Protein 7ES0 (pdb70)

Organism: Oryza sativa subsp. japonica (NCBI:txid39947)

Structure (mmCIF, N/CA/C/O backbone):
data_7ES0
#
_entry.id   7ES0
#
_cell.length_a   57.561
_cell.length_b   83.082
_cell.length_c   87.946
_cell.angle_alpha   90.000
_cell.angle_beta   90.000
_cell.angle_gamma   90.000
#
_symmetry.space_group_name_H-M   'P 21 21 21'
#
loop_
_entity.id
_entity.type
_entity.pdbx_description
1 polymer Glycosyltransferase
2 non-polymer 'Rebaudioside A2'
3 non-polymer "URIDINE-5'-DIPHOSPHATE"
4 non-polymer '3[N-MORPHOLINO]PROPANE SULFONIC ACID'
5 non-polymer GLYCEROL
6 non-polymer 1,2-ETHANEDIOL
7 water water
#
loop_
_atom_site.group_PDB
_atom_site.id
_atom_site.type_symbol
_atom_site.label_atom_id
_atom_site.label_alt_id
_atom_site.label_comp_id
_atom_site.label_asym_id
_atom_site.label_entity_id
_atom_site.label_seq_id
_atom_site.pdbx_PDB_ins_code
_atom_site.Cartn_x
_atom_site.Cartn_y
_atom_site.Cartn_z
_atom_site.occupancy
_atom_site.B_iso_or_equiv
_atom_site.auth_seq_id
_atom_site.auth_comp_id
_atom_site.auth_asym_id
_atom_site.auth_atom_id
_atom_site.pdbx_PDB_model_num
ATOM 1 N N . MET A 1 15 ? 1.190 -32.783 33.891 1.000 18.391 15 MET A N 1
ATOM 2 C CA . MET A 1 15 ? 0.025 -32.040 34.448 1.000 18.588 15 MET A CA 1
ATOM 3 C C . MET A 1 15 ? -1.220 -32.366 33.618 1.000 17.216 15 MET A C 1
ATOM 4 O O . MET A 1 15 ? -1.075 -32.674 32.419 1.000 16.871 15 MET A O 1
ATOM 9 N N . HIS A 1 16 ? -2.390 -32.290 34.247 1.000 15.816 16 HIS A N 1
ATOM 10 C CA . HIS A 1 16 ? -3.713 -32.263 33.580 1.000 15.266 16 HIS A CA 1
ATOM 11 C C . HIS A 1 16 ? -4.168 -30.806 33.492 1.000 14.635 16 HIS A C 1
ATOM 12 O O . HIS A 1 16 ? -4.471 -30.200 34.547 1.000 14.279 16 HIS A O 1
ATOM 19 N N . VAL A 1 17 ? -4.211 -30.270 32.274 1.000 13.469 17 VAL A N 1
ATOM 20 C CA . VAL A 1 17 ? -4.665 -28.874 32.014 1.000 13.902 17 VAL A CA 1
ATOM 21 C C . VAL A 1 17 ? -6.055 -28.919 31.384 1.000 13.175 17 VAL A C 1
ATOM 22 O O . VAL A 1 17 ? -6.222 -29.589 30.364 1.000 13.569 17 VAL A O 1
ATOM 26 N N . VAL A 1 18 ? -7.004 -28.214 31.991 1.000 12.772 18 VAL A N 1
ATOM 27 C CA . VAL A 1 18 ? -8.372 -28.005 31.443 1.000 12.810 18 VAL A CA 1
ATOM 28 C C . VAL A 1 18 ? -8.365 -26.654 30.729 1.000 12.572 18 VAL A C 1
ATOM 29 O O . VAL A 1 18 ? -8.054 -25.648 31.372 1.000 12.947 18 VAL A O 1
ATOM 33 N N A ILE A 1 19 ? -8.686 -26.638 29.436 0.400 12.151 19 ILE A N 1
ATOM 34 N N B ILE A 1 19 ? -8.682 -26.651 29.434 0.600 12.144 19 ILE A N 1
ATOM 35 C CA A ILE A 1 19 ? -8.695 -25.391 28.619 0.400 11.977 19 ILE A CA 1
ATOM 36 C CA B ILE A 1 19 ? -8.715 -25.425 28.587 0.600 12.044 19 ILE A CA 1
ATOM 37 C C A ILE A 1 19 ? -10.123 -25.122 28.136 0.400 11.956 19 ILE A C 1
ATOM 38 C C B ILE A 1 19 ? -10.167 -25.146 28.192 0.600 12.013 19 ILE A C 1
ATOM 39 O O A ILE A 1 19 ? -10.739 -26.035 27.550 0.400 11.813 19 ILE A O 1
ATOM 40 O O B ILE A 1 19 ? -10.856 -26.076 27.727 0.600 11.782 19 ILE A O 1
ATOM 49 N N . CYS A 1 20 ? -10.613 -23.903 28.383 1.000 11.700 20 CYS A N 1
ATOM 50 C CA . CYS A 1 20 ? -12.007 -23.465 28.125 1.000 12.361 20 CYS A CA 1
ATOM 51 C C . CYS A 1 20 ? -11.983 -22.284 27.165 1.000 11.627 20 CYS A C 1
ATOM 52 O O . CYS A 1 20 ? -11.997 -21.139 27.599 1.000 11.899 20 CYS A O 1
ATOM 55 N N . PRO A 1 21 ? -11.944 -22.525 25.840 1.000 11.447 21 PRO A N 1
ATOM 56 C CA . PRO A 1 21 ? -11.944 -21.436 24.870 1.000 11.535 21 PRO A CA 1
ATOM 57 C C . PRO A 1 21 ? -13.283 -20.699 24.803 1.000 11.159 21 PRO A C 1
ATOM 58 O O . PRO A 1 21 ? -14.338 -21.316 24.944 1.000 11.043 21 PRO A O 1
ATOM 62 N N . TRP A 1 22 ? -13.226 -19.408 24.493 1.000 10.680 22 TRP A N 1
ATOM 63 C CA . TRP A 1 22 ? -14.432 -18.641 24.118 1.000 10.201 22 TRP A CA 1
ATOM 64 C C . TRP A 1 22 ? -15.028 -19.283 22.856 1.000 10.096 22 TRP A C 1
ATOM 65 O O . TRP A 1 22 ? -14.262 -19.886 22.074 1.000 10.091 22 TRP A O 1
ATOM 76 N N . LEU A 1 23 ? -16.346 -19.187 22.678 1.000 9.821 23 LEU A N 1
ATOM 77 C CA . LEU A 1 23 ? -17.096 -19.869 21.595 1.000 10.052 23 LEU A CA 1
ATOM 78 C C . LEU A 1 23 ? -16.959 -19.048 20.310 1.000 9.805 23 LEU A C 1
ATOM 79 O O . LEU A 1 23 ? -17.917 -18.404 19.869 1.000 9.542 23 LEU A O 1
ATOM 84 N N . ALA A 1 24 ? -15.760 -19.084 19.747 1.000 9.565 24 ALA A N 1
ATOM 85 C CA . ALA A 1 24 ? -15.333 -18.216 18.636 1.000 9.593 24 ALA A CA 1
ATOM 86 C C . ALA A 1 24 ? -14.103 -18.863 18.005 1.000 9.470 24 ALA A C 1
ATOM 87 O O . ALA A 1 24 ? -13.191 -19.274 18.763 1.000 9.153 24 ALA A O 1
ATOM 89 N N . PHE A 1 25 ? -14.047 -18.954 16.677 1.000 10.054 25 PHE A N 1
ATOM 90 C CA . PHE A 1 25 ? -12.970 -19.720 16.005 1.000 10.224 25 PHE A CA 1
ATOM 91 C C . PHE A 1 25 ? -11.602 -19.059 16.182 1.000 9.853 25 PHE A C 1
ATOM 92 O O . PHE A 1 25 ? -10.605 -19.814 16.182 1.000 9.882 25 PHE A O 1
ATOM 100 N N . GLY A 1 26 ? -11.537 -17.737 16.387 1.000 9.598 26 GLY A N 1
ATOM 101 C CA . GLY A 1 26 ? -10.280 -17.037 16.721 1.000 9.798 26 GLY A CA 1
ATOM 102 C C . GLY A 1 26 ? -9.755 -17.415 18.102 1.000 9.927 26 GLY A C 1
ATOM 103 O O . GLY A 1 26 ? -8.612 -17.073 18.439 1.000 11.120 26 GLY A O 1
ATOM 104 N N . HIS A 1 27 ? -10.565 -18.106 18.891 1.000 9.629 27 HIS A N 1
ATOM 105 C CA . HIS A 1 27 ? -10.203 -18.589 20.246 1.000 9.973 27 HIS A CA 1
ATOM 106 C C . HIS A 1 27 ? -10.062 -20.113 20.211 1.000 10.235 27 HIS A C 1
ATOM 107 O O . HIS A 1 27 ? -9.060 -20.624 20.727 1.000 10.290 27 HIS A O 1
ATOM 114 N N . LEU A 1 28 ? -11.024 -20.800 19.597 1.000 11.104 28 LEU A N 1
ATOM 115 C CA . LEU A 1 28 ? -11.011 -22.275 19.515 1.000 10.854 28 LEU A CA 1
ATOM 116 C C . LEU A 1 28 ? -9.733 -22.742 18.812 1.000 10.819 28 LEU A C 1
ATOM 117 O O . LEU A 1 28 ? -9.115 -23.693 19.302 1.000 10.277 28 LEU A O 1
ATOM 122 N N . LEU A 1 29 ? -9.341 -22.115 17.701 1.000 10.163 29 LEU A N 1
ATOM 123 C CA . LEU A 1 29 ? -8.197 -22.637 16.904 1.000 10.601 29 LEU A CA 1
ATOM 124 C C . LEU A 1 29 ? -6.889 -22.526 17.690 1.000 10.721 29 LEU A C 1
ATOM 125 O O . LEU A 1 29 ? -6.206 -23.540 17.844 1.000 10.570 29 LEU A O 1
ATOM 130 N N . PRO A 1 30 ? -6.464 -21.355 18.221 1.000 10.906 30 PRO A N 1
ATOM 131 C CA . PRO A 1 30 ? -5.209 -21.326 18.969 1.000 11.189 30 PRO A CA 1
ATOM 132 C C . PRO A 1 30 ? -5.289 -22.179 20.243 1.000 10.930 30 PRO A C 1
ATOM 133 O O . PRO A 1 30 ? -4.283 -22.716 20.646 1.000 12.071 30 PRO A O 1
ATOM 137 N N . CYS A 1 31 ? -6.468 -22.325 20.846 1.000 11.531 31 CYS A N 1
ATOM 138 C CA . CYS A 1 31 ? -6.618 -23.187 22.047 1.000 11.647 31 CYS A CA 1
ATOM 139 C C . CYS A 1 31 ? -6.367 -24.646 21.660 1.000 11.642 31 CYS A C 1
ATOM 140 O O . CYS A 1 31 ? -5.759 -25.378 22.464 1.000 11.222 31 CYS A O 1
ATOM 143 N N . LEU A 1 32 ? -6.822 -25.070 20.485 1.000 11.695 32 LEU A N 1
ATOM 144 C CA . LEU A 1 32 ? -6.566 -26.457 20.022 1.000 12.430 32 LEU A CA 1
ATOM 145 C C . LEU A 1 32 ? -5.067 -26.617 19.771 1.000 12.397 32 LEU A C 1
ATOM 146 O O . LEU A 1 32 ? -4.520 -27.695 20.110 1.000 12.441 32 LEU A O 1
ATOM 151 N N . ASP A 1 33 ? -4.409 -25.615 19.190 1.000 12.133 33 ASP A N 1
ATOM 152 C CA . ASP A 1 33 ? -2.945 -25.689 18.970 1.000 14.046 33 ASP A CA 1
ATOM 153 C C . ASP A 1 33 ? -2.253 -25.760 20.334 1.000 12.617 33 ASP A C 1
ATOM 154 O O . ASP A 1 33 ? -1.356 -26.601 20.505 1.000 12.537 33 ASP A O 1
ATOM 159 N N . LEU A 1 34 ? -2.660 -24.929 21.289 1.000 11.926 34 LEU A N 1
ATOM 160 C CA . LEU A 1 34 ? -2.007 -24.933 22.620 1.000 11.989 34 LEU A CA 1
ATOM 161 C C . LEU A 1 34 ? -2.219 -26.305 23.268 1.000 11.719 34 LEU A C 1
ATOM 162 O O . LEU A 1 34 ? -1.278 -26.832 23.867 1.000 11.861 34 LEU A O 1
ATOM 167 N N . ALA A 1 35 ? -3.417 -26.873 23.164 1.000 11.705 35 ALA A N 1
ATOM 168 C CA . ALA A 1 35 ? -3.714 -28.206 23.735 1.000 12.406 35 ALA A CA 1
ATOM 169 C C . ALA A 1 35 ? -2.708 -29.226 23.185 1.000 12.873 35 ALA A C 1
ATOM 170 O O . ALA A 1 35 ? -2.215 -30.069 23.959 1.000 13.031 35 ALA A O 1
ATOM 172 N N . GLN A 1 36 ? -2.440 -29.180 21.881 1.000 13.159 36 GLN A N 1
ATOM 173 C CA . GLN A 1 36 ? -1.532 -30.167 21.238 1.000 13.325 36 GLN A CA 1
ATOM 174 C C . GLN A 1 36 ? -0.081 -29.870 21.601 1.000 14.333 36 GLN A C 1
ATOM 175 O O . GLN A 1 36 ? 0.683 -30.834 21.763 1.000 14.489 36 GLN A O 1
ATOM 181 N N . ARG A 1 37 ? 0.301 -28.609 21.750 1.000 14.073 37 ARG A N 1
ATOM 182 C CA . ARG A 1 37 ? 1.664 -28.272 22.232 1.000 15.852 37 ARG A CA 1
ATOM 183 C C . ARG A 1 37 ? 1.846 -28.828 23.649 1.000 15.575 37 ARG A C 1
ATOM 184 O O . ARG A 1 37 ? 2.905 -29.426 23.915 1.000 14.660 37 ARG A O 1
ATOM 192 N N . LEU A 1 38 ? 0.842 -28.710 24.512 1.000 14.155 38 LEU A N 1
ATOM 193 C CA . LEU A 1 38 ? 0.932 -29.255 25.895 1.000 14.644 38 LEU A CA 1
ATOM 194 C C . LEU A 1 38 ? 1.003 -30.785 25.840 1.000 14.994 38 LEU A C 1
ATOM 195 O O . LEU A 1 38 ? 1.905 -31.353 26.502 1.000 14.203 38 LEU A O 1
ATOM 200 N N . ALA A 1 39 ? 0.131 -31.438 25.067 1.000 14.137 39 ALA A N 1
ATOM 201 C CA . ALA A 1 39 ? 0.088 -32.916 24.988 1.000 14.669 39 ALA A CA 1
ATOM 202 C C . ALA A 1 39 ? 1.414 -33.437 24.413 1.000 14.735 39 ALA A C 1
ATOM 203 O O . ALA A 1 39 ? 1.870 -34.510 24.849 1.000 15.669 39 ALA A O 1
ATOM 205 N N . SER A 1 40 ? 2.037 -32.686 23.506 1.000 15.633 40 SER A N 1
ATOM 206 C CA . SER A 1 40 ? 3.334 -33.036 22.871 1.000 17.149 40 SER A CA 1
ATOM 207 C C . SER A 1 40 ? 4.443 -33.094 23.926 1.000 18.240 40 SER A C 1
ATOM 208 O O . SER A 1 40 ? 5.399 -33.861 23.722 1.000 19.083 40 SER A O 1
ATOM 211 N N . ARG A 1 41 ? 4.321 -32.332 25.014 1.000 17.805 41 ARG A N 1
ATOM 212 C CA . ARG A 1 41 ? 5.329 -32.274 26.107 1.000 20.066 41 ARG A CA 1
ATOM 213 C C . ARG A 1 41 ? 4.891 -33.186 27.262 1.000 19.584 41 ARG A C 1
ATOM 214 O O . ARG A 1 41 ? 5.478 -33.085 28.357 1.000 22.100 41 ARG A O 1
ATOM 222 N N . GLY A 1 42 ? 3.901 -34.051 27.025 1.000 19.192 42 GLY A N 1
ATOM 223 C CA . GLY A 1 42 ? 3.522 -35.142 27.939 1.000 21.145 42 GLY A CA 1
ATOM 224 C C . GLY A 1 42 ? 2.468 -34.729 28.946 1.000 21.586 42 GLY A C 1
ATOM 225 O O . GLY A 1 42 ? 2.249 -35.469 29.912 1.000 24.541 42 GLY A O 1
ATOM 226 N N . HIS A 1 43 ? 1.812 -33.591 28.749 1.000 18.234 43 HIS A N 1
ATOM 227 C CA . HIS A 1 43 ? 0.675 -33.180 29.601 1.000 19.024 43 HIS A CA 1
ATOM 228 C C . HIS A 1 43 ? -0.606 -33.781 29.022 1.000 19.442 43 HIS A C 1
ATOM 229 O O . HIS A 1 43 ? -0.627 -34.156 27.817 1.000 23.486 43 HIS A O 1
ATOM 236 N N A ARG A 1 44 ? -1.605 -33.956 29.886 0.560 19.226 44 ARG A N 1
ATOM 237 N N B ARG A 1 44 ? -1.614 -33.945 29.872 0.440 18.877 44 ARG A N 1
ATOM 238 C CA A ARG A 1 44 ? -2.990 -34.359 29.539 0.560 20.328 44 ARG A CA 1
ATOM 239 C CA B ARG A 1 44 ? -2.981 -34.367 29.486 0.440 19.377 44 ARG A CA 1
ATOM 240 C C A ARG A 1 44 ? -3.807 -33.073 29.417 0.560 17.736 44 ARG A C 1
ATOM 241 C C B ARG A 1 44 ? -3.836 -33.103 29.434 0.440 17.399 44 ARG A C 1
ATOM 242 O O A ARG A 1 44 ? -3.633 -32.202 30.279 0.560 16.716 44 ARG A O 1
ATOM 243 O O B ARG A 1 44 ? -3.705 -32.276 30.348 0.440 16.570 44 ARG A O 1
ATOM 258 N N . VAL A 1 45 ? -4.648 -32.952 28.390 1.000 15.914 45 VAL A N 1
ATOM 259 C CA . VAL A 1 45 ? -5.511 -31.757 28.205 1.000 15.270 45 VAL A CA 1
ATOM 260 C C . VAL A 1 45 ? -6.962 -32.217 28.100 1.000 14.319 45 VAL A C 1
ATOM 261 O O . VAL A 1 45 ? -7.233 -33.194 27.380 1.000 15.646 45 VAL A O 1
ATOM 265 N N . SER A 1 46 ? -7.838 -31.546 28.843 1.000 14.096 46 SER A N 1
ATOM 266 C CA . SER A 1 46 ? -9.305 -31.555 28.643 1.000 13.805 46 SER A CA 1
ATOM 267 C C . SER A 1 46 ? -9.678 -30.257 27.930 1.000 13.439 46 SER A C 1
ATOM 268 O O . SER A 1 46 ? -9.513 -29.179 28.527 1.000 13.245 46 SER A O 1
ATOM 271 N N . PHE A 1 47 ? -10.127 -30.372 26.688 1.000 12.666 47 PHE A N 1
ATOM 272 C CA . PHE A 1 47 ? -10.601 -29.246 25.850 1.000 12.016 47 PHE A CA 1
ATOM 273 C C . PHE A 1 47 ? -12.116 -29.183 26.018 1.000 11.805 47 PHE A C 1
ATOM 274 O O . PHE A 1 47 ? -12.829 -30.068 25.506 1.000 12.083 47 PHE A O 1
ATOM 282 N N . VAL A 1 48 ? -12.578 -28.190 26.766 1.000 12.077 48 VAL A N 1
ATOM 283 C CA . VAL A 1 48 ? -14.003 -28.049 27.164 1.000 12.282 48 VAL A CA 1
ATOM 284 C C . VAL A 1 48 ? -14.673 -27.044 26.235 1.000 12.194 48 VAL A C 1
ATOM 285 O O . VAL A 1 48 ? -14.258 -25.876 26.195 1.000 11.826 48 VAL A O 1
ATOM 289 N N . SER A 1 49 ? -15.678 -27.494 25.500 1.000 11.899 49 SER A N 1
ATOM 290 C CA . SER A 1 49 ? -16.487 -26.597 24.647 1.000 11.958 49 SER A CA 1
ATOM 291 C C . SER A 1 49 ? -17.818 -27.261 24.331 1.000 13.592 49 SER A C 1
ATOM 292 O O . SER A 1 49 ? -18.204 -28.216 25.045 1.000 14.261 49 SER A O 1
ATOM 295 N N . THR A 1 50 ? -18.514 -26.713 23.344 1.000 12.709 50 THR A N 1
ATOM 296 C CA . THR A 1 50 ? -19.872 -27.131 22.945 1.000 13.025 50 THR A CA 1
ATOM 297 C C . THR A 1 50 ? -19.738 -28.059 21.743 1.000 13.217 50 THR A C 1
ATOM 298 O O . THR A 1 50 ? -18.755 -28.002 21.003 1.000 12.452 50 THR A O 1
ATOM 302 N N . PRO A 1 51 ? -20.690 -28.999 21.547 1.000 13.945 51 PRO A N 1
ATOM 303 C CA . PRO A 1 51 ? -20.477 -30.106 20.613 1.000 14.169 51 PRO A CA 1
ATOM 304 C C . PRO A 1 51 ? -20.310 -29.715 19.136 1.000 13.428 51 PRO A C 1
ATOM 305 O O . PRO A 1 51 ? -19.442 -30.279 18.474 1.000 13.910 51 PRO A O 1
ATOM 309 N N . ARG A 1 52 ? -21.110 -28.779 18.621 1.000 13.217 52 ARG A N 1
ATOM 310 C CA . ARG A 1 52 ? -20.986 -28.402 17.190 1.000 13.415 52 ARG A CA 1
ATOM 311 C C . ARG A 1 52 ? -19.642 -27.697 16.988 1.000 12.829 52 ARG A C 1
ATOM 312 O O . ARG A 1 52 ? -18.986 -27.978 15.998 1.000 13.293 52 ARG A O 1
ATOM 320 N N . ASN A 1 53 ? -19.226 -26.849 17.921 1.000 12.765 53 ASN A N 1
ATOM 321 C CA . ASN A 1 53 ? -17.899 -26.184 17.840 1.000 12.541 53 ASN A CA 1
ATOM 322 C C . ASN A 1 53 ? -16.806 -27.250 17.789 1.000 12.627 53 ASN A C 1
ATOM 323 O O . ASN A 1 53 ? 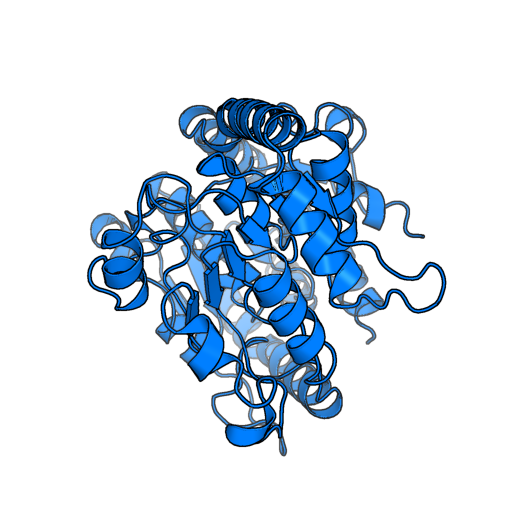-15.930 -27.174 16.922 1.000 12.665 53 ASN A O 1
ATOM 328 N N . ILE A 1 54 ? -16.861 -28.244 18.671 1.000 13.033 54 ILE A N 1
ATOM 329 C CA . ILE A 1 54 ? -15.823 -29.309 18.695 1.000 13.246 54 ILE A CA 1
ATOM 330 C C . ILE A 1 54 ? -15.847 -30.059 17.356 1.000 13.235 54 ILE A C 1
ATOM 331 O O . ILE A 1 54 ? -14.764 -30.358 16.826 1.000 14.819 54 ILE A O 1
ATOM 336 N N . SER A 1 55 ? -17.034 -30.333 16.809 1.000 13.683 55 SER A N 1
ATOM 337 C CA . SER A 1 55 ? -17.181 -31.134 15.564 1.000 13.914 55 SER A CA 1
ATOM 338 C C . SER A 1 55 ? -16.543 -30.399 14.377 1.000 13.981 55 SER A C 1
ATOM 339 O O . SER A 1 55 ? -16.202 -31.062 13.373 1.000 14.483 55 SER A O 1
ATOM 342 N N . ARG A 1 56 ? -16.410 -29.074 14.466 1.000 13.489 56 ARG A N 1
ATOM 343 C CA . ARG A 1 56 ? -15.894 -28.220 13.363 1.000 14.075 56 ARG A CA 1
ATOM 344 C C . ARG A 1 56 ? -14.383 -28.005 13.475 1.000 14.527 56 ARG A C 1
ATOM 345 O O . ARG A 1 56 ? -13.816 -27.314 12.595 1.000 16.091 56 ARG A O 1
ATOM 353 N N . LEU A 1 57 ? -13.732 -28.559 14.498 1.000 14.050 57 LEU A N 1
ATOM 354 C CA . LEU A 1 57 ? -12.274 -28.354 14.695 1.000 15.761 57 LEU A CA 1
ATOM 355 C C . LEU A 1 57 ? -11.466 -29.284 13.799 1.000 16.056 57 LEU A C 1
ATOM 356 O O . LEU A 1 57 ? -11.909 -30.398 13.503 1.000 15.942 57 LEU A O 1
ATOM 361 N N . PRO A 1 58 ? -10.246 -28.855 13.389 1.000 16.369 58 PRO A N 1
ATOM 362 C CA . PRO A 1 58 ? -9.296 -29.739 12.717 1.000 17.792 58 PRO A CA 1
ATOM 363 C C . PRO A 1 58 ? -9.013 -30.929 13.622 1.000 18.276 58 PRO A C 1
ATOM 364 O O . PRO A 1 58 ? -9.052 -30.822 14.847 1.000 17.153 58 PRO A O 1
ATOM 368 N N . PRO A 1 59 ? -8.716 -32.115 13.052 1.000 18.850 59 PRO A N 1
ATOM 369 C CA . PRO A 1 59 ? -8.439 -33.286 13.870 1.000 18.933 59 PRO A CA 1
ATOM 370 C C . PRO A 1 59 ? -7.119 -33.121 14.634 1.000 16.658 59 PRO A C 1
ATOM 371 O O . PRO A 1 59 ? -6.173 -32.570 14.089 1.000 18.063 59 PRO A O 1
ATOM 375 N N A VAL A 1 60 ? -7.075 -33.579 15.887 0.370 16.954 60 VAL A N 1
ATOM 376 N N B VAL A 1 60 ? -7.097 -33.613 15.867 0.630 16.913 60 VAL A N 1
ATOM 377 C CA A VAL A 1 60 ? -5.802 -33.684 16.661 0.370 16.408 60 VAL A CA 1
ATOM 378 C CA B VAL A 1 60 ? -5.868 -33.784 16.696 0.630 16.140 60 VAL A CA 1
ATOM 379 C C A VAL A 1 60 ? -4.947 -34.759 15.988 0.370 15.668 60 VAL A C 1
ATOM 380 C C B VAL A 1 60 ? -4.950 -34.790 15.984 0.630 15.392 60 VAL A C 1
ATOM 381 O O A VAL A 1 60 ? -5.524 -35.707 15.414 0.370 15.705 60 VAL A O 1
ATOM 382 O O B VAL A 1 60 ? -5.491 -35.732 15.360 0.630 15.381 60 VAL A O 1
ATOM 389 N N . ARG A 1 61 ? -3.625 -34.592 16.048 1.000 14.618 61 ARG A N 1
ATOM 390 C CA . ARG A 1 61 ? -2.641 -35.577 15.524 1.000 15.675 61 ARG A CA 1
ATOM 391 C C . ARG A 1 61 ? -2.994 -36.933 16.124 1.000 14.621 61 ARG A C 1
ATOM 392 O O . ARG A 1 61 ? -3.163 -37.044 17.336 1.000 14.324 61 ARG A O 1
ATOM 400 N N . PRO A 1 62 ? -3.127 -38.005 15.314 1.000 13.885 62 PRO A N 1
ATOM 401 C CA . PRO A 1 62 ? -3.366 -39.341 15.859 1.000 13.844 62 PRO A CA 1
ATOM 402 C C . PRO A 1 62 ? -2.437 -39.712 17.029 1.000 12.931 62 PRO A C 1
ATOM 403 O O . PRO A 1 62 ? -2.899 -40.334 17.960 1.000 12.950 62 PRO A O 1
ATOM 407 N N . ALA A 1 63 ? -1.166 -39.310 16.979 1.000 12.722 63 ALA A N 1
ATOM 408 C CA . ALA A 1 63 ? -0.172 -39.662 18.020 1.000 13.123 63 ALA A CA 1
ATOM 409 C C . ALA A 1 63 ? -0.535 -38.992 19.350 1.000 12.822 63 ALA A C 1
ATOM 410 O O . ALA A 1 63 ? 0.024 -39.390 20.365 1.000 14.248 63 ALA A O 1
ATOM 412 N N . LEU A 1 64 ? -1.394 -37.966 19.343 1.000 12.489 64 LEU A N 1
ATOM 413 C CA . LEU A 1 64 ? -1.830 -37.273 20.583 1.000 12.788 64 LEU A CA 1
ATOM 414 C C . LEU A 1 64 ? -3.264 -37.649 20.979 1.000 13.637 64 LEU A C 1
ATOM 415 O O . LEU A 1 64 ? -3.748 -37.093 21.978 1.000 13.971 64 LEU A O 1
ATOM 420 N N . ALA A 1 65 ? -3.929 -38.549 20.254 1.000 14.880 65 ALA A N 1
ATOM 421 C CA . ALA A 1 65 ? -5.391 -38.775 20.379 1.000 16.389 65 ALA A CA 1
ATOM 422 C C . ALA A 1 65 ? -5.808 -39.030 21.831 1.000 16.333 65 ALA A C 1
ATOM 423 O O . ALA A 1 65 ? -6.760 -38.402 22.307 1.000 15.827 65 ALA A O 1
ATOM 425 N N . PRO A 1 66 ? -5.141 -39.921 22.608 1.000 16.383 66 PRO A N 1
ATOM 426 C CA . PRO A 1 66 ? -5.554 -40.172 23.990 1.000 17.491 66 PRO A CA 1
ATOM 427 C C . PRO A 1 66 ? -5.229 -39.058 24.993 1.000 17.058 66 PRO A C 1
ATOM 428 O O . PRO A 1 66 ? -5.699 -39.156 26.112 1.000 19.057 66 PRO A O 1
ATOM 432 N N . LEU A 1 67 ? -4.418 -38.071 24.596 1.000 15.515 67 LEU A N 1
ATOM 433 C CA . LEU A 1 67 ? -3.857 -37.038 25.504 1.000 16.006 67 LEU A CA 1
ATOM 434 C C . LEU A 1 67 ? -4.661 -35.738 25.416 1.000 15.811 67 LEU A C 1
ATOM 435 O O . LEU A 1 67 ? -4.408 -34.850 26.245 1.000 17.384 67 LEU A O 1
ATOM 440 N N . VAL A 1 68 ? -5.537 -35.603 24.422 1.000 14.542 68 VAL A N 1
ATOM 441 C CA . VAL A 1 68 ? -6.439 -34.424 24.304 1.000 15.093 68 VAL A CA 1
ATOM 442 C C . VAL A 1 68 ? -7.871 -34.944 24.344 1.000 15.998 68 VAL A C 1
ATOM 443 O O . VAL A 1 68 ? -8.307 -35.546 23.348 1.000 18.362 68 VAL A O 1
ATOM 447 N N . ALA A 1 69 ? -8.533 -34.786 25.487 1.000 15.961 69 ALA A N 1
ATOM 448 C CA . ALA A 1 69 ? -9.912 -35.260 25.729 1.000 16.821 69 ALA A CA 1
ATOM 449 C C . ALA A 1 69 ? -10.855 -34.104 25.427 1.000 17.340 69 ALA A C 1
ATOM 450 O O . ALA A 1 69 ? -10.715 -33.063 26.077 1.000 16.918 69 ALA A O 1
ATOM 452 N N . PHE A 1 70 ? -11.748 -34.274 24.460 1.000 16.605 70 PHE A N 1
ATOM 453 C CA . PHE A 1 70 ? -12.829 -33.299 24.196 1.000 16.522 70 PHE A CA 1
ATOM 454 C C . PHE A 1 70 ? -13.938 -33.544 25.208 1.000 16.672 70 PHE A C 1
ATOM 455 O O . PHE A 1 70 ? -14.391 -34.689 25.379 1.000 19.267 70 PHE A O 1
ATOM 463 N N . VAL A 1 71 ? -14.315 -32.480 25.900 1.000 15.589 71 VAL A N 1
ATOM 464 C CA . VAL A 1 71 ? -15.427 -32.471 26.887 1.000 15.813 71 VAL A CA 1
ATOM 465 C C . VAL A 1 71 ? -16.507 -31.570 26.300 1.000 15.842 71 VAL A C 1
ATOM 466 O O . VAL A 1 71 ? -16.305 -30.350 26.263 1.000 14.709 71 VAL A O 1
ATOM 470 N N . ALA A 1 72 ? -17.577 -32.179 25.786 1.000 16.031 72 ALA A N 1
ATOM 471 C CA . ALA A 1 72 ? -18.678 -31.480 25.095 1.000 17.027 72 ALA A CA 1
ATOM 472 C C . ALA A 1 72 ? -19.771 -31.185 26.121 1.000 18.357 72 ALA A C 1
ATOM 473 O O . ALA A 1 72 ? -20.392 -32.144 26.642 1.000 18.848 72 ALA A O 1
ATOM 475 N N . LEU A 1 73 ? -19.954 -29.914 26.458 1.000 17.033 73 LEU A N 1
ATOM 476 C CA . LEU A 1 73 ? -21.080 -29.441 27.298 1.000 17.873 73 LEU A CA 1
ATOM 477 C C . LEU A 1 73 ? -22.112 -28.853 26.349 1.000 19.050 73 LEU A C 1
ATOM 478 O O . LEU A 1 73 ? -21.817 -27.890 25.652 1.000 18.978 73 LEU A O 1
ATOM 483 N N . PRO A 1 74 ? -23.324 -29.427 26.233 1.000 20.074 74 PRO A N 1
ATOM 484 C CA . PRO A 1 74 ? -24.337 -28.847 25.355 1.000 19.487 74 PRO A CA 1
ATOM 485 C C . PRO A 1 74 ? -24.753 -27.451 25.841 1.000 18.152 74 PRO A C 1
ATOM 486 O O . PRO A 1 74 ? -24.941 -27.260 27.030 1.000 18.673 74 PRO A O 1
ATOM 490 N N . LEU A 1 75 ? -24.862 -26.492 24.921 1.000 19.166 75 LEU A N 1
ATOM 491 C CA . LEU A 1 75 ? -25.462 -25.167 25.210 1.000 20.105 75 LEU A CA 1
ATOM 492 C C . LEU A 1 75 ? -26.898 -25.397 25.644 1.000 21.226 75 LEU A C 1
ATOM 493 O O . LEU A 1 75 ? -27.627 -26.115 24.963 1.000 20.719 75 LEU A O 1
ATOM 498 N N . PRO A 1 76 ? -27.345 -24.780 26.756 1.000 22.328 76 PRO A N 1
ATOM 499 C CA . PRO A 1 76 ? -28.756 -24.804 27.129 1.000 23.965 76 PRO A CA 1
ATOM 500 C C . PRO A 1 76 ? -29.594 -24.177 26.010 1.000 23.423 76 PRO A C 1
ATOM 501 O O . PRO A 1 76 ? -29.092 -23.301 25.316 1.000 22.075 76 PRO A O 1
ATOM 505 N N . ARG A 1 77 ? -30.839 -24.629 25.873 1.000 24.156 77 ARG A N 1
ATOM 506 C CA . ARG A 1 77 ? -31.789 -24.074 24.881 1.000 25.622 77 ARG A CA 1
ATOM 507 C C . ARG A 1 77 ? -32.303 -22.736 25.418 1.000 24.017 77 ARG A C 1
ATOM 508 O O . ARG A 1 77 ? -32.600 -22.637 26.621 1.000 24.804 77 ARG A O 1
ATOM 516 N N . VAL A 1 78 ? -32.307 -21.724 24.558 1.000 22.258 78 VAL A N 1
ATOM 517 C CA . VAL A 1 78 ? -32.807 -20.353 24.850 1.000 21.886 78 VAL A CA 1
ATOM 518 C C . VAL A 1 78 ? -33.750 -19.987 23.706 1.000 23.147 78 VAL A C 1
ATOM 519 O O . VAL A 1 78 ? -33.303 -20.026 22.543 1.000 21.689 78 VAL A O 1
ATOM 523 N N . GLU A 1 79 ? -35.016 -19.678 24.006 1.000 24.464 79 GLU A N 1
ATOM 524 C CA . GLU A 1 79 ? -36.013 -19.339 22.957 1.000 26.307 79 GLU A CA 1
ATOM 525 C C . GLU A 1 79 ? -35.466 -18.170 22.124 1.000 24.447 79 GLU A C 1
ATOM 526 O O . GLU A 1 79 ? -35.056 -17.150 22.726 1.000 23.008 79 GLU A O 1
ATOM 532 N N . GLY A 1 80 ? -35.427 -18.335 20.797 1.000 23.667 80 GLY A N 1
ATOM 533 C CA . GLY A 1 80 ? -34.927 -17.326 19.842 1.000 22.312 80 GLY A CA 1
ATOM 534 C C . GLY A 1 80 ? -33.471 -17.546 19.452 1.000 20.572 80 GLY A C 1
ATOM 535 O O . GLY A 1 80 ? -32.992 -16.856 18.532 1.000 21.483 80 GLY A O 1
ATOM 536 N N . LEU A 1 81 ? -32.759 -18.432 20.147 1.000 19.290 81 LEU A N 1
ATOM 537 C CA . LEU A 1 81 ? -31.371 -18.815 19.784 1.000 17.554 81 LEU A CA 1
ATOM 538 C C . LEU A 1 81 ? -31.438 -20.149 19.051 1.000 16.474 81 LEU A C 1
ATOM 539 O O . LEU A 1 81 ? -31.809 -21.154 19.643 1.000 17.473 81 LEU A O 1
ATOM 544 N N . PRO A 1 82 ? -31.107 -20.206 17.744 1.000 15.922 82 PRO A N 1
ATOM 545 C CA . PRO A 1 82 ? -31.177 -21.469 17.012 1.000 16.128 82 PRO A CA 1
ATOM 546 C C . PRO A 1 82 ? -30.341 -22.586 17.646 1.000 17.557 82 PRO A C 1
ATOM 547 O O . PRO A 1 82 ? -29.234 -22.339 18.098 1.000 15.012 82 PRO A O 1
ATOM 551 N N . ASP A 1 83 ? -30.906 -23.793 17.680 1.000 18.244 83 ASP A N 1
ATOM 552 C CA . ASP A 1 83 ? -30.140 -25.031 17.942 1.000 20.605 83 ASP A CA 1
ATOM 553 C C . ASP A 1 83 ? -28.991 -25.052 16.936 1.000 19.362 83 ASP A C 1
ATOM 554 O O . ASP A 1 83 ? -29.263 -24.864 15.725 1.000 20.270 83 ASP A O 1
ATOM 559 N N . GLY A 1 84 ? -27.757 -25.200 17.420 1.000 17.951 84 GLY A N 1
ATOM 560 C CA . GLY A 1 84 ? -26.568 -25.226 16.549 1.000 16.386 84 GLY A CA 1
ATOM 561 C C . GLY A 1 84 ? -25.869 -23.877 16.445 1.000 15.013 84 GLY A C 1
ATOM 562 O O . GLY A 1 84 ? -24.734 -23.859 15.961 1.000 15.446 84 GLY A O 1
ATOM 563 N N . ALA A 1 85 ? -26.497 -22.775 16.863 1.000 14.218 85 ALA A N 1
ATOM 564 C CA . ALA A 1 85 ? -25.860 -21.436 16.815 1.000 14.668 85 ALA A CA 1
ATOM 565 C C . ALA A 1 85 ? -24.956 -21.290 18.044 1.000 13.481 85 ALA A C 1
ATOM 566 O O . ALA A 1 85 ? -25.357 -20.654 19.034 1.000 13.696 85 ALA A O 1
ATOM 568 N N . GLU A 1 86 ? -23.776 -21.908 17.992 1.000 12.295 86 GLU A N 1
ATOM 569 C CA . GLU A 1 86 ? -22.923 -22.114 19.190 1.000 12.186 86 GLU A CA 1
ATOM 570 C C . GLU A 1 86 ? -21.778 -21.104 19.258 1.000 11.382 86 GLU A C 1
ATOM 571 O O . GLU A 1 86 ? -21.216 -20.970 20.343 1.000 11.427 86 GLU A O 1
ATOM 577 N N . SER A 1 87 ? -21.398 -20.474 18.147 1.000 11.132 87 SER A N 1
ATOM 578 C CA . SER A 1 87 ? -20.164 -19.648 18.075 1.000 10.820 87 SER A CA 1
ATOM 579 C C . SER A 1 87 ? -20.488 -18.264 17.521 1.000 10.157 87 SER A C 1
ATOM 580 O O . SER A 1 87 ? -21.578 -18.051 16.944 1.000 9.661 87 SER A O 1
ATOM 583 N N . THR A 1 88 ? -19.525 -17.357 17.639 1.000 10.063 88 THR A N 1
ATOM 584 C CA . THR A 1 88 ? -19.626 -16.007 17.050 1.000 10.348 88 THR A CA 1
ATOM 585 C C . THR A 1 88 ? -19.627 -16.076 15.516 1.000 10.125 88 THR A C 1
ATOM 586 O O . THR A 1 88 ? -19.928 -15.058 14.902 1.000 11.117 88 THR A O 1
ATOM 590 N N . ASN A 1 89 ? -19.303 -17.228 14.920 1.000 10.242 89 ASN A N 1
ATOM 591 C CA . ASN A 1 89 ? -19.386 -17.441 13.454 1.000 11.189 89 ASN A CA 1
ATOM 592 C C . ASN A 1 89 ? -20.836 -17.756 13.040 1.000 11.633 89 ASN A C 1
ATOM 593 O O . ASN A 1 89 ? -21.151 -17.634 11.835 1.000 12.711 89 ASN A O 1
ATOM 598 N N . ASP A 1 90 ? -21.681 -18.131 14.006 1.000 11.440 90 ASP A N 1
ATOM 599 C CA . ASP A 1 90 ? -23.086 -18.566 13.801 1.000 11.671 90 ASP A CA 1
ATOM 600 C C . ASP A 1 90 ? -24.080 -17.508 14.284 1.000 12.066 90 ASP A C 1
ATOM 601 O O . ASP A 1 90 ? -25.211 -17.479 13.757 1.000 14.035 90 ASP A O 1
ATOM 606 N N . VAL A 1 91 ? -23.691 -16.745 15.306 1.000 12.139 91 VAL A N 1
ATOM 607 C CA . VAL A 1 91 ? -24.521 -15.701 15.962 1.000 12.833 91 VAL A CA 1
ATOM 608 C C . VAL A 1 91 ? -23.942 -14.379 15.498 1.000 13.563 91 VAL A C 1
ATOM 609 O O . VAL A 1 91 ? -22.839 -14.029 15.920 1.000 14.684 91 VAL A O 1
ATOM 613 N N . PRO A 1 92 ? -24.606 -13.670 14.559 1.000 13.771 92 PRO A N 1
ATOM 614 C CA . PRO A 1 92 ? -23.997 -12.491 13.945 1.000 14.214 92 PRO A CA 1
ATOM 615 C C . PRO A 1 92 ? -24.039 -11.252 14.845 1.000 14.419 92 PRO A C 1
ATOM 616 O O . PRO A 1 92 ? -25.033 -11.005 15.498 1.000 14.042 92 PRO A O 1
ATOM 620 N N . HIS A 1 93 ? -22.959 -10.471 14.836 1.000 13.416 93 HIS A N 1
ATOM 621 C CA . HIS A 1 93 ? -22.860 -9.199 15.595 1.000 13.249 93 HIS A CA 1
ATOM 622 C C . HIS A 1 93 ? -23.916 -8.199 15.112 1.000 13.595 93 HIS A C 1
ATOM 623 O O . HIS A 1 93 ? -24.307 -7.346 15.914 1.000 14.811 93 HIS A O 1
ATOM 630 N N . ASP A 1 94 ? -24.388 -8.317 13.872 1.000 14.012 94 ASP A N 1
ATOM 631 C CA . ASP A 1 94 ? -25.423 -7.399 13.327 1.000 14.390 94 ASP A CA 1
ATOM 632 C C . ASP A 1 94 ? -26.824 -7.795 13.835 1.000 15.279 94 ASP A C 1
ATOM 633 O O . ASP A 1 94 ? -27.795 -7.135 13.427 1.000 16.660 94 ASP A O 1
ATOM 638 N N . ARG A 1 95 ? -26.940 -8.809 14.698 1.000 16.501 95 ARG A N 1
ATOM 639 C CA . ARG A 1 95 ? -28.194 -9.154 15.430 1.000 16.822 95 ARG A CA 1
ATOM 640 C C . ARG A 1 95 ? -27.894 -9.157 16.925 1.000 16.538 95 ARG A C 1
ATOM 641 O O . ARG A 1 95 ? -27.720 -10.214 17.533 1.000 16.183 95 ARG A O 1
ATOM 649 N N . PRO A 1 96 ? -27.760 -7.963 17.553 1.000 17.265 96 PRO A N 1
ATOM 650 C CA . PRO A 1 96 ? -27.368 -7.863 18.958 1.000 17.319 96 PRO A CA 1
ATOM 651 C C . PRO A 1 96 ? -28.304 -8.605 19.924 1.000 16.861 96 PRO A C 1
ATOM 652 O O . PRO A 1 96 ? -27.832 -9.058 20.947 1.000 16.312 96 PRO A O 1
ATOM 656 N N . ASP A 1 97 ? -29.591 -8.723 19.597 1.000 17.428 97 ASP A N 1
ATOM 657 C CA . ASP A 1 97 ? -30.545 -9.508 20.424 1.000 17.938 97 ASP A CA 1
ATOM 658 C C . ASP A 1 97 ? -30.067 -10.962 20.468 1.000 17.214 97 ASP A C 1
ATOM 659 O O . ASP A 1 97 ? -30.139 -11.571 21.549 1.000 16.420 97 ASP A O 1
ATOM 664 N N . MET A 1 98 ? -29.614 -11.513 19.340 1.000 15.750 98 MET A N 1
ATOM 665 C CA . MET A 1 98 ? -29.156 -12.926 19.322 1.000 15.787 98 MET A CA 1
ATOM 666 C C . MET A 1 98 ? -27.818 -13.051 20.061 1.000 14.701 98 MET A C 1
ATOM 667 O O . MET A 1 98 ? -27.623 -14.047 20.762 1.000 14.695 98 MET A O 1
ATOM 672 N N . VAL A 1 99 ? -26.919 -12.081 19.907 1.000 14.016 99 VAL A N 1
ATOM 673 C CA . VAL A 1 99 ? -25.657 -12.032 20.699 1.000 13.967 99 VAL A CA 1
ATOM 674 C C . VAL A 1 99 ? -26.001 -12.188 22.189 1.000 14.054 99 VAL A C 1
ATOM 675 O O . VAL A 1 99 ? -25.295 -12.936 22.892 1.000 13.765 99 VAL A O 1
ATOM 679 N N . GLU A 1 100 ? -27.041 -11.505 22.662 1.000 14.521 100 GLU A N 1
ATOM 680 C CA . GLU A 1 100 ? -27.432 -11.518 24.097 1.000 15.942 100 GLU A CA 1
ATOM 681 C C . GLU A 1 100 ? -27.947 -12.915 24.466 1.000 15.387 100 GLU A C 1
ATOM 682 O O . GLU A 1 100 ? -27.553 -13.420 25.529 1.000 15.697 100 GLU A O 1
ATOM 688 N N . LEU A 1 101 ? -28.764 -13.536 23.609 1.000 15.385 101 LEU A N 1
ATOM 689 C CA . LEU A 1 101 ? -29.309 -14.893 23.878 1.000 15.777 101 LEU A CA 1
ATOM 690 C C . LEU A 1 101 ? -28.148 -15.888 23.973 1.000 15.133 101 LEU A C 1
ATOM 691 O O . LEU A 1 101 ? -28.171 -16.748 24.872 1.000 15.604 101 LEU A O 1
ATOM 696 N N . HIS A 1 102 ? -27.166 -15.767 23.083 1.000 14.301 102 HIS A N 1
ATOM 697 C CA . HIS A 1 102 ? -25.977 -16.655 23.059 1.000 14.456 102 HIS A CA 1
ATOM 698 C C . HIS A 1 102 ? -25.169 -16.468 24.351 1.000 15.033 102 HIS A C 1
ATOM 699 O O . HIS A 1 102 ? -24.710 -17.469 24.927 1.000 14.148 102 HIS A O 1
ATOM 706 N N . ARG A 1 103 ? -25.024 -15.229 24.813 1.000 16.151 103 ARG A N 1
ATOM 707 C CA . ARG A 1 103 ? -24.345 -14.921 26.099 1.000 18.013 103 ARG A CA 1
ATOM 708 C C . ARG A 1 103 ? -25.071 -15.666 27.228 1.000 17.652 103 ARG A C 1
ATOM 709 O O . ARG A 1 103 ? -24.398 -16.282 28.086 1.000 17.194 103 ARG A O 1
ATOM 717 N N . ARG A 1 104 ? -26.403 -15.618 27.234 1.000 17.586 104 ARG A N 1
ATOM 718 C CA . ARG A 1 104 ? -27.232 -16.263 28.287 1.000 18.348 104 ARG A CA 1
ATOM 719 C C . ARG A 1 104 ? -27.013 -17.778 28.241 1.000 16.760 104 ARG A C 1
ATOM 720 O O . ARG A 1 104 ? -26.846 -18.382 29.317 1.000 17.649 104 ARG A O 1
ATOM 728 N N . ALA A 1 105 ? -26.989 -18.363 27.045 1.000 15.014 105 ALA A N 1
ATOM 729 C CA . ALA A 1 105 ? -26.756 -19.812 26.842 1.000 14.861 105 ALA A CA 1
ATOM 730 C C . ALA A 1 105 ? -25.356 -20.169 27.348 1.000 14.441 105 ALA A C 1
ATOM 731 O O . ALA A 1 105 ? -25.199 -21.151 28.084 1.000 14.760 105 ALA A O 1
ATOM 733 N N . PHE A 1 106 ? -24.355 -19.378 26.972 1.000 14.085 106 PHE A N 1
ATOM 734 C CA . PHE A 1 106 ? -22.942 -19.593 27.371 1.000 13.590 106 PHE A CA 1
ATOM 735 C C . PHE A 1 106 ? -22.832 -19.637 28.902 1.000 14.406 106 PHE A C 1
ATOM 736 O O . PHE A 1 106 ? -22.196 -20.545 29.462 1.000 14.489 106 PHE A O 1
ATOM 744 N N . ASP A 1 107 ? -23.430 -18.663 29.581 1.000 14.986 107 ASP A N 1
ATOM 745 C CA . ASP A 1 107 ? -23.331 -18.567 31.058 1.000 15.643 107 ASP A CA 1
ATOM 746 C C . ASP A 1 107 ? -24.054 -19.763 31.693 1.000 15.944 107 ASP A C 1
ATOM 747 O O . ASP A 1 107 ? -23.719 -20.109 32.843 1.000 16.340 107 ASP A O 1
ATOM 752 N N . GLY A 1 108 ? -25.001 -20.378 30.978 1.000 15.937 108 GLY A N 1
ATOM 753 C CA . GLY A 1 108 ? -25.717 -21.579 31.451 1.000 16.122 108 GLY A CA 1
ATOM 754 C C . GLY A 1 108 ? -24.823 -22.811 31.499 1.000 16.661 108 GLY A C 1
ATOM 755 O O . GLY A 1 108 ? -25.261 -23.839 32.042 1.000 17.187 108 GLY A O 1
ATOM 756 N N . LEU A 1 109 ? -23.607 -22.744 30.953 1.000 14.821 109 LEU A N 1
ATOM 757 C CA . LEU A 1 109 ? -22.621 -23.856 31.025 1.000 15.614 109 LEU A CA 1
ATOM 758 C C . LEU A 1 109 ? -22.032 -23.992 32.439 1.000 15.677 109 LEU A C 1
ATOM 759 O O . LEU A 1 109 ? -21.323 -24.992 32.676 1.000 16.116 109 LEU A O 1
ATOM 764 N N . ALA A 1 110 ? -22.278 -23.038 33.340 1.000 17.018 110 ALA A N 1
ATOM 765 C CA . ALA A 1 110 ? -21.585 -22.920 34.649 1.000 17.164 110 ALA A CA 1
ATOM 766 C C . ALA A 1 110 ? -21.720 -24.221 35.453 1.000 18.237 110 ALA A C 1
ATOM 767 O O . ALA A 1 110 ? -20.684 -24.773 35.859 1.000 18.921 110 ALA A O 1
ATOM 769 N N . ALA A 1 111 ? -22.945 -24.704 35.675 1.000 19.779 111 ALA A N 1
ATOM 770 C CA . ALA A 1 111 ? -23.194 -25.865 36.565 1.000 19.982 111 ALA A CA 1
ATOM 771 C C . ALA A 1 111 ? -22.581 -27.128 35.953 1.000 18.936 111 ALA A C 1
ATOM 772 O O . ALA A 1 111 ? -21.838 -27.837 36.629 1.000 19.736 111 ALA A O 1
ATOM 774 N N . PRO A 1 112 ? -22.843 -27.463 34.669 1.000 19.139 112 PRO A N 1
ATOM 775 C CA . PRO A 1 112 ? -22.213 -28.626 34.043 1.000 19.494 112 PRO A CA 1
ATOM 776 C C . PRO A 1 112 ? -20.679 -28.576 34.087 1.000 18.219 112 PRO A C 1
ATOM 777 O O . PRO A 1 112 ? -20.050 -29.605 34.301 1.000 18.822 112 PRO A O 1
ATOM 781 N N . PHE A 1 113 ? -20.090 -27.395 33.892 1.000 16.769 113 PHE A N 1
ATOM 782 C CA . PHE A 1 113 ? -18.619 -27.237 33.955 1.000 16.397 113 PHE A CA 1
ATOM 783 C C . PHE A 1 113 ? -18.118 -27.526 35.377 1.000 16.262 113 PHE A C 1
ATOM 784 O O . PHE A 1 113 ? -17.126 -28.267 35.523 1.000 16.850 113 PHE A O 1
ATOM 792 N N . SER A 1 114 ? -18.738 -26.938 36.399 1.000 17.517 114 SER A N 1
ATOM 793 C CA . SER A 1 114 ? -18.319 -27.142 37.812 1.000 19.773 114 SER A CA 1
ATOM 794 C C . SER A 1 114 ? -18.413 -28.635 38.160 1.000 20.773 114 SER A C 1
ATOM 795 O O . SER A 1 114 ? -17.471 -29.150 38.791 1.000 20.757 114 SER A O 1
ATOM 798 N N . GLU A 1 115 ? -19.479 -29.311 37.719 1.000 21.741 115 GLU A N 1
ATOM 799 C CA . GLU A 1 115 ? -19.681 -30.769 37.936 1.000 23.383 115 GLU A CA 1
ATOM 800 C C . GLU A 1 115 ? -18.504 -31.531 37.314 1.000 21.740 115 GLU A C 1
ATOM 801 O O . GLU A 1 115 ? -17.899 -32.369 38.006 1.000 22.279 115 GLU A O 1
ATOM 807 N N . PHE A 1 116 ? -18.174 -31.226 36.059 1.000 19.344 116 PHE A N 1
ATOM 808 C CA . PHE A 1 116 ? -17.030 -31.832 35.338 1.000 18.478 116 PHE A CA 1
ATOM 809 C C . PHE A 1 116 ? -15.736 -31.620 36.134 1.000 18.205 116 PHE A C 1
ATOM 810 O O . PHE A 1 116 ? -14.978 -32.592 36.324 1.000 19.013 116 PHE A O 1
ATOM 818 N N . LEU A 1 117 ? -15.454 -30.380 36.544 1.000 18.883 117 LEU A N 1
ATOM 819 C CA . LEU A 1 117 ? -14.142 -30.001 37.126 1.000 19.417 117 LEU A CA 1
ATOM 820 C C . LEU A 1 117 ? -13.928 -30.748 38.447 1.000 20.336 117 LEU A C 1
ATOM 821 O O . LEU A 1 117 ? -12.786 -31.160 38.697 1.000 19.702 117 LEU A O 1
ATOM 826 N N . GLY A 1 118 ? -14.993 -30.952 39.226 1.000 21.434 118 GLY A N 1
ATOM 827 C CA . GLY A 1 118 ? -14.933 -31.606 40.550 1.000 22.207 118 GLY A CA 1
ATOM 828 C C . GLY A 1 118 ? -14.184 -32.928 40.515 1.000 22.999 118 GLY A C 1
ATOM 829 O O . GLY A 1 118 ? -13.425 -33.196 41.464 1.000 23.305 118 GLY A O 1
ATOM 830 N N . THR A 1 119 ? -14.369 -33.729 39.462 1.000 22.594 119 THR A N 1
ATOM 831 C CA . THR A 1 119 ? -13.819 -35.107 39.356 1.000 22.860 119 THR A CA 1
ATOM 832 C C . THR A 1 119 ? -12.721 -35.192 38.287 1.000 22.085 119 THR A C 1
ATOM 833 O O . THR A 1 119 ? -12.287 -36.321 37.982 1.000 22.645 119 THR A O 1
ATOM 837 N N . ALA A 1 120 ? -12.255 -34.054 37.758 1.000 20.712 120 ALA A N 1
ATOM 838 C CA . ALA A 1 120 ? -11.325 -33.997 36.608 1.000 20.642 120 ALA A CA 1
ATOM 839 C C . ALA A 1 120 ? -9.868 -34.220 37.036 1.000 19.373 120 ALA A C 1
ATOM 840 O O . ALA A 1 120 ? -9.048 -34.463 36.142 1.000 20.337 120 ALA A O 1
ATOM 842 N N . CYS A 1 121 ? -9.531 -34.110 38.327 1.000 21.335 121 CYS A N 1
ATOM 843 C CA . CYS A 1 121 ? -8.118 -34.191 38.797 1.000 21.591 121 CYS A CA 1
ATOM 844 C C . CYS A 1 121 ? -7.275 -33.182 38.006 1.000 19.443 121 CYS A C 1
ATOM 845 O O . CYS A 1 121 ? -6.239 -33.577 37.440 1.000 19.658 121 CYS A O 1
ATOM 848 N N . ALA A 1 122 ? -7.735 -31.935 37.911 1.000 18.249 122 ALA A N 1
ATOM 849 C CA . ALA A 1 122 ? -7.073 -30.880 37.113 1.000 16.952 122 ALA A CA 1
ATOM 850 C C . ALA A 1 122 ? -5.962 -30.235 37.940 1.000 15.709 122 ALA A C 1
ATOM 851 O O . ALA A 1 122 ? -6.177 -29.988 39.130 1.000 16.988 122 ALA A O 1
ATOM 853 N N . ASP A 1 123 ? -4.823 -29.958 37.309 1.000 16.359 123 ASP A N 1
ATOM 854 C CA . ASP A 1 123 ? -3.703 -29.184 37.905 1.000 16.636 123 ASP A CA 1
ATOM 855 C C . ASP A 1 123 ? -3.904 -27.693 37.625 1.000 15.821 123 ASP A C 1
ATOM 856 O O . ASP A 1 123 ? -3.537 -26.872 38.485 1.000 16.122 123 ASP A O 1
ATOM 861 N N . TRP A 1 124 ? -4.450 -27.360 36.452 1.000 15.257 124 TRP A N 1
ATOM 862 C CA . TRP A 1 124 ? -4.706 -25.965 36.013 1.000 14.983 124 TRP A CA 1
ATOM 863 C C . TRP A 1 124 ? -6.012 -25.916 35.235 1.000 14.522 124 TRP A C 1
ATOM 864 O O . TRP A 1 124 ? -6.292 -26.862 34.483 1.000 13.698 124 TRP A O 1
ATOM 875 N N . VAL A 1 125 ? -6.749 -24.816 35.377 1.000 14.143 125 VAL A N 1
ATOM 876 C CA . VAL A 1 125 ? -7.807 -24.417 34.412 1.000 14.740 125 VAL A CA 1
ATOM 877 C C . VAL A 1 125 ? -7.286 -23.194 33.668 1.000 14.721 125 VAL A C 1
ATOM 878 O O . VAL A 1 125 ? -6.822 -22.262 34.324 1.000 15.555 125 VAL A O 1
ATOM 882 N N . ILE A 1 126 ? -7.351 -23.223 32.348 1.000 13.364 126 ILE A N 1
ATOM 883 C CA . ILE A 1 126 ? -7.004 -22.059 31.496 1.000 13.428 126 ILE A CA 1
ATOM 884 C C . ILE A 1 126 ? -8.317 -21.608 30.859 1.000 12.611 126 ILE A C 1
ATOM 885 O O . ILE A 1 126 ? -8.880 -22.376 30.083 1.000 12.702 126 ILE A O 1
ATOM 890 N N . VAL A 1 127 ? -8.812 -20.436 31.249 1.000 12.821 127 VAL A N 1
ATOM 891 C CA . VAL A 1 127 ? -10.170 -19.958 30.870 1.000 12.465 127 VAL A CA 1
ATOM 892 C C . VAL A 1 127 ? -10.012 -18.758 29.946 1.000 11.995 127 VAL A C 1
ATOM 893 O O . VAL A 1 127 ? -8.986 -18.067 30.018 1.000 12.569 127 VAL A O 1
ATOM 897 N N . ASP A 1 128 ? -11.026 -18.511 29.128 1.000 11.710 128 ASP A N 1
ATOM 898 C CA . ASP A 1 128 ? -10.991 -17.378 28.176 1.000 11.598 128 ASP A CA 1
ATOM 899 C C . ASP A 1 128 ? -11.644 -16.135 28.795 1.000 11.339 128 ASP A C 1
ATOM 900 O O . ASP A 1 128 ? -12.096 -16.161 29.960 1.000 11.245 128 ASP A O 1
ATOM 905 N N . VAL A 1 129 ? -11.658 -15.064 28.009 1.000 11.299 129 VAL A N 1
ATOM 906 C CA . VAL A 1 129 ? -11.879 -13.659 28.470 1.000 11.392 129 VAL A CA 1
ATOM 907 C C . VAL A 1 129 ? -13.231 -13.459 29.172 1.000 11.996 129 VAL A C 1
ATOM 908 O O . VAL A 1 129 ? -13.308 -12.515 29.974 1.000 12.738 129 VAL A O 1
ATOM 912 N N . PHE A 1 130 ? -14.274 -14.253 28.897 1.000 11.814 130 PHE A N 1
ATOM 913 C CA . PHE A 1 130 ? -15.611 -14.039 29.515 1.000 11.922 130 PHE A CA 1
ATOM 914 C C . PHE A 1 130 ? -16.015 -15.203 30.428 1.000 11.696 130 PHE A C 1
ATOM 915 O O . PHE A 1 130 ? -17.163 -15.213 30.898 1.000 12.290 130 PHE A O 1
ATOM 923 N N . HIS A 1 131 ? -15.093 -16.122 30.727 1.000 11.729 131 HIS A N 1
ATOM 924 C CA . HIS A 1 131 ? -15.366 -17.365 31.497 1.000 11.939 131 HIS A CA 1
ATOM 925 C C . HIS A 1 131 ? -15.389 -17.075 32.999 1.000 12.733 131 HIS A C 1
ATOM 926 O O . HIS A 1 131 ? -14.695 -17.772 33.763 1.000 12.884 131 HIS A O 1
ATOM 933 N N . HIS A 1 132 ? -16.201 -16.122 33.447 1.000 13.450 132 HIS A N 1
ATOM 934 C CA . HIS A 1 132 ? -16.214 -15.722 34.876 1.000 13.903 132 HIS A CA 1
ATOM 935 C C . HIS A 1 132 ? -16.646 -16.924 35.725 1.000 13.955 132 HIS A C 1
ATOM 936 O O . HIS A 1 132 ? -16.072 -17.110 36.808 1.000 14.482 132 HIS A O 1
ATOM 943 N N . TRP A 1 133 ? -17.585 -17.726 35.222 1.000 14.253 133 TRP A N 1
ATOM 944 C CA . TRP A 1 133 ? -18.112 -18.918 35.936 1.000 14.302 133 TRP A CA 1
ATOM 945 C C . TRP A 1 133 ? -17.055 -20.025 36.013 1.000 14.954 133 TRP A C 1
ATOM 946 O O . TRP A 1 133 ? -16.996 -20.695 37.064 1.000 16.131 133 TRP A O 1
ATOM 957 N N . ALA A 1 134 ? -16.267 -20.247 34.960 1.000 14.251 134 ALA A N 1
ATOM 958 C CA . ALA A 1 134 ? -15.207 -21.283 34.964 1.000 13.966 134 ALA A CA 1
ATOM 959 C C . ALA A 1 134 ? -14.129 -20.895 35.986 1.000 14.503 134 ALA A C 1
ATOM 960 O O . ALA A 1 134 ? -13.637 -21.784 36.705 1.000 14.933 134 ALA A O 1
ATOM 962 N N . ALA A 1 135 ? -13.799 -19.606 36.094 1.000 13.893 135 ALA A N 1
ATOM 963 C CA . ALA A 1 135 ? -12.862 -19.092 37.118 1.000 14.543 135 ALA A CA 1
ATOM 964 C C . ALA A 1 135 ? -13.447 -19.335 38.519 1.000 15.167 135 ALA A C 1
ATOM 965 O O . ALA A 1 135 ? -12.680 -19.719 39.426 1.000 15.920 135 ALA A O 1
ATOM 967 N N . ALA A 1 136 ? -14.757 -19.133 38.694 1.000 15.929 136 ALA A N 1
ATOM 968 C CA . ALA A 1 136 ? -15.455 -19.379 39.977 1.000 16.553 136 ALA A CA 1
ATOM 969 C C . ALA A 1 136 ? -15.368 -20.872 40.320 1.000 17.650 136 ALA A C 1
ATOM 970 O O . ALA A 1 136 ? -15.076 -21.193 41.497 1.000 17.458 136 ALA A O 1
ATOM 972 N N . ALA A 1 137 ? -15.569 -21.757 39.338 1.000 17.426 137 ALA A N 1
ATOM 973 C CA . ALA A 1 137 ? -15.468 -23.222 39.533 1.000 17.634 137 ALA A CA 1
ATOM 974 C C . ALA A 1 137 ? -14.038 -23.593 39.946 1.000 18.286 137 ALA A C 1
ATOM 975 O O . ALA A 1 137 ? -13.880 -24.471 40.819 1.000 17.510 137 ALA A O 1
ATOM 977 N N . ALA A 1 138 ? -13.025 -22.980 39.335 1.000 17.789 138 ALA A N 1
ATOM 978 C CA . ALA A 1 138 ? -11.606 -23.247 39.658 1.000 18.255 138 ALA A CA 1
ATOM 979 C C . ALA A 1 138 ? -11.367 -22.921 41.136 1.000 20.022 138 ALA A C 1
ATOM 980 O O . ALA A 1 138 ? -10.744 -23.748 41.830 1.000 20.371 138 ALA A O 1
ATOM 982 N N . LEU A 1 139 ? -11.888 -21.788 41.611 1.000 20.187 139 LEU A N 1
ATOM 983 C CA . LEU A 1 139 ? -11.742 -21.362 43.033 1.000 22.414 139 LEU A CA 1
ATOM 984 C C . LEU A 1 139 ? -12.449 -22.380 43.940 1.000 22.330 139 LEU A C 1
ATOM 985 O O . LEU A 1 139 ? -11.819 -22.839 44.911 1.000 24.330 139 LEU A O 1
ATOM 990 N N . GLU A 1 140 ? -13.691 -22.743 43.608 1.000 23.647 140 GLU A N 1
ATOM 991 C CA . GLU A 1 140 ? -14.525 -23.729 44.350 1.000 24.923 140 GLU A CA 1
ATOM 992 C C . GLU A 1 140 ? -13.764 -25.049 44.542 1.000 24.108 140 GLU A C 1
ATOM 993 O O . GLU A 1 140 ? -13.813 -25.588 45.662 1.000 25.033 140 GLU A O 1
ATOM 999 N N . HIS A 1 141 ? -13.106 -25.552 43.495 1.000 21.965 141 HIS A N 1
ATOM 1000 C CA . HIS A 1 141 ? -12.434 -26.879 43.455 1.000 21.899 141 HIS A CA 1
ATOM 1001 C C . HIS A 1 141 ? -10.932 -26.756 43.754 1.000 21.915 141 HIS A C 1
ATOM 1002 O O . HIS A 1 141 ? -10.223 -27.783 43.622 1.000 20.785 141 HIS A O 1
ATOM 1009 N N . LYS A 1 142 ? -10.466 -25.560 44.128 1.000 23.234 142 LYS A N 1
ATOM 1010 C CA . LYS A 1 142 ? -9.060 -25.271 44.534 1.000 23.876 142 LYS A CA 1
ATOM 1011 C C . LYS A 1 142 ? -8.099 -25.673 43.408 1.000 21.556 142 LYS A C 1
ATOM 1012 O O . LYS A 1 142 ? -7.043 -26.288 43.682 1.000 22.042 142 LYS A O 1
ATOM 1018 N N . VAL A 1 143 ? -8.435 -25.306 42.172 1.000 19.691 143 VAL A N 1
ATOM 1019 C CA . VAL A 1 143 ? -7.551 -25.490 40.989 1.000 19.268 143 VAL A CA 1
ATOM 1020 C C . VAL A 1 143 ? -7.094 -24.106 40.549 1.000 18.959 143 VAL A C 1
ATOM 1021 O O . VAL A 1 143 ? -7.934 -23.241 40.308 1.000 18.006 143 VAL A O 1
ATOM 1025 N N . PRO A 1 144 ? -5.772 -23.845 40.430 1.000 18.532 144 PRO A N 1
ATOM 1026 C CA . PRO A 1 144 ? -5.302 -22.556 39.935 1.000 18.247 144 PRO A CA 1
ATOM 1027 C C . PRO A 1 144 ? -5.859 -22.299 38.530 1.000 16.918 144 PRO A C 1
ATOM 1028 O O . PRO A 1 144 ? -6.029 -23.229 37.747 1.000 15.097 144 PRO A O 1
ATOM 1032 N N . CYS A 1 145 ? -6.133 -21.025 38.269 1.000 16.614 145 CYS A N 1
ATOM 1033 C CA . CYS A 1 145 ? -6.861 -20.543 37.083 1.000 15.672 145 CYS A CA 1
ATOM 1034 C C . CYS A 1 145 ? -6.022 -19.480 36.373 1.000 15.124 145 CYS A C 1
ATOM 1035 O O . CYS A 1 145 ? -5.647 -18.489 37.021 1.000 17.196 145 CYS A O 1
ATOM 1038 N N . ALA A 1 146 ? -5.717 -19.714 35.100 1.000 14.387 146 ALA A N 1
ATOM 1039 C CA . ALA A 1 146 ? -5.0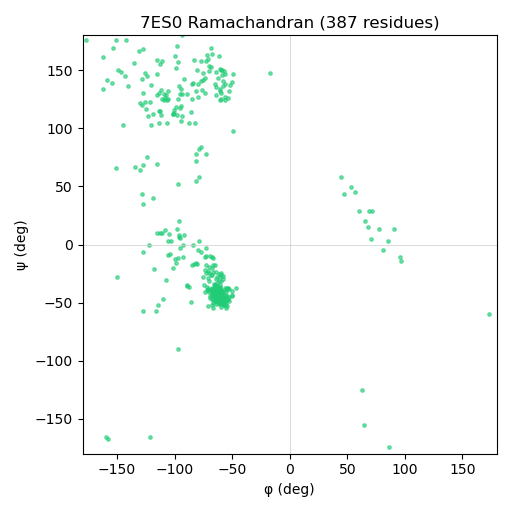37 -18.753 34.204 1.000 14.058 146 ALA A CA 1
ATOM 1040 C C . ALA A 1 146 ? -6.083 -18.209 33.232 1.000 14.260 146 ALA A C 1
ATOM 1041 O O . ALA A 1 146 ? -6.816 -19.022 32.649 1.000 14.745 146 ALA A O 1
ATOM 1043 N N . MET A 1 147 ? -6.139 -16.893 33.051 1.000 13.768 147 MET A N 1
ATOM 1044 C CA . MET A 1 147 ? -7.034 -16.276 32.048 1.000 14.070 147 MET A CA 1
ATOM 1045 C C . MET A 1 147 ? -6.225 -16.014 30.782 1.000 13.725 147 MET A C 1
ATOM 1046 O O . MET A 1 147 ? -5.170 -15.355 30.855 1.000 13.363 147 MET A O 1
ATOM 1051 N N . MET A 1 148 ? -6.711 -16.537 29.661 1.000 13.347 148 MET A N 1
ATOM 1052 C CA . MET A 1 148 ? -6.147 -16.260 28.327 1.000 13.757 148 MET A CA 1
ATOM 1053 C C . MET A 1 148 ? -6.524 -14.846 27.904 1.000 14.114 148 MET A C 1
ATOM 1054 O O . MET A 1 148 ? -7.705 -14.471 27.978 1.000 14.775 148 MET A O 1
ATOM 1059 N N . LEU A 1 149 ? -5.520 -14.102 27.470 1.000 13.904 149 LEU A N 1
ATOM 1060 C CA . LEU A 1 149 ? -5.689 -12.838 26.737 1.000 14.433 149 LEU A CA 1
ATOM 1061 C C . LEU A 1 149 ? -4.705 -12.924 25.575 1.000 12.690 149 LEU A C 1
ATOM 1062 O O . LEU A 1 149 ? -3.683 -12.222 25.603 1.000 11.649 149 LEU A O 1
ATOM 1067 N N . LEU A 1 150 ? -4.972 -13.855 24.653 1.000 12.217 150 LEU A N 1
ATOM 1068 C CA . LEU A 1 150 ? -3.972 -14.328 23.658 1.000 12.610 150 LEU A CA 1
ATOM 1069 C C . LEU A 1 150 ? -3.868 -13.309 22.531 1.000 12.171 150 LEU A C 1
ATOM 1070 O O . LEU A 1 150 ? -4.068 -13.667 21.359 1.000 12.627 150 LEU A O 1
ATOM 1075 N N . GLY A 1 151 ? -3.532 -12.083 22.902 1.000 11.376 151 GLY A N 1
ATOM 1076 C CA . GLY A 1 151 ? -3.264 -11.000 21.956 1.000 11.375 151 GLY A CA 1
ATOM 1077 C C . GLY A 1 151 ? -1.867 -10.456 22.145 1.000 11.245 151 GLY A C 1
ATOM 1078 O O . GLY A 1 151 ? -1.016 -11.113 22.797 1.000 11.753 151 GLY A O 1
ATOM 1079 N N . SER A 1 152 ? -1.624 -9.302 21.550 1.000 10.903 152 SER A N 1
ATOM 1080 C CA . SER A 1 152 ? -0.314 -8.621 21.565 1.000 11.136 152 SER A CA 1
ATOM 1081 C C . SER A 1 152 ? -0.059 -8.031 22.947 1.000 11.045 152 SER A C 1
ATOM 1082 O O . SER A 1 152 ? -1.030 -7.766 23.696 1.000 11.844 152 SER A O 1
ATOM 1085 N N . ALA A 1 153 ? 1.208 -7.789 23.260 1.000 11.572 153 ALA A N 1
ATOM 1086 C CA . ALA A 1 153 ? 1.605 -7.010 24.448 1.000 11.258 153 ALA A CA 1
ATOM 1087 C C . ALA A 1 153 ? 0.993 -5.606 24.347 1.000 11.251 153 ALA A C 1
ATOM 1088 O O . ALA A 1 153 ? 0.488 -5.121 25.371 1.000 12.083 153 ALA A O 1
ATOM 1090 N N . HIS A 1 154 ? 0.991 -5.002 23.157 1.000 11.397 154 HIS A N 1
ATOM 1091 C CA . HIS A 1 154 ? 0.424 -3.641 22.931 1.000 11.408 154 HIS A CA 1
ATOM 1092 C C . HIS A 1 154 ? -1.053 -3.643 23.344 1.000 12.126 154 HIS A C 1
ATOM 1093 O O . HIS A 1 154 ? -1.494 -2.674 23.982 1.000 11.559 154 HIS A O 1
ATOM 1100 N N . MET A 1 155 ? -1.803 -4.691 22.999 1.000 12.366 155 MET A N 1
ATOM 1101 C CA . MET A 1 155 ? -3.240 -4.794 23.382 1.000 13.352 155 MET A CA 1
ATOM 1102 C C . MET A 1 155 ? -3.371 -4.924 24.907 1.000 12.788 155 MET A C 1
ATOM 1103 O O . MET A 1 155 ? -4.244 -4.257 25.488 1.000 13.613 155 MET A O 1
ATOM 1108 N N . ILE A 1 156 ? -2.545 -5.746 25.557 1.000 12.366 156 ILE A N 1
ATOM 1109 C CA . ILE A 1 156 ? -2.607 -5.893 27.038 1.000 12.971 156 ILE A CA 1
ATOM 1110 C C . ILE A 1 156 ? -2.302 -4.536 27.699 1.000 12.369 156 ILE A C 1
ATOM 1111 O O . ILE A 1 156 ? -3.029 -4.147 28.647 1.000 13.138 156 ILE A O 1
ATOM 1116 N N . ALA A 1 157 ? -1.327 -3.787 27.182 1.000 12.248 157 ALA A N 1
ATOM 1117 C CA . ALA A 1 157 ? -1.012 -2.423 27.662 1.000 12.551 157 ALA A CA 1
ATOM 1118 C C . ALA A 1 157 ? -2.252 -1.529 27.497 1.000 12.892 157 ALA A C 1
ATOM 1119 O O . ALA A 1 157 ? -2.527 -0.703 28.379 1.000 13.344 157 ALA A O 1
ATOM 1121 N N . SER A 1 158 ? -2.998 -1.686 26.408 1.000 13.607 158 SER A N 1
ATOM 1122 C CA . SER A 1 158 ? -4.224 -0.880 26.140 1.000 14.370 158 SER A CA 1
ATOM 1123 C C . SER A 1 158 ? -5.290 -1.188 27.196 1.000 14.854 158 SER A C 1
ATOM 1124 O O . SER A 1 158 ? -5.943 -0.252 27.693 1.000 14.897 158 SER A O 1
ATOM 1127 N N . ILE A 1 159 ? -5.468 -2.455 27.553 1.000 15.567 159 ILE A N 1
ATOM 1128 C CA . ILE A 1 159 ? -6.498 -2.848 28.558 1.000 16.866 159 ILE A CA 1
ATOM 1129 C C . ILE A 1 159 ? -6.132 -2.239 29.920 1.000 16.389 159 ILE A C 1
ATOM 1130 O O . ILE A 1 159 ? -7.059 -1.800 30.639 1.000 15.218 159 ILE A O 1
ATOM 1135 N N . ALA A 1 160 ? -4.837 -2.139 30.233 1.000 16.020 160 ALA A N 1
ATOM 1136 C CA . ALA A 1 160 ? -4.320 -1.546 31.487 1.000 16.418 160 ALA A CA 1
ATOM 1137 C C . ALA A 1 160 ? -4.466 -0.018 31.476 1.000 17.125 160 ALA A C 1
ATOM 1138 O O . ALA A 1 160 ? -4.364 0.596 32.555 1.000 18.820 160 ALA A O 1
ATOM 1140 N N . ASP A 1 161 ? -4.672 0.593 30.311 1.000 15.295 161 ASP A N 1
ATOM 1141 C CA . ASP A 1 161 ? -4.713 2.072 30.172 1.000 15.531 161 ASP A CA 1
ATOM 1142 C C . ASP A 1 161 ? -5.632 2.429 29.006 1.000 15.441 161 ASP A C 1
ATOM 1143 O O . ASP A 1 161 ? -5.161 2.952 27.985 1.000 14.928 161 ASP A O 1
ATOM 1148 N N . ARG A 1 162 ? -6.912 2.131 29.163 1.000 15.688 162 ARG A N 1
ATOM 1149 C CA . ARG A 1 162 ? -7.903 2.158 28.069 1.000 17.789 162 ARG A CA 1
ATOM 1150 C C . ARG A 1 162 ? -8.236 3.610 27.701 1.000 18.064 162 ARG A C 1
ATOM 1151 O O . ARG A 1 162 ? -8.269 4.453 28.601 1.000 16.367 162 ARG A O 1
ATOM 1159 N N . ARG A 1 163 ? -8.454 3.894 26.416 1.000 20.046 163 ARG A N 1
ATOM 1160 C CA . ARG A 1 163 ? -8.891 5.238 25.947 1.000 22.611 163 ARG A CA 1
ATOM 1161 C C . ARG A 1 163 ? -10.135 5.099 25.055 1.000 25.376 163 ARG A C 1
ATOM 1162 O O . ARG A 1 163 ? -10.415 3.958 24.646 1.000 30.649 163 ARG A O 1
ATOM 1170 N N . MET A 1 202 ? -24.564 -8.702 32.936 1.000 34.645 202 MET A N 1
ATOM 1171 C CA . MET A 1 202 ? -23.312 -7.901 33.010 1.000 31.670 202 MET A CA 1
ATOM 1172 C C . MET A 1 202 ? -22.908 -7.441 31.606 1.000 28.420 202 MET A C 1
ATOM 1173 O O . MET A 1 202 ? -23.124 -8.201 30.636 1.000 27.067 202 MET A O 1
ATOM 1178 N N . SER A 1 203 ? -22.298 -6.258 31.520 1.000 26.436 203 SER A N 1
ATOM 1179 C CA . SER A 1 203 ? -21.675 -5.714 30.287 1.000 23.967 203 SER A CA 1
ATOM 1180 C C . SER A 1 203 ? -20.452 -6.562 29.918 1.000 22.238 203 SER A C 1
ATOM 1181 O O . SER A 1 203 ? -19.950 -7.309 30.776 1.000 21.803 203 SER A O 1
ATOM 1184 N N . LEU A 1 204 ? -19.983 -6.429 28.683 1.000 21.680 204 LEU A N 1
ATOM 1185 C CA . LEU A 1 204 ? -18.740 -7.072 28.184 1.000 21.505 204 LEU A CA 1
ATOM 1186 C C . LEU A 1 204 ? -17.564 -6.700 29.103 1.000 18.431 204 LEU A C 1
ATOM 1187 O O . LEU A 1 204 ? -16.798 -7.602 29.518 1.000 17.673 204 LEU A O 1
ATOM 1192 N N . ALA A 1 205 ? -17.417 -5.413 29.432 1.000 17.639 205 ALA A N 1
ATOM 1193 C CA . ALA A 1 205 ? -16.329 -4.922 30.304 1.000 17.568 205 ALA A CA 1
ATOM 1194 C C . ALA A 1 205 ? -16.430 -5.602 31.675 1.000 16.938 205 ALA A C 1
ATOM 1195 O O . ALA A 1 205 ? -15.384 -5.937 32.246 1.000 17.018 205 ALA A O 1
ATOM 1197 N N . GLU A 1 206 ? -17.647 -5.797 32.184 1.000 17.627 206 GLU A N 1
ATOM 1198 C CA . GLU A 1 206 ? -17.872 -6.381 33.533 1.000 18.823 206 GLU A CA 1
ATOM 1199 C C . GLU A 1 206 ? -17.580 -7.886 33.498 1.000 18.226 206 GLU A C 1
ATOM 1200 O O . GLU A 1 206 ? -16.943 -8.387 34.437 1.000 18.677 206 GLU A O 1
ATOM 1206 N N . ARG A 1 207 ? -17.983 -8.585 32.436 1.000 17.679 207 ARG A N 1
ATOM 1207 C CA . ARG A 1 207 ? -17.726 -10.044 32.291 1.000 16.874 207 ARG A CA 1
ATOM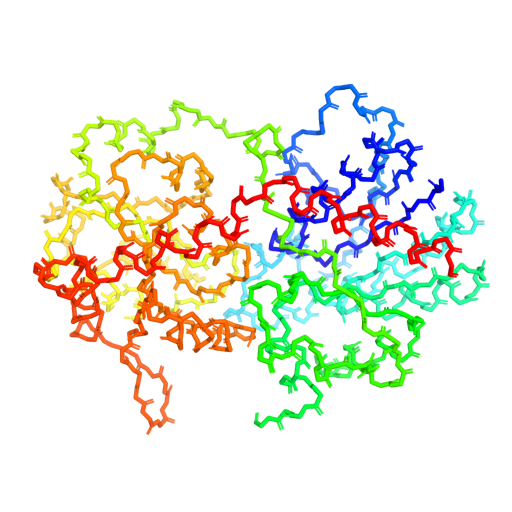 1208 C C . ARG A 1 207 ? -16.214 -10.288 32.283 1.000 15.111 207 ARG A C 1
ATOM 1209 O O . ARG A 1 207 ? -15.733 -11.212 32.975 1.000 14.075 207 ARG A O 1
ATOM 1217 N N . PHE A 1 208 ? -15.485 -9.478 31.518 1.000 13.933 208 PHE A N 1
ATOM 1218 C CA . PHE A 1 208 ? -14.012 -9.555 31.402 1.000 14.133 208 PHE A CA 1
ATOM 1219 C C . PHE A 1 208 ? -13.380 -9.247 32.766 1.000 13.785 208 PHE A C 1
ATOM 1220 O O . PHE A 1 208 ? -12.529 -10.006 33.251 1.000 13.482 208 PHE A O 1
ATOM 1228 N N . SER A 1 209 ? -13.777 -8.129 33.372 1.000 14.188 209 SER A N 1
ATOM 1229 C CA . SER A 1 209 ? -13.219 -7.675 34.672 1.000 15.071 209 SER A CA 1
ATOM 1230 C C . SER A 1 209 ? -13.406 -8.766 35.738 1.000 14.385 209 SER A C 1
ATOM 1231 O O . SER A 1 209 ? -12.450 -9.034 36.500 1.000 14.742 209 SER A O 1
ATOM 1234 N N . LEU A 1 210 ? -14.579 -9.399 35.788 1.000 13.674 210 LEU A N 1
ATOM 1235 C CA . LEU A 1 210 ? -14.869 -10.435 36.813 1.000 13.878 210 LEU A CA 1
ATOM 1236 C C . LEU A 1 210 ? -13.989 -11.671 36.566 1.000 13.668 210 LEU A C 1
ATOM 1237 O O . LEU A 1 210 ? -13.449 -12.235 37.550 1.000 13.544 210 LEU A O 1
ATOM 1242 N N . THR A 1 211 ? -13.841 -12.104 35.311 1.000 13.649 211 THR A N 1
ATOM 1243 C CA . THR A 1 211 ? -12.985 -13.265 34.963 1.000 13.315 211 THR A CA 1
ATOM 1244 C C . THR A 1 211 ? -11.555 -12.975 35.423 1.000 13.264 211 THR A C 1
ATOM 1245 O O . THR A 1 211 ? -10.946 -13.836 36.092 1.000 13.771 211 THR A O 1
ATOM 1249 N N . LEU A 1 212 ? -11.043 -11.794 35.086 1.000 14.052 212 LEU A N 1
ATOM 1250 C CA . LEU A 1 212 ? -9.670 -11.375 35.456 1.000 15.515 212 LEU A CA 1
ATOM 1251 C C . LEU A 1 212 ? -9.503 -11.420 36.985 1.000 15.468 212 LEU A C 1
ATOM 1252 O O . LEU A 1 212 ? -8.483 -11.964 37.465 1.000 16.150 212 LEU A O 1
ATOM 1257 N N . SER A 1 213 ? -10.477 -10.897 37.730 1.000 15.846 213 SER A N 1
ATOM 1258 C CA . SER A 1 213 ? -10.411 -10.791 39.215 1.000 16.961 213 SER A CA 1
ATOM 1259 C C . SER A 1 213 ? -10.248 -12.174 39.854 1.000 16.229 213 SER A C 1
ATOM 1260 O O . SER A 1 213 ? -9.627 -12.261 40.921 1.000 16.699 213 SER A O 1
ATOM 1263 N N . ARG A 1 214 ? -10.796 -13.217 39.230 1.000 15.421 214 ARG A N 1
ATOM 1264 C CA . ARG A 1 214 ? -10.838 -14.588 39.804 1.000 16.129 214 ARG A CA 1
ATOM 1265 C C . ARG A 1 214 ? -9.672 -15.443 39.304 1.000 17.561 214 ARG A C 1
ATOM 1266 O O . ARG A 1 214 ? -9.573 -16.603 39.736 1.000 20.784 214 ARG A O 1
ATOM 1274 N N . SER A 1 215 ? -8.833 -14.913 38.421 1.000 16.266 215 SER A N 1
ATOM 1275 C CA . SER A 1 215 ? -7.690 -15.647 37.828 1.000 16.578 215 SER A CA 1
ATOM 1276 C C . SER A 1 215 ? -6.417 -15.313 38.603 1.000 16.807 215 SER A C 1
ATOM 1277 O O . SER A 1 215 ? -6.371 -14.247 39.227 1.000 18.365 215 SER A O 1
ATOM 1280 N N 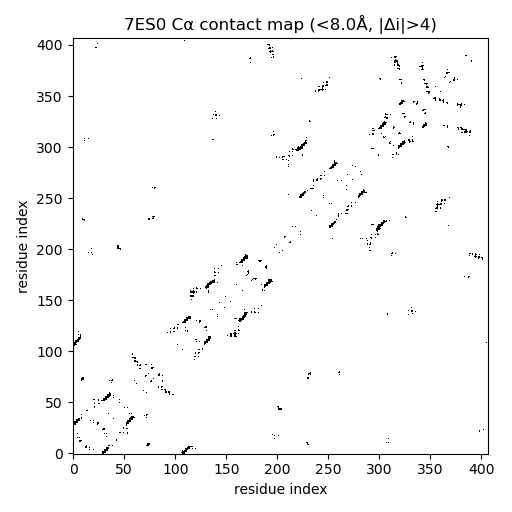. SER A 1 216 ? -5.407 -16.175 38.544 1.000 17.273 216 SER A N 1
ATOM 1281 C CA . SER A 1 216 ? -4.124 -15.933 39.248 1.000 19.429 216 SER A CA 1
ATOM 1282 C C . SER A 1 216 ? -3.029 -15.524 38.262 1.000 18.731 216 SER A C 1
ATOM 1283 O O . SER A 1 216 ? -1.975 -15.085 38.716 1.000 19.589 216 SER A O 1
ATOM 1286 N N . LEU A 1 217 ? -3.288 -15.622 36.960 1.000 16.250 217 LEU A N 1
ATOM 1287 C CA . LEU A 1 217 ? -2.262 -15.451 35.905 1.000 16.940 217 LEU A CA 1
ATOM 1288 C C . LEU A 1 217 ? -2.983 -15.009 34.635 1.000 14.828 217 LEU A C 1
ATOM 1289 O O . LEU A 1 217 ? -4.091 -15.528 34.393 1.000 14.831 217 LEU A O 1
ATOM 1294 N N . VAL A 1 218 ? -2.397 -14.066 33.902 1.000 13.946 218 VAL A N 1
ATOM 1295 C CA . VAL A 1 218 ? -2.902 -13.595 32.584 1.000 14.094 218 VAL A CA 1
ATOM 1296 C C . VAL A 1 218 ? -1.885 -14.011 31.521 1.000 13.764 218 VAL A C 1
ATOM 1297 O O . VAL A 1 218 ? -0.691 -13.759 31.713 1.000 13.9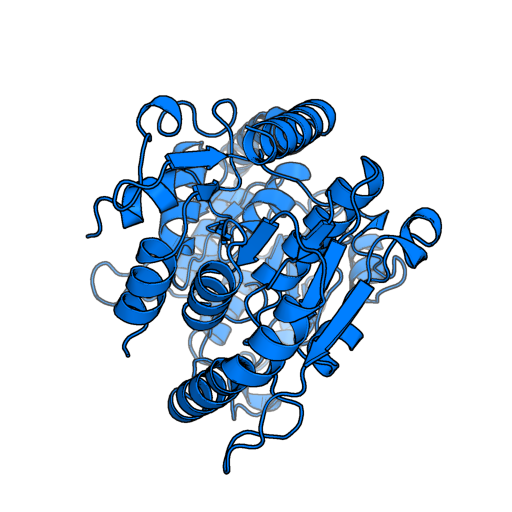28 218 VAL A O 1
ATOM 1301 N N . VAL A 1 219 ? -2.354 -14.644 30.446 1.000 13.028 219 VAL A N 1
ATOM 1302 C CA . VAL A 1 219 ? -1.484 -15.303 29.428 1.000 13.984 219 VAL A CA 1
ATOM 1303 C C . VAL A 1 219 ? -1.610 -14.536 28.105 1.000 12.590 219 VAL A C 1
ATOM 1304 O O . VAL A 1 219 ? -2.708 -14.563 27.521 1.000 13.623 219 VAL A O 1
ATOM 1308 N N . GLY A 1 220 ? -0.527 -13.904 27.643 1.000 11.877 220 GLY A N 1
ATOM 1309 C CA . GLY A 1 220 ? -0.482 -13.193 26.349 1.000 11.224 220 GLY A CA 1
ATOM 1310 C C . GLY A 1 220 ? 0.178 -14.025 25.256 1.000 10.893 220 GLY A C 1
ATOM 1311 O O . GLY A 1 220 ? 0.902 -14.984 25.573 1.000 10.882 220 GLY A O 1
ATOM 1312 N N . ARG A 1 221 ? -0.036 -13.663 23.992 1.000 10.185 221 ARG A N 1
ATOM 1313 C CA . ARG A 1 221 ? 0.519 -14.379 22.821 1.000 10.019 221 ARG A CA 1
ATOM 1314 C C . ARG A 1 221 ? 1.483 -13.445 22.096 1.000 10.337 221 ARG A C 1
ATOM 1315 O O . ARG A 1 221 ? 1.184 -12.973 20.993 1.000 10.079 221 ARG A O 1
ATOM 1323 N N . SER A 1 222 ? 2.614 -13.171 22.727 1.000 10.757 222 SER A N 1
ATOM 1324 C CA . SER A 1 222 ? 3.692 -12.385 22.099 1.000 11.345 222 SER A CA 1
ATOM 1325 C C . SER A 1 222 ? 5.005 -12.707 22.797 1.000 11.883 222 SER A C 1
ATOM 1326 O O . SER A 1 222 ? 5.072 -13.701 23.562 1.000 11.874 222 SER A O 1
ATOM 1329 N N . CYS A 1 223 ? 6.024 -11.907 22.527 1.000 12.412 223 CYS A N 1
ATOM 1330 C CA . CYS A 1 223 ? 7.349 -12.101 23.140 1.000 13.293 223 CYS A CA 1
ATOM 1331 C C . CYS A 1 223 ? 8.146 -10.819 22.985 1.000 13.345 223 CYS A C 1
ATOM 1332 O O . CYS A 1 223 ? 7.770 -9.973 22.147 1.000 12.817 223 CYS A O 1
ATOM 1335 N N . VAL A 1 224 ? 9.189 -10.688 23.792 1.000 13.494 224 VAL A N 1
ATOM 1336 C CA . VAL A 1 224 ? 10.044 -9.475 23.794 1.000 14.530 224 VAL A CA 1
ATOM 1337 C C . VAL A 1 224 ? 10.696 -9.310 22.415 1.000 14.901 224 VAL A C 1
ATOM 1338 O O . VAL A 1 224 ? 10.919 -8.163 22.022 1.000 15.711 224 VAL A O 1
ATOM 1342 N N . GLU A 1 225 ? 10.992 -10.389 21.682 1.000 15.071 225 GLU A N 1
ATOM 1343 C CA . GLU A 1 225 ? 11.645 -10.263 20.350 1.000 16.019 225 GLU A CA 1
ATOM 1344 C C . GLU A 1 225 ? 10.726 -9.507 19.389 1.000 15.627 225 GLU A C 1
ATOM 1345 O O . GLU A 1 225 ? 11.242 -8.725 18.568 1.000 17.921 225 GLU A O 1
ATOM 1351 N N . PHE A 1 226 ? 9.409 -9.704 19.496 1.000 14.373 226 PHE A N 1
ATOM 1352 C CA . PHE A 1 226 ? 8.417 -9.089 18.579 1.000 14.232 226 PHE A CA 1
ATOM 1353 C C . PHE A 1 226 ? 7.993 -7.709 19.083 1.000 13.515 226 PHE A C 1
ATOM 1354 O O . PHE A 1 226 ? 7.762 -6.827 18.237 1.000 14.570 226 PHE A O 1
ATOM 1362 N N . GLU A 1 227 ? 7.875 -7.536 20.402 1.000 12.854 227 GLU A N 1
ATOM 1363 C CA . GLU A 1 227 ? 7.410 -6.266 21.020 1.000 12.975 227 GLU A CA 1
ATOM 1364 C C . GLU A 1 227 ? 8.383 -5.838 22.112 1.000 13.254 227 GLU A C 1
ATOM 1365 O O . GLU A 1 227 ? 8.029 -5.747 23.282 1.000 13.314 227 GLU A O 1
ATOM 1371 N N . PRO A 1 228 ? 9.646 -5.526 21.749 1.000 14.427 228 PRO A N 1
ATOM 1372 C CA . PRO A 1 228 ? 10.643 -5.104 22.734 1.000 15.127 228 PRO A CA 1
ATOM 1373 C C . PRO A 1 228 ? 10.275 -3.795 23.453 1.000 14.394 228 PRO A C 1
ATOM 1374 O O . PRO A 1 228 ? 10.726 -3.559 24.566 1.000 14.874 228 PRO A O 1
ATOM 1378 N N A GLU A 1 229 ? 9.454 -2.985 22.784 0.540 14.408 229 GLU A N 1
ATOM 1379 N N B GLU A 1 229 ? 9.469 -2.934 22.818 0.460 14.211 229 GLU A N 1
ATOM 1380 C CA A GLU A 1 229 ? 8.969 -1.664 23.254 0.540 14.842 229 GLU A CA 1
ATOM 1381 C CA B GLU A 1 229 ? 9.058 -1.636 23.420 0.460 14.431 229 GLU A CA 1
ATOM 1382 C C A GLU A 1 229 ? 7.957 -1.823 24.400 0.540 14.560 229 GLU A C 1
ATOM 1383 C C B GLU A 1 229 ? 8.015 -1.857 24.521 0.460 14.240 229 GLU A C 1
ATOM 1384 O O A GLU A 1 229 ? 7.806 -0.867 25.173 0.540 15.464 229 GLU A O 1
ATOM 1385 O O B GLU A 1 229 ? 7.899 -0.974 25.385 0.460 15.011 229 GLU A O 1
ATOM 1396 N N . THR A 1 230 ? 7.262 -2.961 24.491 1.000 13.274 230 THR A N 1
ATOM 1397 C CA . THR A 1 230 ? 6.106 -3.131 25.410 1.000 13.153 230 THR A CA 1
ATOM 1398 C C . THR A 1 230 ? 6.337 -4.220 26.455 1.000 12.909 230 THR A C 1
ATOM 1399 O O . THR A 1 230 ? 6.024 -3.969 27.626 1.000 13.127 230 THR A O 1
ATOM 1403 N N . VAL A 1 231 ? 6.806 -5.400 26.062 1.000 12.927 231 VAL A N 1
ATOM 1404 C CA . VAL A 1 231 ? 6.845 -6.562 26.994 1.000 13.100 231 VAL A CA 1
ATOM 1405 C C . VAL A 1 231 ? 7.604 -6.195 28.273 1.000 14.037 231 VAL A C 1
ATOM 1406 O O . VAL A 1 231 ? 7.128 -6.504 29.364 1.000 14.223 231 VAL A O 1
ATOM 1410 N N . PRO A 1 232 ? 8.773 -5.515 28.234 1.000 15.383 232 PRO A N 1
ATOM 1411 C CA . PRO A 1 232 ? 9.489 -5.202 29.476 1.000 16.426 232 PRO A CA 1
ATOM 1412 C C . PRO A 1 232 ? 8.746 -4.244 30.420 1.000 16.794 232 PRO A C 1
ATOM 1413 O O . PRO A 1 232 ? 9.094 -4.184 31.597 1.000 18.594 232 PRO A O 1
ATOM 1417 N N . LEU A 1 233 ? 7.743 -3.526 29.907 1.000 16.358 233 LEU A N 1
ATOM 1418 C CA . LEU A 1 233 ? 6.966 -2.521 30.681 1.000 16.633 233 LEU A CA 1
ATOM 1419 C C . LEU A 1 233 ? 5.825 -3.192 31.448 1.000 17.105 233 LEU A C 1
ATOM 1420 O O . LEU A 1 233 ? 5.259 -2.548 32.345 1.000 19.207 233 LEU A O 1
ATOM 1425 N N . LEU A 1 234 ? 5.438 -4.410 31.080 1.000 17.271 234 LEU A N 1
ATOM 1426 C CA . LEU A 1 234 ? 4.229 -5.053 31.657 1.000 18.006 234 LEU A CA 1
ATOM 1427 C C . LEU A 1 234 ? 4.652 -5.967 32.806 1.000 19.661 234 LEU A C 1
ATOM 1428 O O . LEU A 1 234 ? 5.630 -6.716 32.644 1.000 23.434 234 LEU A O 1
ATOM 1433 N N . SER A 1 235 ? 3.922 -5.919 33.917 1.000 18.949 235 SER A N 1
ATOM 1434 C CA . SER A 1 235 ? 4.153 -6.802 35.086 1.000 20.607 235 SER A CA 1
ATOM 1435 C C . SER A 1 235 ? 2.832 -7.473 35.449 1.000 19.559 235 SER A C 1
ATOM 1436 O O . SER A 1 235 ? 2.778 -8.710 35.440 1.000 19.301 235 SER A O 1
ATOM 1439 N N . THR A 1 236 ? 1.801 -6.675 35.728 1.000 20.398 236 THR A N 1
ATOM 1440 C CA . THR A 1 236 ? 0.501 -7.191 36.225 1.000 20.502 236 THR A CA 1
ATOM 1441 C C . THR A 1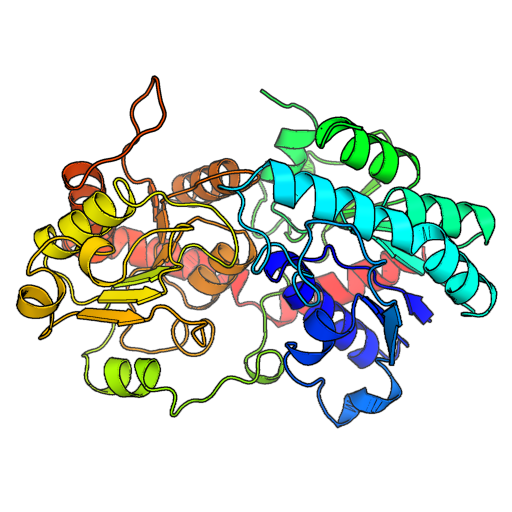 236 ? -0.665 -6.533 35.494 1.000 20.366 236 THR A C 1
ATOM 1442 O O . THR A 1 236 ? -0.510 -5.434 34.938 1.000 22.373 236 THR A O 1
ATOM 1446 N N . LEU A 1 237 ? -1.794 -7.228 35.493 1.000 18.954 237 LEU A N 1
ATOM 1447 C CA . LEU A 1 237 ? -3.105 -6.716 35.049 1.000 18.041 237 LEU A CA 1
ATOM 1448 C C . LEU A 1 237 ? -4.082 -7.020 36.181 1.000 18.881 237 LEU A C 1
ATOM 1449 O O . LEU A 1 237 ? -4.167 -8.194 36.573 1.000 17.046 237 LEU A O 1
ATOM 1454 N N . ARG A 1 238 ? -4.713 -5.993 36.751 1.000 19.462 238 ARG A N 1
ATOM 1455 C CA . ARG A 1 238 ? -5.517 -6.121 37.998 1.000 18.408 238 ARG A CA 1
ATOM 1456 C C . ARG A 1 238 ? -4.723 -6.912 39.050 1.000 17.904 238 ARG A C 1
ATOM 1457 O O . ARG A 1 238 ? -5.308 -7.799 39.712 1.000 17.062 238 ARG A O 1
ATOM 1465 N N . GLY A 1 239 ? -3.430 -6.607 39.196 1.000 18.497 239 GLY A N 1
ATOM 1466 C CA . GLY A 1 239 ? -2.539 -7.202 40.203 1.000 20.174 239 GLY A CA 1
ATOM 1467 C C . GLY A 1 239 ? -2.206 -8.662 39.935 1.000 19.110 239 GLY A C 1
ATOM 1468 O O . GLY A 1 239 ? -1.519 -9.246 40.772 1.000 20.989 239 GLY A O 1
ATOM 1469 N N . LYS A 1 240 ? -2.640 -9.228 38.803 1.000 18.404 240 LYS A N 1
ATOM 1470 C CA . LYS A 1 240 ? -2.327 -10.627 38.409 1.000 17.554 240 LYS A CA 1
ATOM 1471 C C . LYS A 1 240 ? -1.102 -10.615 37.500 1.000 16.086 240 LYS A C 1
ATOM 1472 O O . LYS A 1 240 ? -1.042 -9.814 36.569 1.000 15.873 240 LYS A O 1
ATOM 1478 N N . PRO A 1 241 ? -0.102 -11.502 37.712 1.000 15.483 241 PRO A N 1
ATOM 1479 C CA . PRO A 1 241 ? 1.065 -11.548 36.836 1.000 14.864 241 PRO A CA 1
ATOM 1480 C C . PRO A 1 241 ? 0.670 -11.814 35.374 1.000 14.147 241 PRO A C 1
ATOM 1481 O O . PRO A 1 241 ? -0.178 -12.650 35.123 1.000 13.440 241 PRO A O 1
ATOM 1485 N N . ILE A 1 242 ? 1.285 -11.075 34.456 1.000 13.708 242 ILE A N 1
ATOM 1486 C CA . ILE A 1 242 ? 1.187 -11.294 32.989 1.000 14.796 242 ILE A CA 1
ATOM 1487 C C . ILE A 1 242 ? 2.361 -12.180 32.574 1.000 15.264 242 ILE A C 1
ATOM 1488 O O . ILE A 1 242 ? 3.502 -11.852 32.917 1.000 15.705 242 ILE A O 1
ATOM 1493 N N . THR A 1 243 ? 2.085 -13.256 31.848 1.000 15.049 243 THR A N 1
ATOM 1494 C CA . THR A 1 243 ? 3.128 -14.095 31.217 1.000 15.747 243 THR A CA 1
ATOM 1495 C C . THR A 1 243 ? 2.831 -14.164 29.721 1.000 15.018 243 THR A C 1
ATOM 1496 O O . THR A 1 243 ? 1.644 -14.156 29.342 1.000 18.128 243 THR A O 1
ATOM 1500 N N . PHE A 1 244 ? 3.872 -14.208 28.900 1.000 14.767 244 PHE A N 1
ATOM 1501 C CA . PHE A 1 244 ? 3.752 -14.335 27.431 1.000 13.696 244 PHE A CA 1
ATOM 1502 C C . PHE A 1 244 ? 4.210 -15.736 27.032 1.000 14.646 244 PHE A C 1
ATOM 1503 O O . PHE A 1 244 ? 5.335 -16.122 27.404 1.000 16.579 244 PHE A O 1
ATOM 1511 N N . LEU A 1 245 ? 3.373 -16.473 26.306 1.000 13.232 245 LEU A N 1
ATOM 1512 C CA . LEU A 1 245 ? 3.729 -17.851 25.863 1.000 12.908 245 LEU A CA 1
ATOM 1513 C C . LEU A 1 245 ? 4.296 -17.836 24.436 1.000 12.714 245 LEU A C 1
ATOM 1514 O O . LEU A 1 245 ? 4.364 -18.914 23.832 1.000 12.762 245 LEU A O 1
ATOM 1519 N N . GLY A 1 246 ? 4.782 -16.684 23.954 1.000 12.105 246 GLY A N 1
ATOM 1520 C CA . GLY A 1 246 ? 5.356 -16.552 22.602 1.000 11.952 246 GLY A CA 1
ATOM 1521 C C . GLY A 1 246 ? 4.276 -16.268 21.581 1.000 11.748 246 GLY A C 1
ATOM 1522 O O . GLY A 1 246 ? 3.113 -16.088 21.975 1.000 11.846 246 GLY A O 1
ATOM 1523 N N . LEU A 1 247 ? 4.625 -16.241 20.301 1.000 11.674 247 LEU A N 1
ATOM 1524 C CA . LEU A 1 247 ? 3.633 -15.956 19.233 1.000 11.406 247 LEU A CA 1
ATOM 1525 C C . LEU A 1 247 ? 2.867 -17.221 18.848 1.000 11.834 247 LEU A C 1
ATOM 1526 O O . LEU A 1 247 ? 1.829 -17.083 18.196 1.000 11.673 247 LEU A O 1
ATOM 1531 N N . MET A 1 248 ? 3.360 -18.410 19.205 1.000 12.251 248 MET A N 1
ATOM 1532 C CA . MET A 1 248 ? 2.657 -19.696 18.955 1.000 13.087 248 MET A CA 1
ATOM 1533 C C . MET A 1 248 ? 2.092 -19.712 17.533 1.000 13.414 248 MET A C 1
ATOM 1534 O O . MET A 1 248 ? 0.885 -19.881 17.315 1.000 13.052 248 MET A O 1
ATOM 1539 N N . PRO A 1 249 ? 2.956 -19.548 16.507 1.000 13.782 249 PRO A N 1
ATOM 1540 C CA . PRO A 1 249 ? 2.503 -19.585 15.124 1.000 14.250 249 PRO A CA 1
ATOM 1541 C C . PRO A 1 249 ? 1.981 -20.982 14.823 1.000 14.399 249 PRO A C 1
ATOM 1542 O O . PRO A 1 249 ? 2.571 -21.973 15.257 1.000 14.986 249 PRO A O 1
ATOM 1546 N N . PRO A 1 250 ? 0.845 -21.095 14.109 1.000 13.745 250 PRO A N 1
ATOM 1547 C CA . PRO A 1 250 ? 0.244 -22.395 13.822 1.000 14.067 250 PRO A CA 1
ATOM 1548 C C . PRO A 1 250 ? 1.061 -23.269 12.863 1.000 15.422 250 PRO A C 1
ATOM 1549 O O . PRO A 1 250 ? 1.958 -22.791 12.209 1.000 16.247 250 PRO A O 1
ATOM 1553 N N . LEU A 1 251 ? 0.646 -24.528 12.774 1.000 17.944 251 LEU A N 1
ATOM 1554 C CA . LEU A 1 251 ? 1.279 -25.587 11.952 1.000 19.424 251 LEU A CA 1
ATOM 1555 C C . LEU A 1 251 ? 0.245 -26.103 10.954 1.000 18.466 251 LEU A C 1
ATOM 1556 O O . LEU A 1 251 ? -0.927 -26.310 11.359 1.000 18.973 251 LEU A O 1
ATOM 1561 N N . HIS A 1 252 ? 0.653 -26.321 9.703 1.000 18.186 252 HIS A N 1
ATOM 1562 C CA . HIS A 1 252 ? -0.213 -26.942 8.668 1.000 17.891 252 HIS A CA 1
ATOM 1563 C C . HIS A 1 252 ? -0.829 -28.230 9.225 1.000 18.793 252 HIS A C 1
ATOM 1564 O O . HIS A 1 252 ? -2.043 -28.439 9.018 1.000 18.574 252 HIS A O 1
ATOM 1571 N N . GLU A 1 253 ? -0.026 -29.063 9.901 1.000 19.484 253 GLU A N 1
ATOM 1572 C CA . GLU A 1 253 ? -0.462 -30.377 10.459 1.000 21.586 253 GLU A CA 1
ATOM 1573 C C . GLU A 1 253 ? -1.598 -30.175 11.472 1.000 20.989 253 GLU A C 1
ATOM 1574 O O . GLU A 1 253 ? -2.348 -31.137 11.707 1.000 21.767 253 GLU A O 1
ATOM 1580 N N . GLY A 1 254 ? -1.700 -28.993 12.090 1.000 19.880 254 GLY A N 1
ATOM 1581 C CA . GLY A 1 254 ? -2.688 -28.716 13.149 1.000 20.654 254 GLY A CA 1
ATOM 1582 C C . GLY A 1 254 ? -3.973 -28.127 12.603 1.000 21.729 254 GLY A C 1
ATOM 1583 O O . GLY A 1 254 ? -4.939 -27.984 13.375 1.000 24.660 254 GLY A O 1
ATOM 1584 N N . ARG A 1 255 ? -3.978 -27.743 11.331 1.000 21.291 255 ARG A N 1
ATOM 1585 C CA . ARG A 1 255 ? -5.066 -26.945 10.721 1.000 23.740 255 ARG A CA 1
ATOM 1586 C C . ARG A 1 255 ? -5.530 -27.669 9.460 1.000 27.993 255 ARG A C 1
ATOM 1587 O O . ARG A 1 255 ? -5.889 -26.979 8.489 1.000 28.935 255 ARG A O 1
ATOM 1595 N N . ARG A 1 256 ? -5.512 -29.006 9.494 1.000 28.624 256 ARG A N 1
ATOM 1596 C CA . ARG A 1 256 ? -5.489 -29.876 8.288 1.000 33.907 256 ARG A CA 1
ATOM 1597 C C . ARG A 1 256 ? -6.576 -29.427 7.310 1.000 37.179 256 ARG A C 1
ATOM 1598 O O . ARG A 1 256 ? -7.754 -29.800 7.489 1.000 39.721 256 ARG A O 1
ATOM 1606 N N . GLU A 1 257 ? -6.141 -28.633 6.328 1.000 40.983 257 GLU A N 1
ATOM 1607 C CA . GLU A 1 257 ? -6.939 -28.086 5.203 1.000 41.556 257 GLU A CA 1
ATOM 1608 C C . GLU A 1 257 ? -6.724 -28.957 3.960 1.000 47.140 257 GLU A C 1
ATOM 1609 O O . GLU A 1 257 ? -5.798 -29.798 3.978 1.000 48.785 257 GLU A O 1
ATOM 1615 N N . ASP A 1 258 ? -7.516 -28.715 2.910 1.000 51.468 258 ASP A N 1
ATOM 1616 C CA . ASP A 1 258 ? -7.459 -29.435 1.609 1.000 51.083 258 ASP A CA 1
ATOM 1617 C C . ASP A 1 258 ? -6.594 -28.626 0.632 1.000 51.838 258 ASP A C 1
ATOM 1618 O O . ASP A 1 258 ? -6.974 -27.476 0.310 1.000 52.901 258 ASP A O 1
ATOM 1623 N N . GLY A 1 259 ? -5.474 -29.209 0.184 1.000 51.929 259 GLY A N 1
ATOM 1624 C CA . GLY A 1 259 ? -4.591 -28.645 -0.858 1.000 52.299 259 GLY A CA 1
ATOM 1625 C C . GLY A 1 259 ? -5.217 -28.736 -2.242 1.000 51.992 259 GLY A C 1
ATOM 1626 O O . GLY A 1 259 ? -4.577 -28.264 -3.206 1.000 52.697 259 GLY A O 1
ATOM 1627 N N . GLU A 1 260 ? -6.409 -29.340 -2.340 1.000 47.975 260 GLU A N 1
ATOM 1628 C CA . GLU A 1 260 ? -7.242 -29.406 -3.572 1.000 45.280 260 GLU A CA 1
ATOM 1629 C C . GLU A 1 260 ? -8.526 -28.578 -3.397 1.000 37.083 260 GLU A C 1
ATOM 1630 O O . GLU A 1 260 ? -9.396 -28.667 -4.284 1.000 35.289 260 GLU A O 1
ATOM 1636 N N . ASP A 1 261 ? -8.638 -27.776 -2.331 1.000 28.658 261 ASP A N 1
ATOM 1637 C CA . ASP A 1 261 ? -9.709 -26.747 -2.203 1.000 23.399 261 ASP A CA 1
ATOM 1638 C C . ASP A 1 261 ? -9.726 -25.909 -3.482 1.000 21.210 261 ASP A C 1
ATOM 1639 O O . ASP A 1 261 ? -8.630 -25.604 -3.995 1.000 22.150 261 ASP A O 1
ATOM 1644 N N . ALA A 1 262 ? -10.919 -25.556 -3.974 1.000 20.023 262 ALA A N 1
ATOM 1645 C CA . ALA A 1 262 ? -11.112 -24.781 -5.220 1.000 19.741 262 ALA A CA 1
ATOM 1646 C C . ALA A 1 262 ? -10.293 -23.489 -5.169 1.000 18.441 262 ALA A C 1
ATOM 1647 O O . ALA A 1 262 ? -9.811 -23.073 -6.231 1.000 18.976 262 ALA A O 1
ATOM 1649 N N . THR A 1 263 ? -10.183 -22.843 -4.002 1.000 17.283 263 THR A N 1
ATOM 1650 C CA . THR A 1 263 ? -9.442 -21.559 -3.886 1.000 17.501 263 THR A CA 1
ATOM 1651 C C . THR A 1 263 ? -7.957 -21.820 -4.147 1.000 16.475 263 THR A C 1
ATOM 1652 O O . THR A 1 263 ? -7.312 -20.984 -4.801 1.000 15.338 263 THR A O 1
ATOM 1656 N N . VAL A 1 264 ? -7.428 -22.930 -3.634 1.000 16.762 264 VAL A N 1
ATOM 1657 C CA . VAL A 1 264 ? -5.984 -23.266 -3.786 1.000 17.395 264 VAL A CA 1
ATOM 1658 C C . VAL A 1 264 ? -5.717 -23.641 -5.253 1.000 16.121 264 VAL A C 1
ATOM 1659 O O . VAL A 1 264 ? -4.670 -23.225 -5.794 1.000 16.789 264 VAL A O 1
ATOM 1663 N N . ARG A 1 265 ? -6.634 -24.353 -5.909 1.000 17.043 265 ARG A N 1
ATOM 1664 C CA . ARG A 1 265 ? -6.465 -24.698 -7.349 1.000 18.075 265 ARG A CA 1
ATOM 1665 C C . ARG A 1 265 ? -6.508 -23.411 -8.180 1.000 16.663 265 ARG A C 1
ATOM 1666 O O . ARG A 1 265 ? -5.770 -23.322 -9.162 1.000 16.764 265 ARG A O 1
ATOM 1674 N N . TRP A 1 266 ? -7.299 -22.416 -7.778 1.000 15.210 266 TRP A N 1
ATOM 1675 C CA . TRP A 1 266 ? -7.306 -21.102 -8.473 1.000 14.367 266 TRP A CA 1
ATOM 1676 C C . TRP A 1 266 ? -5.962 -20.397 -8.263 1.000 13.728 266 TRP A C 1
ATOM 1677 O O . TRP A 1 266 ? -5.387 -19.909 -9.254 1.000 14.162 266 TRP A O 1
ATOM 1688 N N . LEU A 1 267 ? -5.464 -20.351 -7.025 1.000 13.111 267 LEU A N 1
ATOM 1689 C CA . LEU A 1 267 ? -4.145 -19.740 -6.706 1.000 13.667 267 LEU A CA 1
ATOM 1690 C C . LEU A 1 267 ? -3.051 -20.412 -7.548 1.000 14.082 267 LEU A C 1
ATOM 1691 O O . LEU A 1 267 ? -2.136 -19.707 -8.005 1.000 13.845 267 LEU A O 1
ATOM 1696 N N . ASP A 1 268 ? -3.152 -21.725 -7.765 1.000 14.891 268 ASP A N 1
ATOM 1697 C CA . ASP A 1 268 ? -2.156 -22.490 -8.559 1.000 15.409 268 ASP A CA 1
ATOM 1698 C C . ASP A 1 268 ? -2.041 -21.909 -9.973 1.000 15.557 268 ASP A C 1
ATOM 1699 O O . ASP A 1 268 ? -0.969 -22.073 -10.588 1.000 17.344 268 ASP A O 1
ATOM 1704 N N . ALA A 1 269 ? -3.096 -21.273 -10.487 1.000 15.275 269 ALA A N 1
ATOM 1705 C CA . ALA A 1 269 ? -3.146 -20.733 -11.864 1.000 15.323 269 ALA A CA 1
ATOM 1706 C C . ALA A 1 269 ? -2.698 -19.265 -11.917 1.000 15.779 269 ALA A C 1
ATOM 1707 O O . ALA A 1 269 ? -2.844 -18.661 -12.992 1.000 16.454 269 ALA A O 1
ATOM 1709 N N . GLN A 1 270 ? -2.180 -18.704 -10.817 1.000 14.703 270 GLN A N 1
ATOM 1710 C CA . GLN A 1 270 ? -1.729 -17.291 -10.755 1.000 14.823 270 GLN A CA 1
ATOM 1711 C C . GLN A 1 270 ? -0.221 -17.240 -10.522 1.000 14.718 270 GLN A C 1
ATOM 1712 O O . GLN A 1 270 ? 0.360 -18.106 -9.861 1.000 15.546 270 GLN A O 1
ATOM 1718 N N . PRO A 1 271 ? 0.467 -16.226 -11.084 1.000 14.994 271 PRO A N 1
ATOM 1719 C CA . PRO A 1 271 ? 1.911 -16.108 -10.910 1.000 15.826 271 PRO A CA 1
ATOM 1720 C C . PRO A 1 271 ? 2.276 -15.681 -9.483 1.000 16.472 271 PRO A C 1
ATOM 1721 O O . PRO A 1 271 ? 1.423 -15.197 -8.745 1.000 15.470 271 PRO A O 1
ATOM 1725 N N . ALA A 1 272 ? 3.543 -15.888 -9.126 1.000 16.266 272 ALA A N 1
ATOM 1726 C CA . ALA A 1 272 ? 4.100 -15.645 -7.778 1.000 16.358 272 ALA A CA 1
ATOM 1727 C C . ALA A 1 272 ? 3.775 -14.222 -7.328 1.000 15.907 272 ALA A C 1
ATOM 1728 O O . ALA A 1 272 ? 3.999 -13.273 -8.101 1.000 16.259 272 ALA A O 1
ATOM 1730 N N . LYS A 1 273 ? 3.273 -14.103 -6.101 1.000 16.869 273 LYS A N 1
ATOM 1731 C CA . LYS A 1 273 ? 3.110 -12.827 -5.358 1.000 17.113 273 LYS A CA 1
ATOM 1732 C C . LYS A 1 273 ? 2.178 -11.887 -6.127 1.000 16.156 273 LYS A C 1
ATOM 1733 O O . LYS A 1 273 ? 2.319 -10.678 -5.968 1.000 20.275 273 LYS A O 1
ATOM 1739 N N . SER A 1 274 ? 1.238 -12.419 -6.906 1.000 15.291 274 SER A N 1
ATOM 1740 C CA . SER A 1 274 ? 0.352 -11.605 -7.779 1.000 14.688 274 SER A CA 1
ATOM 1741 C C . SER A 1 274 ? -1.011 -11.377 -7.113 1.000 13.962 274 SER A C 1
ATOM 1742 O O . SER A 1 274 ? -1.743 -10.485 -7.582 1.000 13.990 274 SER A O 1
ATOM 1745 N N . VAL A 1 275 ? -1.359 -12.148 -6.081 1.000 12.568 275 VAL A N 1
ATOM 1746 C CA . VAL A 1 275 ? -2.748 -12.179 -5.539 1.000 12.970 275 VAL A CA 1
ATOM 1747 C C . VAL A 1 275 ? -2.806 -11.459 -4.188 1.000 12.058 275 VAL A C 1
ATOM 1748 O O . VAL A 1 275 ? -2.015 -11.786 -3.273 1.000 11.787 275 VAL A O 1
ATOM 1752 N N . VAL A 1 276 ? -3.745 -10.524 -4.053 1.000 12.123 276 VAL A N 1
ATOM 1753 C CA . VAL A 1 276 ? -4.125 -9.974 -2.727 1.000 11.547 276 VAL A CA 1
ATOM 1754 C C . VAL A 1 276 ? -5.181 -10.909 -2.141 1.000 11.063 276 VAL A C 1
ATOM 1755 O O . VAL A 1 276 ? -6.266 -11.049 -2.725 1.000 11.344 276 VAL A O 1
ATOM 1759 N N . TYR A 1 277 ? -4.834 -11.581 -1.055 1.000 10.376 277 TYR A N 1
ATOM 1760 C CA . TYR A 1 277 ? -5.805 -12.373 -0.267 1.000 10.015 277 TYR A CA 1
ATOM 1761 C C . TYR A 1 277 ? -6.546 -11.409 0.652 1.000 10.364 277 TYR A C 1
ATOM 1762 O O . TYR A 1 277 ? -5.891 -10.572 1.283 1.000 10.640 277 TYR A O 1
ATOM 1771 N N . VAL A 1 278 ? -7.872 -11.525 0.670 1.000 9.684 278 VAL A N 1
ATOM 1772 C CA . VAL A 1 278 ? -8.771 -10.652 1.473 1.000 9.590 278 VAL A CA 1
ATOM 1773 C C . VAL A 1 278 ? -9.572 -11.538 2.417 1.000 9.350 278 VAL A C 1
ATOM 1774 O O . VAL A 1 278 ? -10.311 -12.400 1.940 1.000 9.196 278 VAL A O 1
ATOM 1778 N N . ALA A 1 279 ? -9.485 -11.295 3.722 1.000 9.504 279 ALA A N 1
ATOM 1779 C CA . ALA A 1 279 ? -10.285 -12.056 4.708 1.000 9.526 279 ALA A CA 1
ATOM 1780 C C . ALA A 1 279 ? -10.382 -11.244 5.993 1.000 9.701 279 ALA A C 1
ATOM 1781 O O . ALA A 1 279 ? -9.387 -10.590 6.350 1.000 9.833 279 ALA A O 1
ATOM 1783 N N . LEU A 1 280 ? -11.549 -11.267 6.637 1.000 9.918 280 LEU A N 1
ATOM 1784 C CA . LEU A 1 280 ? -11.792 -10.487 7.871 1.000 9.988 280 LEU A CA 1
ATOM 1785 C C . LEU A 1 280 ? -12.111 -11.445 9.020 1.000 9.716 280 LEU A C 1
ATOM 1786 O O . LEU A 1 280 ? -12.985 -11.146 9.834 1.000 10.101 280 LEU A O 1
ATOM 1791 N N . GLY A 1 281 ? -11.408 -12.572 9.083 1.000 9.929 281 GLY A N 1
ATOM 1792 C CA . GLY A 1 281 ? -11.598 -13.535 10.174 1.000 10.061 281 GLY A CA 1
ATOM 1793 C C . GLY A 1 281 ? -12.983 -14.146 10.177 1.000 10.312 281 GLY A C 1
ATOM 1794 O O . GLY A 1 281 ? -13.628 -14.245 9.122 1.000 10.601 281 GLY A O 1
ATOM 1795 N N . SER A 1 282 ? -13.402 -14.592 11.356 1.000 9.951 282 SER A N 1
ATOM 1796 C CA . SER A 1 282 ? -14.527 -15.537 11.532 1.000 9.680 282 SER A CA 1
ATOM 1797 C C . SER A 1 282 ? -15.794 -14.840 12.029 1.000 10.206 282 SER A C 1
ATOM 1798 O O . SER A 1 282 ? -16.815 -15.522 12.082 1.000 10.592 282 SER A O 1
ATOM 1801 N N . GLU A 1 283 ? -15.770 -13.562 12.419 1.000 9.372 283 GLU A N 1
ATOM 1802 C CA . GLU A 1 283 ? -16.961 -13.018 13.129 1.000 9.942 283 GLU A CA 1
ATOM 1803 C C . GLU A 1 283 ? -17.214 -11.523 12.929 1.000 9.743 283 GLU A C 1
ATOM 1804 O O . GLU A 1 283 ? -18.373 -11.132 13.112 1.000 10.327 283 GLU A O 1
ATOM 1810 N N . VAL A 1 284 ? -16.226 -10.669 12.673 1.000 9.897 284 VAL A N 1
ATOM 1811 C CA . VAL A 1 284 ? -16.534 -9.209 12.661 1.000 10.270 284 VAL A CA 1
ATOM 1812 C C . VAL A 1 284 ? -17.618 -8.930 11.625 1.000 10.439 284 VAL A C 1
ATOM 1813 O O . VAL A 1 284 ? -17.642 -9.516 10.539 1.000 10.927 284 VAL A O 1
ATOM 1817 N N . PRO A 1 285 ? -18.567 -8.027 11.947 1.000 10.678 285 PRO A N 1
ATOM 1818 C CA . PRO A 1 285 ? -19.591 -7.642 10.989 1.000 11.348 285 PRO A CA 1
ATOM 1819 C C . PRO A 1 285 ? -19.011 -6.695 9.933 1.000 11.864 285 PRO A C 1
ATOM 1820 O O . PRO A 1 285 ? -18.126 -5.902 10.222 1.000 11.980 285 PRO A O 1
ATOM 1824 N N . LEU A 1 286 ? -19.540 -6.801 8.722 1.000 11.908 286 LEU A N 1
ATOM 1825 C CA . LEU A 1 286 ? -19.289 -5.810 7.652 1.000 11.921 286 LEU A CA 1
ATOM 1826 C C . LEU A 1 286 ? -20.581 -5.695 6.844 1.000 12.082 286 LEU A C 1
ATOM 1827 O O . LEU A 1 286 ? -20.916 -6.637 6.095 1.000 12.715 286 LEU A O 1
ATOM 1832 N N . GLY A 1 287 ? -21.333 -4.621 7.076 1.000 12.075 287 GLY A N 1
ATOM 1833 C CA . GLY A 1 287 ? -22.639 -4.422 6.437 1.000 12.212 287 GLY A CA 1
ATOM 1834 C C . GLY A 1 287 ? -22.513 -4.344 4.922 1.000 12.149 287 GLY A C 1
ATOM 1835 O O . GLY A 1 287 ? -21.396 -4.083 4.397 1.000 11.904 287 GLY A O 1
ATOM 1836 N N . VAL A 1 288 ? -23.626 -4.530 4.219 1.000 12.415 288 VAL A N 1
ATOM 1837 C CA . VAL A 1 288 ? -23.619 -4.674 2.737 1.000 12.545 288 VAL A CA 1
ATOM 1838 C C . VAL A 1 288 ? -23.013 -3.428 2.062 1.000 12.540 288 VAL A C 1
ATOM 1839 O O . VAL A 1 288 ? -22.306 -3.582 1.066 1.000 12.028 288 VAL A O 1
ATOM 1843 N N A GLU A 1 289 ? -23.265 -2.230 2.589 0.620 13.585 289 GLU A N 1
ATOM 1844 N N B GLU A 1 289 ? -23.277 -2.230 2.591 0.380 13.130 289 GLU A N 1
ATOM 1845 C CA A GLU A 1 289 ? -22.720 -0.974 2.002 0.620 14.535 289 GLU A CA 1
ATOM 1846 C CA B GLU A 1 289 ? -22.740 -0.962 2.024 0.380 13.682 289 GLU A CA 1
ATOM 1847 C C A GLU A 1 289 ? -21.188 -1.014 2.075 0.620 13.372 289 GLU A C 1
ATOM 1848 C C B GLU A 1 289 ? -21.205 -0.979 2.097 0.380 13.090 289 GLU A C 1
ATOM 1849 O O A GLU A 1 289 ? -20.526 -0.605 1.098 0.620 12.998 289 GLU A O 1
ATOM 1850 O O B GLU A 1 289 ? -20.559 -0.521 1.134 0.380 13.016 289 GLU A O 1
ATOM 1861 N N . LYS A 1 290 ? -20.643 -1.519 3.182 1.000 12.767 290 LYS A N 1
ATOM 1862 C CA . LYS A 1 290 ? -19.182 -1.610 3.400 1.000 12.754 290 LYS A CA 1
ATOM 1863 C C . LYS A 1 290 ? -18.613 -2.717 2.512 1.000 11.609 290 LYS A C 1
ATOM 1864 O O . LYS A 1 290 ? -17.521 -2.522 1.946 1.000 11.403 290 LYS A O 1
ATOM 1870 N N . VAL A 1 291 ? -19.326 -3.838 2.379 1.000 11.297 291 VAL A N 1
ATOM 1871 C CA . VAL A 1 291 ? -18.933 -4.919 1.428 1.000 11.382 291 VAL A CA 1
ATOM 1872 C C . VAL A 1 291 ? -18.756 -4.312 0.029 1.000 11.177 291 VAL A C 1
ATOM 1873 O O . VAL A 1 291 ? -17.751 -4.607 -0.641 1.000 11.269 291 VAL A O 1
ATOM 1877 N N . HIS A 1 292 ? -19.701 -3.483 -0.418 1.000 10.698 292 HIS A N 1
ATOM 1878 C CA . HIS A 1 292 ? -19.647 -2.887 -1.777 1.000 10.879 292 HIS A CA 1
ATOM 1879 C C . HIS A 1 292 ? -18.429 -1.964 -1.902 1.000 10.832 292 HIS A C 1
ATOM 1880 O O . HIS A 1 292 ? -17.783 -2.015 -2.948 1.000 10.667 292 HIS A O 1
ATOM 1887 N N . GLU A 1 293 ? -18.114 -1.154 -0.886 1.000 11.153 293 GLU A N 1
ATOM 1888 C CA . GLU A 1 293 ? -16.923 -0.268 -0.943 1.000 11.017 293 GLU A CA 1
ATOM 1889 C C . GLU A 1 293 ? -15.651 -1.118 -1.015 1.000 10.544 293 GLU A C 1
ATOM 1890 O O . GLU A 1 293 ? -14.746 -0.770 -1.788 1.000 11.242 293 GLU A O 1
ATOM 1896 N N . LEU A 1 294 ? -15.566 -2.183 -0.221 1.000 10.402 294 LEU A N 1
ATOM 1897 C CA . LEU A 1 294 ? -14.389 -3.086 -0.250 1.000 10.563 294 LEU A CA 1
ATOM 1898 C C . LEU A 1 294 ? -14.288 -3.718 -1.650 1.000 10.099 294 LEU A C 1
ATOM 1899 O O . LEU A 1 294 ? -13.178 -3.727 -2.242 1.000 10.998 294 LEU A O 1
ATOM 1904 N N . ALA A 1 295 ? -15.394 -4.223 -2.196 1.000 10.186 295 ALA A N 1
ATOM 1905 C CA . ALA A 1 295 ? -15.429 -4.833 -3.542 1.000 10.397 295 ALA A CA 1
ATOM 1906 C C . ALA A 1 295 ? -14.923 -3.829 -4.580 1.000 10.703 295 ALA A C 1
ATOM 1907 O O . ALA A 1 295 ? -14.017 -4.168 -5.356 1.000 11.159 295 ALA A O 1
ATOM 1909 N N . LEU A 1 296 ? -15.493 -2.629 -4.587 1.000 11.093 296 LEU A N 1
ATOM 1910 C CA . LEU A 1 296 ? -15.162 -1.653 -5.653 1.000 11.380 296 LEU A CA 1
ATOM 1911 C C . LEU A 1 296 ? -13.728 -1.152 -5.467 1.000 11.414 296 LEU A C 1
ATOM 1912 O O . LEU A 1 296 ? -13.081 -0.911 -6.487 1.000 11.494 296 LEU A O 1
ATOM 1917 N N . GLY A 1 297 ? -13.226 -1.067 -4.232 1.000 11.318 297 GLY A N 1
ATOM 1918 C CA . GLY A 1 297 ? -11.812 -0.714 -3.995 1.000 11.362 297 GLY A CA 1
ATOM 1919 C C . GLY A 1 297 ? -10.895 -1.785 -4.566 1.000 11.967 297 GLY A C 1
ATOM 1920 O O . GLY A 1 297 ? -9.923 -1.444 -5.252 1.000 12.120 297 GLY A O 1
ATOM 1921 N N . LEU A 1 298 ? -11.201 -3.068 -4.315 1.000 11.706 298 LEU A N 1
ATOM 1922 C CA . LEU A 1 298 ? -10.431 -4.191 -4.913 1.000 12.202 298 LEU A CA 1
ATOM 1923 C C . LEU A 1 298 ? -10.456 -4.092 -6.441 1.000 12.466 298 LEU A C 1
ATOM 1924 O O . LEU A 1 298 ? -9.403 -4.261 -7.070 1.000 13.031 298 LEU A O 1
ATOM 1929 N N . GLU A 1 299 ? -11.620 -3.826 -7.025 1.000 12.773 299 GLU A N 1
ATOM 1930 C CA . GLU A 1 299 ? -11.756 -3.754 -8.500 1.000 13.254 299 GLU A CA 1
ATOM 1931 C C . GLU A 1 299 ? -10.875 -2.619 -9.033 1.000 14.224 299 GLU A C 1
ATOM 1932 O O . GLU A 1 299 ? -10.098 -2.843 -9.971 1.000 14.687 299 GLU A O 1
ATOM 1938 N N . LEU A 1 300 ? -11.000 -1.433 -8.444 1.000 13.927 300 LEU A N 1
ATOM 1939 C CA . LEU A 1 300 ? -10.348 -0.199 -8.956 1.000 15.135 300 LEU A CA 1
ATOM 1940 C C . LEU A 1 300 ? -8.822 -0.304 -8.873 1.000 15.726 300 LEU A C 1
ATOM 1941 O O . LEU A 1 300 ? -8.147 0.234 -9.777 1.000 16.267 300 LEU A O 1
ATOM 1946 N N . ALA A 1 301 ? -8.273 -0.973 -7.853 1.000 14.045 301 ALA A N 1
ATOM 1947 C CA . ALA A 1 301 ? -6.805 -1.103 -7.674 1.000 14.848 301 ALA A CA 1
ATOM 1948 C C . ALA A 1 301 ? -6.226 -2.068 -8.718 1.000 14.655 301 ALA A C 1
ATOM 1949 O O . ALA A 1 301 ? -5.016 -1.986 -8.973 1.000 15.189 301 ALA A O 1
ATOM 1951 N N . GLY A 1 302 ? -7.043 -2.984 -9.253 1.000 14.302 302 GLY A N 1
ATOM 1952 C CA . GLY A 1 302 ? -6.735 -3.781 -10.456 1.000 14.482 302 GLY A CA 1
ATOM 1953 C C . GLY A 1 302 ? -5.936 -5.055 -10.205 1.000 14.368 302 GLY A C 1
ATOM 1954 O O . GLY A 1 302 ? -5.628 -5.740 -11.196 1.000 16.399 302 GLY A O 1
ATOM 1955 N N . THR A 1 303 ? -5.615 -5.402 -8.958 1.000 13.844 303 THR A N 1
ATOM 1956 C CA . THR A 1 303 ? -4.821 -6.620 -8.659 1.000 13.460 303 THR A CA 1
ATOM 1957 C C . THR A 1 303 ? -5.712 -7.856 -8.783 1.000 13.437 303 THR A C 1
ATOM 1958 O O . THR A 1 303 ? -6.929 -7.749 -8.645 1.000 12.850 303 THR A O 1
ATOM 1962 N N . ARG A 1 304 ? -5.108 -9.019 -9.000 1.000 13.131 304 ARG A N 1
ATOM 1963 C CA . ARG A 1 304 ? -5.793 -10.296 -8.708 1.000 12.946 304 ARG A CA 1
ATOM 1964 C C . ARG A 1 304 ? -6.163 -10.323 -7.222 1.000 12.072 304 ARG A C 1
ATOM 1965 O O . ARG A 1 304 ? -5.459 -9.716 -6.396 1.000 12.349 304 ARG A O 1
ATOM 1973 N N . PHE A 1 305 ? -7.242 -11.001 -6.881 1.000 11.302 305 PHE A N 1
ATOM 1974 C CA . PHE A 1 305 ? -7.652 -11.114 -5.465 1.000 11.544 305 PHE A CA 1
ATOM 1975 C C . PHE A 1 305 ? -8.357 -12.445 -5.236 1.000 11.229 305 PHE A C 1
ATOM 1976 O O . PHE A 1 305 ? -9.001 -13.004 -6.153 1.000 12.097 305 PHE A O 1
ATOM 1984 N N . LEU A 1 306 ? -8.216 -12.927 -4.012 1.000 11.026 306 LEU A N 1
ATOM 1985 C CA . LEU A 1 306 ? -9.003 -14.049 -3.460 1.000 11.028 306 LEU A CA 1
ATOM 1986 C C . LEU A 1 306 ? -9.634 -13.540 -2.172 1.000 10.915 306 LEU A C 1
ATOM 1987 O O . LEU A 1 306 ? -8.893 -13.173 -1.254 1.000 11.405 306 LEU A O 1
ATOM 1992 N N . TRP A 1 307 ? -10.958 -13.481 -2.144 1.000 10.754 307 TRP A N 1
ATOM 1993 C CA . TRP A 1 307 ? -11.707 -12.813 -1.052 1.000 10.098 307 TRP A CA 1
ATOM 1994 C C . TRP A 1 307 ? -12.611 -13.819 -0.342 1.000 10.577 307 TRP A C 1
ATOM 1995 O O . TRP A 1 307 ? -13.558 -14.317 -0.970 1.000 10.913 307 TRP A O 1
ATOM 2006 N N . ALA A 1 308 ? -12.292 -14.116 0.918 1.000 10.385 308 ALA A N 1
ATOM 2007 C CA . ALA A 1 308 ? -13.132 -14.912 1.836 1.000 10.789 308 ALA A CA 1
ATOM 2008 C C . ALA A 1 308 ? -14.090 -13.947 2.538 1.000 10.903 308 ALA A C 1
ATOM 2009 O O . ALA A 1 308 ? -13.650 -13.165 3.416 1.000 11.691 308 ALA A O 1
ATOM 2011 N N . LEU A 1 309 ? -15.350 -13.964 2.123 1.000 10.974 309 LEU A N 1
ATOM 2012 C CA . LEU A 1 309 ? -16.389 -12.987 2.537 1.000 10.818 309 LEU A CA 1
ATOM 2013 C C . LEU A 1 309 ? -17.483 -13.712 3.323 1.000 11.166 309 LEU A C 1
ATOM 2014 O O . LEU A 1 309 ? -18.004 -14.729 2.839 1.000 11.742 309 LEU A O 1
ATOM 2019 N N . ARG A 1 310 ? -17.825 -13.203 4.500 1.000 10.892 310 ARG A N 1
ATOM 2020 C CA . ARG A 1 310 ? -19.039 -13.629 5.241 1.000 11.382 310 ARG A CA 1
ATOM 2021 C C . ARG A 1 310 ? -20.195 -12.701 4.853 1.000 11.750 310 ARG A C 1
ATOM 2022 O O . ARG A 1 310 ? -19.985 -11.497 4.656 1.000 11.741 310 ARG A O 1
ATOM 2030 N N . LYS A 1 311 ? -21.389 -13.258 4.726 1.000 12.719 311 LYS A N 1
ATOM 2031 C CA . LYS A 1 311 ? -22.573 -12.469 4.307 1.000 13.772 311 LYS A CA 1
ATOM 2032 C C . LYS A 1 311 ? -23.102 -11.694 5.505 1.000 13.986 311 LYS A C 1
ATOM 2033 O O . LYS A 1 311 ? -23.216 -12.247 6.597 1.000 14.660 311 LYS A O 1
ATOM 2039 N N . PRO A 1 312 ? -23.489 -10.415 5.330 1.000 13.772 312 PRO A N 1
ATOM 2040 C CA . PRO A 1 312 ? -24.266 -9.713 6.344 1.000 13.999 312 PRO A CA 1
ATOM 2041 C C . PRO A 1 312 ? -25.621 -10.422 6.473 1.000 14.608 312 PRO A C 1
ATOM 2042 O O . PRO A 1 312 ? -26.094 -10.983 5.489 1.000 15.375 312 PRO A O 1
ATOM 2046 N N . THR A 1 313 ? -26.196 -10.416 7.672 1.000 15.601 313 THR A N 1
ATOM 2047 C CA . THR A 1 313 ? -27.495 -11.083 7.954 1.000 16.702 313 THR A CA 1
ATOM 2048 C C . THR A 1 313 ? -28.586 -10.450 7.079 1.000 17.418 313 THR A C 1
ATOM 2049 O O . THR A 1 313 ? -28.635 -9.214 6.993 1.000 17.878 313 THR A O 1
ATOM 2053 N N . GLY A 1 314 ? -29.413 -11.282 6.437 1.000 19.318 314 GLY A N 1
ATOM 2054 C CA . GLY A 1 314 ? -30.654 -10.852 5.765 1.000 19.963 314 GLY A CA 1
ATOM 2055 C C . GLY A 1 314 ? -30.400 -10.189 4.423 1.000 20.724 314 GLY A C 1
ATOM 2056 O O . GLY A 1 314 ? -31.338 -9.570 3.892 1.000 25.228 314 GLY A O 1
ATOM 2057 N N . VAL A 1 315 ? -29.184 -10.304 3.883 1.000 19.377 315 VAL A N 1
ATOM 2058 C CA . VAL A 1 315 ? -28.828 -9.705 2.565 1.000 19.349 315 VAL A CA 1
ATOM 2059 C C . VAL A 1 315 ? -29.013 -10.791 1.503 1.000 19.399 315 VAL A C 1
ATOM 2060 O O . VAL A 1 315 ? -28.480 -11.904 1.688 1.000 21.018 315 VAL A O 1
ATOM 2064 N N . SER A 1 316 ? -29.731 -10.466 0.433 1.000 18.982 316 SER A N 1
ATOM 2065 C CA . SER A 1 316 ? -29.989 -11.402 -0.690 1.000 19.843 316 SER A CA 1
ATOM 2066 C C . SER A 1 316 ? -28.675 -11.653 -1.438 1.000 20.187 316 SER A C 1
ATOM 2067 O O . SER A 1 316 ? -27.787 -10.774 -1.438 1.000 19.514 316 SER A O 1
ATOM 2070 N N . ASP A 1 317 ? -28.552 -12.814 -2.072 1.000 18.221 317 ASP A N 1
ATOM 2071 C CA . ASP A 1 317 ? -27.342 -13.171 -2.846 1.000 17.918 317 ASP A CA 1
ATOM 2072 C C . ASP A 1 317 ? -27.150 -12.151 -3.976 1.000 16.378 317 ASP A C 1
ATOM 2073 O O . ASP A 1 317 ? -26.000 -11.811 -4.262 1.000 16.342 317 ASP A O 1
ATOM 2078 N N . ALA A 1 318 ? -28.239 -11.671 -4.571 1.000 16.564 318 ALA A N 1
ATOM 2079 C CA . ALA A 1 318 ? -28.204 -10.729 -5.710 1.000 16.472 318 ALA A CA 1
ATOM 2080 C C . ALA A 1 318 ? -27.711 -9.364 -5.227 1.000 16.331 318 ALA A C 1
ATOM 2081 O O . ALA A 1 318 ? -27.199 -8.611 -6.065 1.000 18.378 318 ALA A O 1
ATOM 2083 N N . ASP A 1 319 ? -27.883 -9.060 -3.938 1.000 15.746 319 ASP A N 1
ATOM 2084 C CA . ASP A 1 319 ? -27.558 -7.724 -3.366 1.000 16.189 319 ASP A CA 1
ATOM 2085 C C . ASP A 1 319 ? -26.173 -7.718 -2.713 1.000 14.872 319 ASP A C 1
ATOM 2086 O O . ASP A 1 319 ? -25.698 -6.613 -2.410 1.000 13.955 319 ASP A O 1
ATOM 2091 N N . LEU A 1 320 ? -25.540 -8.877 -2.505 1.000 13.595 320 LEU A N 1
ATOM 2092 C CA . LEU A 1 320 ? -24.320 -8.982 -1.663 1.000 13.242 320 LEU A CA 1
ATOM 2093 C C . LEU A 1 320 ? -23.194 -8.130 -2.255 1.000 12.991 320 LEU A C 1
ATOM 2094 O O . LEU A 1 320 ? -22.518 -7.421 -1.488 1.000 12.811 320 LEU A O 1
ATOM 2099 N N . LEU A 1 321 ? -22.979 -8.228 -3.568 1.000 13.003 321 LEU A N 1
ATOM 2100 C CA . LEU A 1 321 ? -21.843 -7.565 -4.257 1.000 12.401 321 LEU A CA 1
ATOM 2101 C C . LEU A 1 321 ? -22.391 -6.524 -5.220 1.000 12.463 321 LEU A C 1
ATOM 2102 O O . LEU A 1 321 ? -23.561 -6.575 -5.612 1.000 13.309 321 LEU A O 1
ATOM 2107 N N . PRO A 1 322 ? -21.561 -5.536 -5.612 1.000 12.273 322 PRO A N 1
ATOM 2108 C CA . PRO A 1 322 ? -21.996 -4.521 -6.569 1.000 12.079 322 PRO A CA 1
ATOM 2109 C C . PRO A 1 322 ? -22.482 -5.174 -7.866 1.000 12.518 322 PRO A C 1
ATOM 2110 O O . PRO A 1 322 ? -21.963 -6.207 -8.270 1.000 12.747 322 PRO A O 1
ATOM 2114 N N . ALA A 1 323 ? -23.470 -4.566 -8.511 1.000 12.450 323 ALA A N 1
ATOM 2115 C CA . ALA A 1 323 ? -24.011 -5.085 -9.785 1.000 12.732 323 ALA A CA 1
ATOM 2116 C C . ALA A 1 323 ? -22.871 -5.226 -10.804 1.000 13.110 323 ALA A C 1
ATOM 2117 O O . ALA A 1 323 ? -22.148 -4.246 -11.062 1.000 13.882 323 ALA A O 1
ATOM 2119 N N . GLY A 1 324 ? -22.708 -6.429 -11.357 1.000 13.725 324 GLY A N 1
ATOM 2120 C CA . GLY A 1 324 ? -21.728 -6.712 -12.425 1.000 13.540 324 GLY A CA 1
ATOM 2121 C C . GLY A 1 324 ? -20.305 -6.926 -11.919 1.000 14.264 324 GLY A C 1
ATOM 2122 O O . GLY A 1 324 ? -19.443 -7.284 -12.735 1.000 14.208 324 GLY A O 1
ATOM 2123 N N . PHE A 1 325 ? -20.045 -6.757 -10.620 1.000 14.236 325 PHE A N 1
ATOM 2124 C CA . PHE A 1 325 ? -18.685 -6.881 -10.034 1.000 13.869 325 PHE A CA 1
ATOM 2125 C C . PHE A 1 325 ? -18.090 -8.265 -10.338 1.000 14.075 325 PHE A C 1
ATOM 2126 O O . PHE A 1 325 ? -16.945 -8.330 -10.822 1.000 14.569 325 PHE A O 1
ATOM 2134 N N . GLU A 1 326 ? -18.823 -9.338 -10.039 1.000 14.801 326 GLU A N 1
ATOM 2135 C CA . GLU A 1 326 ? -18.325 -10.727 -10.229 1.000 17.040 326 GLU A CA 1
ATOM 2136 C C . GLU A 1 326 ? -18.026 -10.958 -11.713 1.000 17.616 326 GLU A C 1
ATOM 2137 O O . GLU A 1 326 ? -16.955 -11.516 -12.020 1.000 17.404 326 GLU A O 1
ATOM 2143 N N . GLU A 1 327 ? -18.908 -10.504 -12.607 1.000 17.786 327 GLU A N 1
ATOM 2144 C CA . GLU A 1 327 ? -18.681 -10.661 -14.063 1.000 18.941 327 GLU A CA 1
ATOM 2145 C C . GLU A 1 327 ? -17.425 -9.879 -14.465 1.000 17.900 327 GLU A C 1
ATOM 2146 O O . GLU A 1 327 ? -16.569 -10.451 -15.168 1.000 17.851 327 GLU A O 1
ATOM 2152 N N . ARG A 1 328 ? -17.296 -8.622 -14.046 1.000 16.169 328 ARG A N 1
ATOM 2153 C CA . ARG A 1 328 ? -16.173 -7.760 -14.500 1.000 16.339 328 ARG A CA 1
ATOM 2154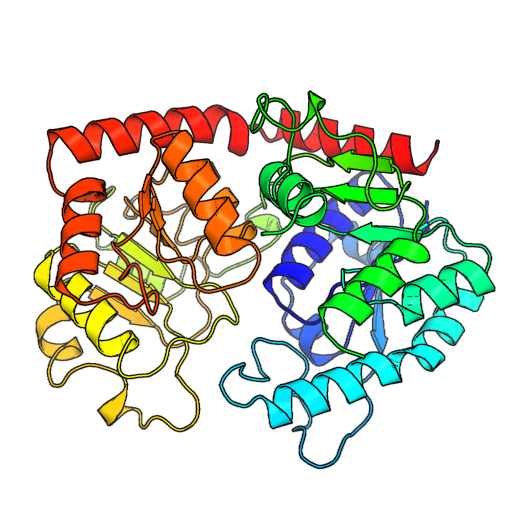 C C . ARG A 1 328 ? -14.834 -8.317 -14.008 1.000 16.471 328 ARG A C 1
ATOM 2155 O O . ARG A 1 328 ? -13.837 -8.122 -14.712 1.000 17.552 328 ARG A O 1
ATOM 2163 N N . THR A 1 329 ? -14.803 -8.916 -12.813 1.000 14.799 329 THR A N 1
ATOM 2164 C CA . THR A 1 329 ? -13.546 -9.325 -12.133 1.000 15.038 329 THR A CA 1
ATOM 2165 C C . THR A 1 329 ? -13.317 -10.833 -12.261 1.000 15.212 329 THR A C 1
ATOM 2166 O O . THR A 1 329 ? -12.302 -11.283 -11.740 1.000 15.732 329 THR A O 1
ATOM 2170 N N . ARG A 1 330 ? -14.174 -11.564 -12.977 1.000 16.072 330 ARG A N 1
ATOM 2171 C CA . ARG A 1 330 ? -14.111 -13.054 -13.060 1.000 18.671 330 ARG A CA 1
ATOM 2172 C C . ARG A 1 330 ? -12.702 -13.508 -13.464 1.000 18.134 330 ARG A C 1
ATOM 2173 O O . ARG A 1 330 ? -12.237 -14.546 -12.949 1.000 18.456 330 ARG A O 1
ATOM 2181 N N . GLY A 1 331 ? -12.054 -12.769 -14.363 1.000 18.196 331 GLY A N 1
ATOM 2182 C CA . GLY A 1 331 ? -10.736 -13.141 -14.913 1.000 19.523 331 GLY A CA 1
ATOM 2183 C C . GLY A 1 331 ? -9.605 -12.994 -13.904 1.000 20.955 331 GLY A C 1
ATOM 2184 O O . GLY A 1 331 ? -8.573 -13.671 -14.092 1.000 25.579 331 GLY A O 1
ATOM 2185 N N . ARG A 1 332 ? -9.759 -12.162 -12.867 1.000 17.342 332 ARG A N 1
ATOM 2186 C CA . ARG A 1 332 ? -8.629 -11.822 -11.958 1.000 17.134 332 ARG A CA 1
ATOM 2187 C C . ARG A 1 332 ? -8.980 -12.044 -10.482 1.000 15.615 332 ARG A C 1
ATOM 2188 O O . ARG A 1 332 ? -8.061 -11.941 -9.648 1.000 15.622 332 ARG A O 1
ATOM 2196 N N . GLY A 1 333 ? -10.221 -12.376 -10.149 1.000 14.284 333 GLY A N 1
ATOM 2197 C CA . GLY A 1 333 ? -10.620 -12.426 -8.733 1.000 14.328 333 GLY A CA 1
ATOM 2198 C C . GLY A 1 333 ? -11.649 -13.494 -8.460 1.000 14.089 333 GLY A C 1
ATOM 2199 O O . GLY A 1 333 ? -12.485 -13.775 -9.340 1.000 14.225 333 GLY A O 1
ATOM 2200 N N . VAL A 1 334 ? -11.600 -14.050 -7.251 1.000 13.424 334 VAL A N 1
ATOM 2201 C CA . VAL A 1 334 ? -12.561 -15.065 -6.748 1.000 13.982 334 VAL A CA 1
ATOM 2202 C C . VAL A 1 334 ? -13.100 -14.582 -5.408 1.000 13.100 334 VAL A C 1
ATOM 2203 O O . VAL A 1 334 ? -12.284 -14.196 -4.538 1.000 12.504 334 VAL A O 1
ATOM 2207 N N . VAL A 1 335 ? -14.419 -14.598 -5.260 1.000 12.861 335 VAL A N 1
ATOM 2208 C CA . VAL A 1 335 ? -15.089 -14.380 -3.952 1.000 12.831 335 VAL A CA 1
ATOM 2209 C C . VAL A 1 335 ? -15.628 -15.732 -3.493 1.000 13.315 335 VAL A C 1
ATOM 2210 O O . VAL A 1 335 ? -16.346 -16.378 -4.275 1.000 14.993 335 VAL A O 1
ATOM 2214 N N . ALA A 1 336 ? -15.240 -16.153 -2.296 1.000 12.942 336 ALA A N 1
ATOM 2215 C CA . ALA A 1 336 ? -15.710 -17.389 -1.637 1.000 13.524 336 ALA A CA 1
ATOM 2216 C C . ALA A 1 336 ? -16.521 -16.983 -0.412 1.000 14.277 336 ALA A C 1
ATOM 2217 O O . ALA A 1 336 ? -15.934 -16.381 0.499 1.000 12.816 336 ALA A O 1
ATOM 2219 N N . THR A 1 337 ? -17.821 -17.278 -0.406 1.000 14.020 337 THR A N 1
ATOM 2220 C CA . THR A 1 337 ? -18.729 -16.974 0.726 1.000 14.689 337 THR A CA 1
ATOM 2221 C C . THR A 1 337 ? -18.848 -18.229 1.574 1.000 15.570 337 THR A C 1
ATOM 2222 O O . THR A 1 337 ? -19.961 -18.696 1.809 1.000 18.784 337 THR A O 1
ATOM 2226 N N . ARG A 1 338 ? -17.702 -18.772 1.952 1.000 14.932 338 ARG A N 1
ATOM 2227 C CA . ARG A 1 338 ? -17.594 -19.981 2.788 1.000 14.960 338 ARG A CA 1
ATOM 2228 C C . ARG A 1 338 ? -16.266 -19.909 3.532 1.000 14.879 338 ARG A C 1
ATOM 2229 O O . ARG A 1 338 ? -15.432 -19.051 3.216 1.000 14.191 338 ARG A O 1
ATOM 2237 N N . TRP A 1 339 ? -16.091 -20.798 4.496 1.000 14.024 339 TRP A N 1
ATOM 2238 C CA . TRP A 1 339 ? -14.819 -20.953 5.230 1.000 13.683 339 TRP A CA 1
ATOM 2239 C C . TRP A 1 339 ? -13.738 -21.420 4.260 1.000 13.123 339 TRP A C 1
ATOM 2240 O O . TRP A 1 339 ? -13.969 -22.421 3.557 1.000 14.146 339 TRP A O 1
ATOM 2251 N N . VAL A 1 340 ? -12.598 -20.733 4.229 1.000 11.925 340 VAL A N 1
ATOM 2252 C CA . VAL A 1 340 ? -11.484 -21.081 3.305 1.000 11.738 340 VAL A CA 1
ATOM 2253 C C . VAL A 1 340 ? -10.318 -21.616 4.121 1.000 11.076 340 VAL A C 1
ATOM 2254 O O . VAL A 1 340 ? -10.198 -21.337 5.314 1.000 11.122 340 VAL A O 1
ATOM 2258 N N . PRO A 1 341 ? -9.425 -22.394 3.482 1.000 12.121 341 PRO A N 1
ATOM 2259 C CA . PRO A 1 341 ? -8.213 -22.883 4.139 1.000 11.798 341 PRO A CA 1
ATOM 2260 C C . PRO A 1 341 ? -7.146 -21.784 4.197 1.000 11.561 341 PRO A C 1
ATOM 2261 O O . PRO A 1 341 ? -6.234 -21.753 3.382 1.000 12.013 341 PRO A O 1
ATOM 2265 N N . GLN A 1 342 ? -7.266 -20.912 5.196 1.000 11.687 342 GLN A N 1
ATOM 2266 C CA . GLN A 1 342 ? -6.443 -19.683 5.276 1.000 11.573 342 GLN A CA 1
ATOM 2267 C C . GLN A 1 342 ? -4.946 -20.016 5.351 1.000 11.735 342 GLN A C 1
ATOM 2268 O O . GLN A 1 342 ? -4.158 -19.288 4.737 1.000 11.873 342 GLN A O 1
ATOM 2274 N N A MET A 1 343 ? -4.552 -21.062 6.081 0.500 12.340 343 MET A N 1
ATOM 2275 N N B MET A 1 343 ? -4.547 -21.060 6.080 0.500 14.065 343 MET A N 1
ATOM 2276 C CA A MET A 1 343 ? -3.118 -21.445 6.195 0.500 12.644 343 MET A CA 1
ATOM 2277 C CA B MET A 1 343 ? -3.109 -21.427 6.186 0.500 15.666 343 MET A CA 1
ATOM 2278 C C A MET A 1 343 ? -2.570 -21.854 4.820 0.500 13.179 343 MET A C 1
ATOM 2279 C C B MET A 1 343 ? -2.570 -21.845 4.811 0.500 14.852 343 MET A C 1
ATOM 2280 O O A MET A 1 343 ? -1.455 -21.406 4.465 0.500 13.138 343 MET A O 1
ATOM 2281 O O B MET A 1 343 ? -1.459 -21.395 4.447 0.500 14.472 343 MET A O 1
ATOM 2290 N N . SER A 1 344 ? -3.321 -22.658 4.063 1.000 13.670 344 SER A N 1
ATOM 2291 C CA . SER A 1 344 ? -2.903 -23.128 2.716 1.000 14.427 344 SER A CA 1
ATOM 2292 C C . SER A 1 344 ? -2.784 -21.921 1.784 1.000 13.608 344 SER A C 1
ATOM 2293 O O . SER A 1 344 ? -1.857 -21.859 0.962 1.000 14.775 344 SER A O 1
ATOM 2296 N N . ILE A 1 345 ? -3.709 -20.975 1.920 1.000 12.599 345 ILE A N 1
ATOM 2297 C CA . ILE A 1 345 ? -3.739 -19.744 1.089 1.000 12.243 345 ILE A CA 1
ATOM 2298 C C . ILE A 1 345 ? -2.524 -18.878 1.430 1.000 11.903 345 ILE A C 1
ATOM 2299 O O . ILE A 1 345 ? -1.819 -18.467 0.508 1.000 12.445 345 ILE A O 1
ATOM 2304 N N . LEU A 1 346 ? -2.288 -18.583 2.709 1.000 11.946 346 LEU A N 1
ATOM 2305 C CA . LEU A 1 346 ? -1.170 -17.671 3.078 1.000 11.700 346 LEU A CA 1
ATOM 2306 C C . LEU A 1 346 ? 0.186 -18.333 2.796 1.000 12.672 346 LEU A C 1
ATOM 2307 O O . LEU A 1 346 ? 1.160 -17.605 2.550 1.000 13.166 346 LEU A O 1
ATOM 2312 N N . ALA A 1 347 ? 0.255 -19.660 2.808 1.000 13.340 347 ALA A N 1
ATOM 2313 C CA . ALA A 1 347 ? 1.502 -20.398 2.507 1.000 13.735 347 ALA A CA 1
ATOM 2314 C C . ALA A 1 347 ? 1.731 -20.483 0.997 1.000 13.478 347 ALA A C 1
ATOM 2315 O O . ALA A 1 347 ? 2.805 -20.971 0.610 1.000 15.265 347 ALA A O 1
ATOM 2317 N N . HIS A 1 348 ? 0.795 -20.003 0.169 1.000 13.035 348 HIS A N 1
ATOM 2318 C CA . HIS A 1 348 ? 0.808 -20.222 -1.305 1.000 13.440 348 HIS A CA 1
ATOM 2319 C C . HIS A 1 348 ? 1.694 -19.165 -1.975 1.000 13.760 348 HIS A C 1
ATOM 2320 O O . HIS A 1 348 ? 1.597 -17.979 -1.619 1.000 14.704 348 HIS A O 1
ATOM 2327 N N . ALA A 1 349 ? 2.501 -19.573 -2.952 1.000 14.369 349 ALA A N 1
ATOM 2328 C CA . ALA A 1 349 ? 3.468 -18.704 -3.662 1.000 14.480 349 ALA A CA 1
ATOM 2329 C C . ALA A 1 349 ? 2.755 -17.546 -4.375 1.000 14.207 349 ALA A C 1
ATOM 2330 O O . ALA A 1 349 ? 3.404 -16.498 -4.570 1.000 16.408 349 ALA A O 1
ATOM 2332 N N . ALA A 1 350 ? 1.489 -17.720 -4.771 1.000 13.975 350 ALA A N 1
ATOM 2333 C CA . ALA A 1 350 ? 0.742 -16.727 -5.580 1.000 14.477 350 ALA A CA 1
ATOM 2334 C C . ALA A 1 350 ? 0.354 -15.523 -4.713 1.000 13.750 350 ALA A C 1
ATOM 2335 O O . ALA A 1 350 ? 0.089 -14.453 -5.270 1.000 13.900 350 ALA A O 1
ATOM 2337 N N . VAL A 1 351 ? 0.304 -15.674 -3.391 1.000 13.482 351 VAL A N 1
ATOM 2338 C CA . VAL A 1 351 ? -0.227 -14.585 -2.521 1.000 13.120 351 VAL A CA 1
ATOM 2339 C C . VAL A 1 351 ? 0.904 -13.594 -2.228 1.000 13.522 351 VAL A C 1
ATOM 2340 O O . VAL A 1 351 ? 1.967 -14.017 -1.766 1.000 14.025 351 VAL A O 1
ATOM 2344 N N . GLY A 1 352 ? 0.678 -12.319 -2.526 1.000 13.360 352 GLY A N 1
ATOM 2345 C CA . GLY A 1 352 ? 1.567 -11.225 -2.101 1.000 14.197 352 GLY A CA 1
ATOM 2346 C C . GLY A 1 352 ? 1.024 -10.574 -0.840 1.000 14.891 352 GLY A C 1
ATOM 2347 O O . GLY A 1 352 ? 1.332 -11.035 0.283 1.000 18.731 352 GLY A O 1
ATOM 2348 N N . ALA A 1 353 ? 0.194 -9.557 -0.990 1.000 16.105 353 ALA A N 1
ATOM 2349 C CA . ALA A 1 353 ? -0.313 -8.791 0.162 1.000 14.288 353 ALA A CA 1
ATOM 2350 C C . ALA A 1 353 ? -1.522 -9.512 0.771 1.000 13.038 353 ALA A C 1
ATOM 2351 O O . ALA A 1 353 ? -2.189 -10.316 0.090 1.000 13.009 353 ALA A O 1
ATOM 2353 N N . PHE A 1 354 ? -1.801 -9.204 2.034 1.000 11.452 354 PHE A N 1
ATOM 2354 C CA . PHE A 1 354 ? -2.956 -9.746 2.782 1.000 10.636 354 PHE A CA 1
ATOM 2355 C C . PHE A 1 354 ? -3.775 -8.558 3.267 1.000 9.885 354 PHE A C 1
ATOM 2356 O O . PHE A 1 354 ? -3.280 -7.801 4.121 1.000 10.342 354 PHE A O 1
ATOM 2364 N N . LEU A 1 355 ? -4.958 -8.384 2.688 1.000 9.788 355 LEU A N 1
ATOM 2365 C CA . LEU A 1 355 ? -5.958 -7.414 3.181 1.000 9.965 355 LEU A CA 1
ATOM 2366 C C . LEU A 1 355 ? -6.706 -8.095 4.327 1.000 9.630 355 LEU A C 1
ATOM 2367 O O . LEU A 1 355 ? -7.533 -9.004 4.075 1.000 9.784 355 LEU A O 1
ATOM 2372 N N . THR A 1 356 ? -6.372 -7.682 5.551 1.000 9.856 356 THR A N 1
ATOM 2373 C CA . THR A 1 356 ? -6.718 -8.380 6.810 1.000 9.500 356 THR A CA 1
ATOM 2374 C C . THR A 1 356 ? -7.440 -7.406 7.741 1.000 9.737 356 THR A C 1
ATOM 2375 O O . THR A 1 356 ? -7.101 -6.193 7.746 1.000 10.210 356 THR A O 1
ATOM 2379 N N . HIS A 1 357 ? -8.366 -7.920 8.542 1.000 9.879 357 HIS A N 1
ATOM 2380 C CA . HIS A 1 357 ? -8.969 -7.139 9.646 1.000 9.490 357 HIS A CA 1
ATOM 2381 C C . HIS A 1 357 ? -8.011 -7.042 10.836 1.000 9.745 357 HIS A C 1
ATOM 2382 O O . HIS A 1 357 ? -8.367 -6.349 11.797 1.000 9.869 357 HIS A O 1
ATOM 2389 N N . CYS A 1 358 ? -6.868 -7.737 10.815 1.000 9.937 358 CYS A N 1
ATOM 2390 C CA . CYS A 1 358 ? -5.844 -7.669 11.893 1.000 10.957 358 CYS A CA 1
ATOM 2391 C C . CYS A 1 358 ? -6.349 -8.319 13.185 1.000 9.839 358 CYS A C 1
ATOM 2392 O O . CYS A 1 358 ? -5.883 -7.944 14.271 1.000 9.512 358 CYS A O 1
ATOM 2395 N N . GLY A 1 359 ? -7.239 -9.306 13.092 1.000 9.618 359 GLY A N 1
ATOM 2396 C CA . GLY A 1 359 ? -7.347 -10.300 14.169 1.000 9.953 359 GLY A CA 1
ATOM 2397 C C . GLY A 1 359 ? -5.950 -10.804 14.491 1.000 9.674 359 GLY A C 1
ATOM 2398 O O . GLY A 1 359 ? -5.113 -10.858 13.563 1.000 9.797 359 GLY A O 1
ATOM 2399 N N . TRP A 1 360 ? -5.654 -11.141 15.745 1.000 9.373 360 TRP A N 1
ATOM 2400 C CA . TRP A 1 360 ? -4.265 -11.542 16.091 1.000 9.507 360 TRP A CA 1
ATOM 2401 C C . TRP A 1 360 ? -3.861 -12.842 15.379 1.000 9.463 360 TRP A C 1
ATOM 2402 O O . TRP A 1 360 ? -2.697 -12.939 14.953 1.000 9.306 360 TRP A O 1
ATOM 2413 N N . ASN A 1 361 ? -4.754 -13.818 15.225 1.000 9.501 361 ASN A N 1
ATOM 2414 C CA . ASN A 1 361 ? -4.382 -15.049 14.483 1.000 9.570 361 ASN A CA 1
ATOM 2415 C C . ASN A 1 361 ? -3.959 -14.679 13.059 1.000 9.057 361 ASN A C 1
ATOM 2416 O O . ASN A 1 361 ? -2.905 -15.131 12.603 1.000 9.309 361 ASN A O 1
ATOM 2421 N N . SER A 1 362 ? -4.774 -13.894 12.358 1.000 8.918 362 SER A N 1
ATOM 2422 C CA . SER A 1 362 ? -4.526 -13.523 10.944 1.000 9.071 362 SER A CA 1
ATOM 2423 C C . SER A 1 362 ? -3.247 -12.687 10.826 1.000 9.047 362 SER A C 1
ATOM 2424 O O . SER A 1 362 ? -2.522 -12.837 9.824 1.000 9.657 362 SER A O 1
ATOM 2427 N N . THR A 1 363 ? -2.977 -11.801 11.788 1.000 8.900 363 THR A N 1
ATOM 2428 C CA . THR A 1 363 ? -1.748 -10.975 11.800 1.000 8.993 363 THR A CA 1
ATOM 2429 C C . THR A 1 363 ? -0.538 -11.917 11.834 1.000 9.285 363 THR A C 1
ATOM 2430 O O . THR A 1 363 ? 0.378 -11.793 11.004 1.000 10.061 363 THR A O 1
ATOM 2434 N N . ILE A 1 364 ? -0.547 -12.862 12.764 1.000 9.794 364 ILE A N 1
ATOM 2435 C CA . ILE A 1 364 ? 0.591 -13.804 12.930 1.000 10.041 364 ILE A CA 1
ATOM 2436 C C . ILE A 1 364 ? 0.695 -14.689 11.681 1.000 10.047 364 ILE A C 1
ATOM 2437 O O . ILE A 1 364 ? 1.810 -14.906 11.188 1.000 10.654 364 ILE A O 1
ATOM 2442 N N . GLU A 1 365 ? -0.425 -15.205 11.188 1.000 10.089 365 GLU A N 1
ATOM 2443 C CA . GLU A 1 365 ? -0.426 -16.088 9.992 1.000 10.118 365 GLU A CA 1
ATOM 2444 C C . GLU A 1 365 ? 0.094 -15.327 8.764 1.000 10.469 365 GLU A C 1
ATOM 2445 O O . GLU A 1 365 ? 0.901 -15.891 8.002 1.000 11.051 365 GLU A O 1
ATOM 2451 N N . GLY A 1 366 ? -0.352 -14.090 8.558 1.000 9.977 366 GLY A N 1
ATOM 2452 C CA . GLY A 1 366 ? 0.139 -13.264 7.445 1.000 10.046 366 GLY A CA 1
ATOM 2453 C C . GLY A 1 366 ? 1.642 -13.064 7.527 1.000 10.810 366 GLY A C 1
ATOM 2454 O O . GLY A 1 366 ? 2.324 -13.291 6.513 1.000 11.550 366 GLY A O 1
ATOM 2455 N N . LEU A 1 367 ? 2.157 -12.667 8.694 1.000 10.597 367 LEU A N 1
ATOM 2456 C CA . LEU A 1 367 ? 3.591 -12.317 8.851 1.000 11.597 367 LEU A CA 1
ATOM 2457 C C . LEU A 1 367 ? 4.455 -13.586 8.883 1.000 11.637 367 LEU A C 1
ATOM 2458 O O . LEU A 1 367 ? 5.606 -13.521 8.423 1.000 12.258 367 LEU A O 1
ATOM 2463 N N . MET A 1 368 ? 3.926 -14.726 9.329 1.000 12.112 368 MET A N 1
ATOM 2464 C CA . MET A 1 368 ? 4.758 -15.956 9.405 1.000 12.775 368 MET A CA 1
ATOM 2465 C C . MET A 1 368 ? 5.106 -16.406 7.979 1.000 12.600 368 MET A C 1
ATOM 2466 O O . MET A 1 368 ? 6.103 -17.135 7.816 1.000 12.601 368 MET A O 1
ATOM 2471 N N . PHE A 1 369 ? 4.335 -15.958 6.981 1.000 12.654 369 PHE A N 1
ATOM 2472 C CA . PHE A 1 369 ? 4.553 -16.251 5.542 1.000 13.488 369 PHE A CA 1
ATOM 2473 C C . PHE A 1 369 ? 5.057 -15.002 4.798 1.000 13.961 369 PHE A C 1
ATOM 2474 O O . PHE A 1 369 ? 5.113 -15.033 3.558 1.000 16.124 369 PHE A O 1
ATOM 2482 N N . GLY A 1 370 ? 5.458 -13.959 5.533 1.000 13.595 370 GLY A N 1
ATOM 2483 C CA . GLY A 1 370 ? 6.179 -12.782 5.013 1.000 14.354 370 GLY A CA 1
ATOM 2484 C C . GLY A 1 370 ? 5.321 -11.864 4.163 1.000 14.430 370 GLY A C 1
ATOM 2485 O O . GLY A 1 370 ? 5.889 -11.157 3.297 1.000 15.268 370 GLY A O 1
ATOM 2486 N N . HIS A 1 371 ? 4.012 -11.813 4.408 1.000 12.721 371 HIS A N 1
ATOM 2487 C CA . HIS A 1 371 ? 3.079 -10.954 3.638 1.000 13.012 371 HIS A CA 1
ATOM 2488 C C . HIS A 1 371 ? 2.992 -9.585 4.285 1.000 12.734 371 HIS A C 1
ATOM 2489 O O . HIS A 1 371 ? 2.694 -9.471 5.470 1.000 12.885 371 HIS A O 1
ATOM 2496 N N . PRO A 1 372 ? 3.155 -8.498 3.503 1.000 12.762 372 PRO A N 1
ATOM 2497 C CA . PRO A 1 372 ? 2.792 -7.177 4.000 1.000 12.546 372 PRO A CA 1
ATOM 2498 C C . PRO A 1 372 ? 1.264 -7.102 4.105 1.000 11.981 372 PRO A C 1
ATOM 2499 O O . PRO A 1 372 ? 0.548 -7.823 3.397 1.000 12.533 372 PRO A O 1
ATOM 2503 N N . LEU A 1 373 ? 0.786 -6.252 5.002 1.000 11.935 373 LEU A N 1
ATOM 2504 C CA . LEU A 1 373 ? -0.642 -6.223 5.388 1.000 11.302 373 LEU A CA 1
ATOM 2505 C C . LEU A 1 373 ? -1.303 -4.935 4.908 1.000 11.931 373 LEU A C 1
ATOM 2506 O O . LEU A 1 373 ? -0.762 -3.850 5.139 1.000 12.677 373 LEU A O 1
ATOM 2511 N N . ILE A 1 374 ? -2.462 -5.081 4.293 1.000 10.800 374 ILE A N 1
ATOM 2512 C CA . ILE A 1 374 ? -3.402 -3.969 4.003 1.000 11.152 374 ILE A CA 1
ATOM 2513 C C . ILE A 1 374 ? -4.486 -4.070 5.065 1.000 10.733 374 ILE A C 1
ATOM 2514 O O . ILE A 1 374 ? -5.234 -5.069 5.058 1.000 11.754 374 ILE A O 1
ATOM 2519 N N . MET A 1 375 ? -4.562 -3.106 5.970 1.000 10.735 375 MET A N 1
ATOM 2520 C CA . MET A 1 375 ? -5.207 -3.355 7.276 1.000 11.248 375 MET A CA 1
ATOM 2521 C C . MET A 1 375 ? -6.540 -2.615 7.388 1.000 10.732 375 MET A C 1
ATOM 2522 O O . MET A 1 375 ? -6.606 -1.390 7.198 1.000 11.373 375 MET A O 1
ATOM 2527 N N . LEU A 1 376 ? -7.584 -3.384 7.668 1.000 10.293 376 LEU A N 1
ATOM 2528 C CA . LEU A 1 376 ? -8.970 -2.883 7.803 1.000 10.333 376 LEU A CA 1
ATOM 2529 C C . LEU A 1 376 ? -9.520 -3.366 9.138 1.000 10.241 376 LEU A C 1
ATOM 2530 O O . LEU A 1 376 ? -10.416 -4.206 9.184 1.000 9.741 376 LEU A O 1
ATOM 2535 N N . PRO A 1 377 ? -8.995 -2.861 10.277 1.000 9.992 377 PRO A N 1
ATOM 2536 C CA . PRO A 1 377 ? -9.496 -3.278 11.582 1.000 10.278 377 PRO A CA 1
ATOM 2537 C C . PRO A 1 377 ? -10.966 -2.902 11.782 1.000 10.770 377 PRO A C 1
ATOM 2538 O O . PRO A 1 377 ? -11.365 -1.832 11.343 1.000 10.835 377 PRO A O 1
ATOM 2542 N N . ILE A 1 378 ? -11.723 -3.769 12.459 1.000 10.503 378 ILE A N 1
ATOM 2543 C CA . ILE A 1 378 ? -13.181 -3.564 12.655 1.000 11.137 378 ILE A CA 1
ATOM 2544 C C . ILE A 1 378 ? -13.499 -3.344 14.133 1.000 11.139 378 ILE A C 1
ATOM 2545 O O . ILE A 1 378 ? -14.200 -2.368 14.426 1.000 12.332 378 ILE A O 1
ATOM 2550 N N . PHE A 1 379 ? -13.060 -4.222 15.033 1.000 11.344 379 PHE A N 1
ATOM 2551 C CA . PHE A 1 379 ? -13.386 -4.075 16.473 1.000 11.912 379 PHE A CA 1
ATOM 2552 C C . PHE A 1 379 ? -12.295 -4.683 17.353 1.000 11.339 379 PHE A C 1
ATOM 2553 O O . PHE A 1 379 ? -11.328 -5.279 16.847 1.000 11.329 379 PHE A O 1
ATOM 2561 N N . GLY A 1 380 ? -12.475 -4.507 18.663 1.000 12.258 380 GLY A N 1
ATOM 2562 C CA . GLY A 1 380 ? -11.713 -5.223 19.697 1.000 11.852 380 GLY A CA 1
ATOM 2563 C C . GLY A 1 380 ? -10.242 -4.894 19.632 1.000 11.798 380 GLY A C 1
ATOM 2564 O O . GLY A 1 380 ? -9.883 -3.707 19.689 1.000 13.026 380 GLY A O 1
ATOM 2565 N N . ASP A 1 381 ? -9.405 -5.922 19.514 1.000 11.419 381 ASP A N 1
ATOM 2566 C CA . ASP A 1 381 ? -7.931 -5.755 19.502 1.000 11.945 381 ASP A CA 1
ATOM 2567 C C . ASP A 1 381 ? -7.428 -5.400 18.095 1.000 10.867 381 ASP A C 1
ATOM 2568 O O . ASP A 1 381 ? -6.216 -5.221 17.932 1.000 11.560 381 ASP A O 1
ATOM 2573 N N . GLN A 1 382 ? -8.301 -5.287 17.094 1.000 10.232 382 GLN A N 1
ATOM 2574 C CA . GLN A 1 382 ? -7.833 -5.159 15.689 1.000 10.097 382 GLN A CA 1
ATOM 2575 C C . GLN A 1 382 ? -7.179 -3.795 15.469 1.000 9.913 382 GLN A C 1
ATOM 2576 O O . GLN A 1 382 ? -6.177 -3.742 14.761 1.000 9.818 382 GLN A O 1
ATOM 2582 N N . GLY A 1 383 ? -7.739 -2.722 16.024 1.000 10.250 383 GLY A N 1
ATOM 2583 C CA . GLY A 1 383 ? -7.132 -1.395 15.867 1.000 10.610 383 GLY A CA 1
ATOM 2584 C C . GLY A 1 383 ? -5.720 -1.374 16.440 1.000 10.933 383 GLY A C 1
ATOM 2585 O O . GLY A 1 383 ? -4.769 -0.968 15.769 1.000 10.639 383 GLY A O 1
ATOM 2586 N N . PRO A 1 384 ? -5.541 -1.774 17.716 1.000 10.932 384 PRO A N 1
ATOM 2587 C CA . PRO A 1 384 ? -4.196 -1.859 18.286 1.000 10.768 384 PRO A CA 1
ATOM 2588 C C . PRO A 1 384 ? -3.254 -2.755 17.463 1.000 10.252 384 PRO A C 1
ATOM 2589 O O . PRO A 1 384 ? -2.083 -2.432 17.274 1.000 10.832 384 PRO A O 1
ATOM 2593 N N . ASN A 1 385 ? -3.747 -3.887 16.977 1.000 10.008 385 ASN A N 1
ATOM 2594 C CA . ASN A 1 385 ? -2.907 -4.817 16.184 1.000 10.017 385 ASN A CA 1
ATOM 2595 C C . ASN A 1 385 ? -2.449 -4.106 14.905 1.000 10.417 385 ASN A C 1
ATOM 2596 O O . ASN A 1 385 ? -1.263 -4.222 14.546 1.000 11.215 385 ASN A O 1
ATOM 2601 N N . ALA A 1 386 ? -3.354 -3.390 14.239 1.000 10.318 386 ALA A N 1
ATOM 2602 C CA . ALA A 1 386 ? -3.067 -2.690 12.967 1.000 10.758 386 ALA A CA 1
ATOM 2603 C C . ALA A 1 386 ? -2.020 -1.604 13.226 1.000 11.044 386 ALA A C 1
ATOM 2604 O O . ALA A 1 386 ? -1.031 -1.511 12.469 1.000 10.768 386 ALA A O 1
ATOM 2606 N N . ARG A 1 387 ? -2.208 -0.821 14.286 1.000 11.771 387 ARG A N 1
ATOM 2607 C CA . ARG A 1 387 ? -1.258 0.275 14.608 1.000 12.377 387 ARG A CA 1
ATOM 2608 C C . ARG A 1 387 ? 0.118 -0.307 14.950 1.000 12.803 387 ARG A C 1
ATOM 2609 O O . ARG A 1 387 ? 1.141 0.299 14.578 1.000 12.823 387 ARG A O 1
ATOM 2617 N N . LEU A 1 388 ? 0.158 -1.442 15.636 1.000 12.044 388 LEU A N 1
ATOM 2618 C CA . LEU A 1 388 ? 1.426 -2.108 16.015 1.000 12.772 388 LEU A CA 1
ATOM 2619 C C . LEU A 1 388 ? 2.195 -2.464 14.741 1.000 12.554 388 LEU A C 1
ATOM 2620 O O . LEU A 1 388 ? 3.400 -2.173 14.662 1.000 13.300 388 LEU A O 1
ATOM 2625 N N . ILE A 1 389 ? 1.536 -3.091 13.770 1.000 11.850 389 ILE A N 1
ATOM 2626 C CA . ILE A 1 389 ? 2.224 -3.542 12.529 1.000 12.054 389 ILE A CA 1
ATOM 2627 C C . ILE A 1 389 ? 2.566 -2.322 11.665 1.000 11.948 389 ILE A C 1
ATOM 2628 O O . ILE A 1 389 ? 3.634 -2.323 11.062 1.000 12.096 389 ILE A O 1
ATOM 2633 N N . GLU A 1 390 ? 1.710 -1.302 11.629 1.000 12.422 390 GLU A N 1
ATOM 2634 C CA . GLU A 1 390 ? 2.013 -0.057 10.878 1.000 13.922 390 GLU A CA 1
ATOM 2635 C C . GLU A 1 390 ? 3.309 0.550 11.429 1.000 13.663 390 GLU A C 1
ATOM 2636 O O . GLU A 1 390 ? 4.147 1.003 10.623 1.000 13.282 390 GLU A O 1
ATOM 2642 N N . ALA A 1 391 ? 3.498 0.515 12.748 1.000 13.892 391 ALA A N 1
ATOM 2643 C CA . ALA A 1 391 ? 4.679 1.104 13.427 1.000 13.844 391 ALA A CA 1
ATOM 2644 C C . ALA A 1 391 ? 5.934 0.284 13.100 1.000 15.280 391 ALA A C 1
ATOM 2645 O O . ALA A 1 391 ? 7.048 0.825 13.232 1.000 16.635 391 ALA A O 1
ATOM 2647 N N . LYS A 1 392 ? 5.765 -0.958 12.645 1.000 14.629 392 LYS A N 1
ATOM 2648 C CA . LYS A 1 392 ? 6.873 -1.840 12.200 1.000 16.012 392 LYS A CA 1
ATOM 2649 C C . LYS A 1 392 ? 7.055 -1.743 10.679 1.000 16.022 392 LYS A C 1
ATOM 2650 O O . LYS A 1 392 ? 7.874 -2.490 10.135 1.000 17.102 392 LYS A O 1
ATOM 2656 N N . ASN A 1 393 ? 6.314 -0.851 10.020 1.000 15.490 393 ASN A N 1
ATOM 2657 C CA . ASN A 1 393 ? 6.488 -0.486 8.587 1.000 16.018 393 ASN A CA 1
ATOM 2658 C C . ASN A 1 393 ? 6.171 -1.666 7.659 1.000 14.647 393 ASN A C 1
ATOM 2659 O O . ASN A 1 393 ? 6.594 -1.614 6.499 1.000 15.170 393 ASN A O 1
ATOM 2664 N N . ALA A 1 394 ? 5.421 -2.670 8.130 1.000 13.564 394 ALA A N 1
ATOM 2665 C CA . ALA A 1 394 ? 5.147 -3.926 7.393 1.000 14.220 394 ALA A CA 1
ATOM 2666 C C . ALA A 1 394 ? 3.711 -3.927 6.853 1.000 14.160 394 ALA A C 1
ATOM 2667 O O . ALA A 1 394 ? 3.258 -4.957 6.315 1.000 14.238 394 ALA A O 1
ATOM 2669 N N . GLY A 1 395 ? 3.017 -2.801 6.942 1.000 14.852 395 GLY A N 1
ATOM 2670 C CA . GLY A 1 395 ? 1.676 -2.693 6.355 1.000 14.982 395 GLY A CA 1
ATOM 2671 C C . GLY A 1 395 ? 1.125 -1.302 6.531 1.000 14.435 395 GLY A C 1
ATOM 2672 O O . GLY A 1 395 ? 1.782 -0.472 7.191 1.000 14.217 395 GLY A O 1
ATOM 2673 N N . LEU A 1 396 ? -0.054 -1.071 5.969 1.000 14.034 396 LEU A N 1
ATOM 2674 C CA . LEU A 1 396 ? -0.707 0.251 5.976 1.000 14.320 396 LEU A CA 1
ATOM 2675 C C . LEU A 1 396 ? -2.201 0.066 6.203 1.000 13.018 396 LEU A C 1
ATOM 2676 O O . LEU A 1 396 ? -2.819 -0.809 5.560 1.000 12.638 396 LEU A O 1
ATOM 2681 N N . GLN A 1 397 ? -2.771 0.895 7.059 1.000 12.926 397 GLN A N 1
ATOM 2682 C CA . GLN A 1 397 ? -4.231 0.906 7.279 1.000 13.244 397 GLN A CA 1
ATOM 2683 C C . GLN A 1 397 ? -4.928 1.594 6.107 1.000 12.980 397 GLN A C 1
ATOM 2684 O O . GLN A 1 397 ? -4.418 2.619 5.596 1.000 14.378 397 GLN A O 1
ATOM 2690 N N . VAL A 1 398 ? -6.077 1.049 5.724 1.000 12.405 398 VAL A N 1
ATOM 2691 C CA . VAL A 1 398 ? -7.068 1.742 4.859 1.000 11.565 398 VAL A CA 1
ATOM 2692 C C . VAL A 1 398 ? -7.497 3.006 5.596 1.000 12.068 398 VAL A C 1
ATOM 2693 O O . VAL A 1 398 ? -7.796 2.914 6.787 1.000 12.101 398 VAL A O 1
ATOM 2697 N N . ALA A 1 399 ? -7.469 4.160 4.925 1.000 12.915 399 ALA A N 1
ATOM 2698 C CA . ALA A 1 399 ? -7.917 5.451 5.495 1.000 14.129 399 ALA A CA 1
ATOM 2699 C C . ALA A 1 399 ? -9.326 5.305 6.081 1.000 14.342 399 ALA A C 1
ATOM 2700 O O . ALA A 1 399 ? -10.199 4.685 5.428 1.000 13.714 399 ALA A O 1
ATOM 2702 N N . ARG A 1 400 ? -9.552 5.882 7.259 1.000 15.434 400 ARG A N 1
ATOM 2703 C CA . ARG A 1 400 ? -10.868 5.883 7.940 1.000 17.192 400 ARG A CA 1
ATOM 2704 C C . ARG A 1 400 ? -11.201 7.327 8.310 1.000 19.978 400 ARG A C 1
ATOM 2705 O O . ARG A 1 400 ? -10.269 8.065 8.683 1.000 21.953 400 ARG A O 1
ATOM 2713 N N . ASN A 1 401 ? -12.470 7.707 8.193 1.000 27.452 401 ASN A N 1
ATOM 2714 C CA . ASN A 1 401 ? -12.963 9.056 8.576 1.000 32.121 401 ASN A CA 1
ATOM 2715 C C . ASN A 1 401 ? -12.680 9.272 10.068 1.000 37.246 401 ASN A C 1
ATOM 2716 O O . ASN A 1 401 ? -13.101 8.420 10.871 1.000 36.323 401 ASN A O 1
ATOM 2721 N N . ASP A 1 402 ? -11.974 10.359 10.407 1.000 42.611 402 ASP A N 1
ATOM 2722 C CA . ASP A 1 402 ? -11.803 10.865 11.797 1.000 48.974 402 ASP A CA 1
ATOM 2723 C C . ASP A 1 402 ? -13.132 11.486 12.242 1.000 52.409 402 ASP A C 1
ATOM 2724 O O . ASP A 1 402 ? -13.247 12.729 12.201 1.000 61.413 402 ASP A O 1
ATOM 2729 N N . GLY A 1 403 ? -14.101 10.646 12.618 1.000 52.538 403 GLY A N 1
ATOM 2730 C CA . GLY A 1 403 ? -15.471 11.063 12.977 1.000 50.581 403 GLY A CA 1
ATOM 2731 C C . GLY A 1 403 ? -16.388 9.872 13.187 1.000 49.716 403 GLY A C 1
ATOM 2732 O O . GLY A 1 403 ? -16.924 9.738 14.303 1.000 51.953 403 GLY A O 1
ATOM 2733 N N . ASP A 1 404 ? -16.569 9.041 12.151 1.000 45.171 404 ASP A N 1
ATOM 2734 C CA . ASP A 1 404 ? -17.445 7.837 12.183 1.000 42.559 404 ASP A CA 1
ATOM 2735 C C . ASP A 1 404 ? -16.647 6.570 11.831 1.000 37.570 404 ASP A C 1
ATOM 2736 O O . ASP A 1 404 ? -17.262 5.488 11.822 1.000 39.085 404 ASP A O 1
ATOM 2741 N N . GLY A 1 405 ? -15.344 6.691 11.544 1.000 33.883 405 GLY A N 1
ATOM 2742 C CA . GLY A 1 405 ? -14.438 5.550 11.294 1.000 29.597 405 GLY A CA 1
ATOM 2743 C C . GLY A 1 405 ? -14.756 4.807 10.003 1.000 26.637 405 GLY A C 1
ATOM 2744 O O . GLY A 1 405 ? -14.246 3.683 9.838 1.000 28.848 405 GLY A O 1
ATOM 2745 N N . SER A 1 406 ? -15.551 5.406 9.112 1.000 23.817 406 SER A N 1
ATOM 2746 C CA . SER A 1 406 ? -16.014 4.805 7.831 1.000 22.424 406 SER A CA 1
ATOM 2747 C C . SER A 1 406 ? -14.847 4.702 6.840 1.000 19.803 406 SER A C 1
ATOM 2748 O O . SER A 1 406 ? -13.859 5.434 6.996 1.000 21.343 406 SER A O 1
ATOM 2751 N N . PHE A 1 407 ? -14.965 3.844 5.827 1.000 17.305 407 PHE A N 1
ATOM 2752 C CA . PHE A 1 407 ? -14.003 3.776 4.692 1.000 15.506 407 PHE A CA 1
ATOM 2753 C C . PHE A 1 407 ? -14.777 3.783 3.372 1.000 14.859 407 PHE A C 1
ATOM 2754 O O . PHE A 1 407 ? -16.002 3.570 3.353 1.000 14.964 407 PHE A O 1
ATOM 2762 N N . ASP A 1 408 ? -14.076 4.005 2.257 1.000 14.254 408 ASP A N 1
ATOM 2763 C CA . ASP A 1 408 ? -14.716 3.942 0.921 1.000 14.965 408 ASP A CA 1
ATOM 2764 C C . ASP A 1 408 ? -13.757 3.309 -0.078 1.000 13.921 408 ASP A C 1
ATOM 2765 O O . ASP A 1 408 ? -12.610 2.974 0.292 1.000 13.991 408 ASP A O 1
ATOM 2770 N N . ARG A 1 409 ? -14.248 3.120 -1.290 1.000 13.704 409 ARG A N 1
ATOM 2771 C CA . ARG A 1 409 ? -13.526 2.385 -2.355 1.000 13.675 409 ARG A CA 1
ATOM 2772 C C . ARG A 1 409 ? -12.203 3.096 -2.649 1.000 13.852 409 ARG A C 1
ATOM 2773 O O . ARG A 1 409 ? -11.224 2.409 -2.963 1.000 13.386 409 ARG A O 1
ATOM 2781 N N . GLU A 1 410 ? -12.166 4.425 -2.565 1.000 14.227 410 GLU A N 1
ATOM 2782 C CA . GLU A 1 410 ? -10.914 5.188 -2.814 1.000 14.524 410 GLU A CA 1
ATOM 2783 C C . GLU A 1 410 ? -9.874 4.834 -1.744 1.000 14.414 410 GLU A C 1
ATOM 2784 O O . GLU A 1 410 ? -8.702 4.643 -2.112 1.000 16.033 410 GLU A O 1
ATOM 2790 N N . GLY A 1 411 ? -10.264 4.787 -0.469 1.000 13.899 411 GLY A N 1
ATOM 2791 C CA . GLY A 1 411 ? -9.336 4.455 0.629 1.000 13.510 411 GLY A CA 1
ATOM 2792 C C . GLY A 1 411 ? -8.820 3.038 0.468 1.000 13.067 411 GLY A C 1
ATOM 2793 O O . GLY A 1 411 ? -7.609 2.793 0.650 1.000 13.617 411 GLY A O 1
ATOM 2794 N N . VAL A 1 412 ? -9.707 2.106 0.122 1.000 12.482 412 VAL A N 1
ATOM 2795 C CA . VAL A 1 412 ? -9.304 0.688 -0.109 1.000 12.105 412 VAL A CA 1
ATOM 2796 C C . VAL A 1 412 ? -8.300 0.625 -1.273 1.000 12.616 412 VAL A C 1
ATOM 2797 O O . VAL A 1 412 ? -7.223 0.025 -1.102 1.000 12.692 412 VAL A O 1
ATOM 2801 N N . ALA A 1 413 ? -8.617 1.229 -2.414 1.000 13.488 413 ALA A N 1
ATOM 2802 C CA . ALA A 1 413 ? -7.755 1.177 -3.622 1.000 14.190 413 ALA A CA 1
ATOM 2803 C C . ALA A 1 413 ? -6.392 1.813 -3.320 1.000 14.454 413 ALA A C 1
ATOM 2804 O O . ALA A 1 413 ? -5.375 1.269 -3.770 1.000 15.809 413 ALA A O 1
ATOM 2806 N N . ALA A 1 414 ? -6.355 2.927 -2.589 1.000 14.654 414 ALA A N 1
ATOM 2807 C CA . ALA A 1 414 ? -5.101 3.649 -2.267 1.000 14.706 414 ALA A CA 1
ATOM 2808 C C . ALA A 1 414 ? -4.200 2.759 -1.401 1.000 14.495 414 ALA A C 1
ATOM 2809 O O . ALA A 1 414 ? -2.972 2.733 -1.624 1.000 15.511 414 ALA A O 1
ATOM 2811 N N . ALA A 1 415 ? -4.781 2.040 -0.446 1.000 13.858 415 ALA A N 1
ATOM 2812 C CA . ALA A 1 415 ? -4.009 1.179 0.474 1.000 13.998 415 ALA A CA 1
ATOM 2813 C C . ALA A 1 415 ? -3.447 -0.001 -0.316 1.000 14.316 415 ALA A C 1
ATOM 2814 O O . ALA A 1 415 ? -2.279 -0.352 -0.111 1.000 13.915 415 ALA A O 1
ATOM 2816 N N . ILE A 1 416 ? -4.269 -0.603 -1.171 1.000 13.969 416 ILE A N 1
ATOM 2817 C CA . ILE A 1 416 ? -3.828 -1.728 -2.040 1.000 14.212 416 ILE A CA 1
ATOM 2818 C C . ILE A 1 416 ? -2.675 -1.230 -2.921 1.000 15.323 416 ILE A C 1
ATOM 2819 O O . ILE A 1 416 ? -1.647 -1.926 -3.000 1.000 15.529 416 ILE A O 1
ATOM 2824 N N . ARG A 1 417 ? -2.829 -0.077 -3.568 1.000 16.182 417 ARG A N 1
ATOM 2825 C CA . ARG A 1 417 ? -1.783 0.457 -4.477 1.000 18.435 417 ARG A CA 1
ATOM 2826 C C . ARG A 1 417 ? -0.472 0.611 -3.698 1.000 17.968 417 ARG A C 1
ATOM 2827 O O . ARG A 1 417 ? 0.570 0.134 -4.198 1.000 17.779 417 ARG A O 1
ATOM 2835 N N . ALA A 1 418 ? -0.524 1.227 -2.514 1.000 16.548 418 ALA A N 1
ATOM 2836 C CA . ALA A 1 418 ? 0.670 1.583 -1.715 1.000 16.973 418 ALA A CA 1
ATOM 2837 C C . ALA A 1 418 ? 1.400 0.306 -1.294 1.000 16.329 418 ALA A C 1
ATOM 2838 O O . ALA A 1 418 ? 2.639 0.280 -1.325 1.000 17.096 418 ALA A O 1
ATOM 2840 N N . VAL A 1 419 ? 0.664 -0.726 -0.886 1.000 15.088 419 VAL A N 1
ATOM 2841 C CA . VAL A 1 419 ? 1.281 -1.940 -0.281 1.000 15.559 419 VAL A CA 1
ATOM 2842 C C . VAL A 1 419 ? 1.634 -2.951 -1.377 1.000 15.448 419 VAL A C 1
ATOM 2843 O O . VAL A 1 419 ? 2.658 -3.636 -1.215 1.000 16.674 419 VAL A O 1
ATOM 2847 N N . ALA A 1 420 ? 0.839 -3.050 -2.445 1.000 16.437 420 ALA A N 1
ATOM 2848 C CA . ALA A 1 420 ? 0.868 -4.200 -3.380 1.000 17.685 420 ALA A CA 1
ATOM 2849 C C . ALA A 1 420 ? 1.257 -3.813 -4.809 1.000 19.062 420 ALA A C 1
ATOM 2850 O O . ALA A 1 420 ? 1.647 -4.732 -5.552 1.000 19.601 420 ALA A O 1
ATOM 2852 N N . VAL A 1 421 ? 1.113 -2.550 -5.217 1.000 18.704 421 VAL A N 1
ATOM 2853 C CA . VAL A 1 421 ? 1.216 -2.175 -6.660 1.000 19.871 421 VAL A CA 1
ATOM 2854 C C . VAL A 1 421 ? 2.408 -1.240 -6.899 1.000 21.134 421 VAL A C 1
ATOM 2855 O O . VAL A 1 421 ? 3.243 -1.587 -7.758 1.000 22.175 421 VAL A O 1
ATOM 2859 N N . GLU A 1 422 ? 2.472 -0.095 -6.221 1.000 21.840 422 GLU A N 1
ATOM 2860 C CA . GLU A 1 422 ? 3.519 0.932 -6.485 1.000 24.507 422 GLU A CA 1
ATOM 2861 C C . GLU A 1 422 ? 4.885 0.286 -6.220 1.000 25.530 422 GLU A C 1
ATOM 2862 O O . GLU A 1 422 ? 5.082 -0.265 -5.121 1.000 23.257 422 GLU A O 1
ATOM 2868 N N . GLU A 1 423 ? 5.785 0.320 -7.206 1.000 26.966 423 GLU A N 1
ATOM 2869 C CA . GLU A 1 423 ? 7.050 -0.463 -7.195 1.000 28.279 423 GLU A CA 1
ATOM 2870 C C . GLU A 1 423 ? 7.842 -0.164 -5.918 1.000 26.575 423 GLU A C 1
ATOM 2871 O O . GLU A 1 423 ? 8.211 -1.119 -5.212 1.000 25.306 423 GLU A O 1
ATOM 2877 N N . GLU A 1 424 ? 8.099 1.109 -5.622 1.000 27.371 424 GLU A N 1
ATOM 2878 C CA . GLU A 1 424 ? 9.045 1.504 -4.546 1.000 28.885 424 GLU A CA 1
ATOM 2879 C C . GLU A 1 424 ? 8.448 1.188 -3.167 1.000 25.115 424 GLU A C 1
ATOM 2880 O O . GLU A 1 424 ? 9.140 0.525 -2.380 1.000 23.872 424 GLU A O 1
ATOM 2886 N N . SER A 1 425 ? 7.230 1.653 -2.870 1.000 22.194 425 SER A N 1
ATOM 2887 C CA . SER A 1 425 ? 6.589 1.444 -1.544 1.000 20.452 425 SER A CA 1
ATOM 2888 C C . SER A 1 425 ? 6.328 -0.055 -1.321 1.000 19.422 425 SER A C 1
ATOM 2889 O O . SER A 1 425 ? 6.603 -0.547 -0.204 1.000 18.201 425 SER A O 1
ATOM 2892 N N . SER A 1 426 ? 5.855 -0.778 -2.338 1.000 19.711 426 SER A N 1
ATOM 2893 C CA . SER A 1 426 ? 5.533 -2.222 -2.204 1.000 19.874 426 SER A CA 1
ATOM 2894 C C . SER A 1 426 ? 6.817 -2.994 -1.873 1.000 20.468 426 SER A C 1
ATOM 2895 O O . SER A 1 426 ? 6.781 -3.824 -0.956 1.000 18.645 426 SER A O 1
ATOM 2898 N N . LYS A 1 427 ? 7.934 -2.658 -2.528 1.000 21.248 427 LYS A N 1
ATOM 2899 C CA . LYS A 1 427 ? 9.261 -3.280 -2.273 1.000 21.558 427 LYS A CA 1
ATOM 2900 C C . LYS A 1 427 ? 9.634 -3.124 -0.792 1.000 19.486 427 LYS A C 1
ATOM 2901 O O . LYS A 1 427 ? 10.105 -4.108 -0.188 1.000 19.086 427 LYS A O 1
ATOM 2907 N N . VAL A 1 428 ? 9.444 -1.930 -0.226 1.000 18.554 428 VAL A N 1
ATOM 2908 C CA . VAL A 1 428 ? 9.817 -1.637 1.186 1.000 18.322 428 VAL A CA 1
ATOM 2909 C C . VAL A 1 428 ? 8.878 -2.410 2.118 1.000 17.160 428 VAL A C 1
ATOM 2910 O O . VAL A 1 428 ? 9.382 -3.032 3.072 1.000 17.114 428 VAL A O 1
ATOM 2914 N N . PHE A 1 429 ? 7.565 -2.396 1.863 1.000 16.686 429 PHE A N 1
ATOM 2915 C CA . PHE A 1 429 ? 6.606 -3.145 2.721 1.000 16.260 429 PHE A CA 1
ATOM 2916 C C . PHE A 1 429 ? 6.983 -4.629 2.719 1.000 16.994 429 PHE A C 1
ATOM 2917 O O . PHE A 1 429 ? 6.968 -5.255 3.800 1.000 17.229 429 PHE A O 1
ATOM 2925 N N . GLN A 1 430 ? 7.308 -5.185 1.547 1.000 18.597 430 GLN A N 1
ATOM 2926 C CA . GLN A 1 430 ? 7.720 -6.605 1.388 1.000 20.036 430 GLN A CA 1
ATOM 2927 C C . GLN A 1 430 ? 8.965 -6.882 2.241 1.000 19.032 430 GLN A C 1
ATOM 2928 O O . GLN A 1 430 ? 8.969 -7.884 2.970 1.000 18.352 430 GLN A O 1
ATOM 2934 N N . ALA A 1 431 ? 9.991 -6.036 2.156 1.000 18.852 431 ALA A N 1
ATOM 2935 C CA . ALA A 1 431 ? 11.249 -6.211 2.918 1.000 19.148 431 ALA A CA 1
ATOM 2936 C C . ALA A 1 431 ? 10.965 -6.162 4.424 1.000 18.652 431 ALA A C 1
ATOM 2937 O O . ALA A 1 431 ? 11.511 -6.992 5.163 1.000 19.313 431 ALA A O 1
ATOM 2939 N N . LYS A 1 432 ? 10.135 -5.220 4.866 1.000 18.030 432 LYS A N 1
ATOM 2940 C CA . LYS A 1 432 ? 9.803 -5.044 6.302 1.000 17.451 432 LYS A CA 1
ATOM 2941 C C . LYS A 1 432 ? 9.006 -6.262 6.787 1.000 16.795 432 LYS A C 1
ATOM 2942 O O . LYS A 1 432 ? 9.271 -6.714 7.914 1.000 17.179 432 LYS A O 1
ATOM 2948 N N . ALA A 1 433 ? 8.084 -6.792 5.979 1.000 17.255 433 ALA A N 1
ATOM 2949 C CA . ALA A 1 433 ? 7.294 -7.993 6.348 1.000 16.639 433 ALA A CA 1
ATOM 2950 C C . ALA A 1 433 ? 8.237 -9.198 6.458 1.000 17.485 433 ALA A C 1
ATOM 2951 O O . ALA A 1 433 ? 8.053 -10.015 7.377 1.000 16.284 433 ALA A O 1
ATOM 2953 N N . LYS A 1 434 ? 9.242 -9.289 5.585 1.000 19.209 434 LYS A N 1
ATOM 2954 C CA . LYS A 1 434 ? 10.230 -10.402 5.621 1.000 21.465 434 LYS A CA 1
ATOM 2955 C C . LYS A 1 434 ? 11.057 -10.311 6.908 1.000 20.857 434 LYS A C 1
ATOM 2956 O O . LYS A 1 434 ? 11.316 -11.373 7.514 1.000 19.938 434 LYS A O 1
ATOM 2962 N N . LYS A 1 435 ? 11.443 -9.105 7.331 1.000 21.921 435 LYS A N 1
ATOM 2963 C CA . LYS A 1 435 ? 12.166 -8.901 8.617 1.000 23.178 435 LYS A CA 1
ATOM 2964 C C . LYS A 1 435 ? 11.302 -9.422 9.769 1.000 21.166 435 LYS A C 1
ATOM 2965 O O . LYS A 1 435 ? 11.840 -10.119 10.642 1.000 20.576 435 LYS A O 1
ATOM 2971 N N . LEU A 1 436 ? 10.005 -9.119 9.779 1.000 18.643 436 LEU A N 1
ATOM 2972 C CA . LEU A 1 436 ? 9.096 -9.614 10.846 1.000 17.316 436 LEU A CA 1
ATOM 2973 C C . LEU A 1 436 ? 8.976 -11.137 10.749 1.000 16.842 436 LEU A C 1
ATOM 2974 O O . LEU A 1 436 ? 8.942 -11.778 11.796 1.000 16.535 436 LEU A O 1
ATOM 2979 N N . GLN A 1 437 ? 8.903 -11.688 9.537 1.000 16.790 437 GLN A N 1
ATOM 2980 C CA . GLN A 1 437 ? 8.795 -13.152 9.321 1.000 17.209 437 GLN A CA 1
ATOM 2981 C C . GLN A 1 437 ? 9.953 -13.861 10.035 1.000 17.161 437 GLN A C 1
ATOM 2982 O O . GLN A 1 437 ? 9.704 -14.940 10.592 1.000 18.044 437 GLN A O 1
ATOM 2988 N N . GLU A 1 438 ? 11.157 -13.271 10.049 1.000 18.520 438 GLU A N 1
ATOM 2989 C CA . GLU A 1 438 ? 12.349 -13.860 10.734 1.000 20.768 438 GLU A CA 1
ATOM 2990 C C . GLU A 1 438 ? 11.998 -14.155 12.199 1.000 19.323 438 GLU A C 1
ATOM 2991 O O . GLU A 1 438 ? 12.478 -15.178 12.729 1.000 21.314 438 GLU A O 1
ATOM 2997 N N . ILE A 1 439 ? 11.214 -13.282 12.837 1.000 16.996 439 ILE A N 1
ATOM 2998 C CA . ILE A 1 439 ? 10.827 -13.392 14.273 1.000 16.203 439 ILE A CA 1
ATOM 2999 C C . ILE A 1 439 ? 9.593 -14.286 14.375 1.000 15.206 439 ILE A C 1
ATOM 3000 O O . ILE A 1 439 ? 9.599 -15.217 15.191 1.000 16.042 439 ILE A O 1
ATOM 3005 N N . VAL A 1 440 ? 8.568 -14.019 13.572 1.000 14.439 440 VAL A N 1
ATOM 3006 C CA . VAL A 1 440 ? 7.245 -14.686 13.714 1.000 15.183 440 VAL A CA 1
ATOM 3007 C C . VAL A 1 440 ? 7.392 -16.182 13.403 1.000 16.343 440 VAL A C 1
ATOM 3008 O O . VAL A 1 440 ? 6.766 -16.986 14.118 1.000 17.886 440 VAL A O 1
ATOM 3012 N N . ALA A 1 441 ? 8.217 -16.555 12.418 1.000 16.242 441 ALA A N 1
A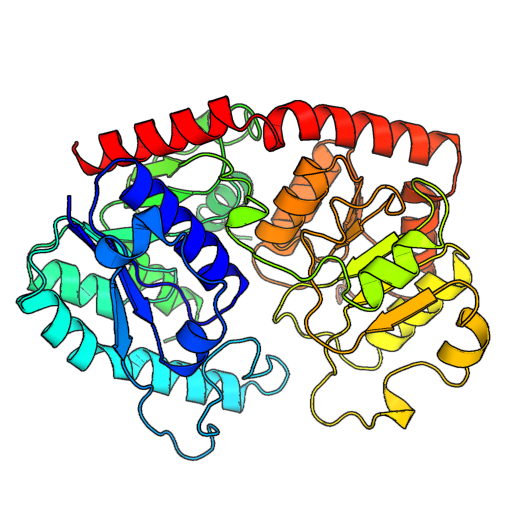TOM 3013 C CA . ALA A 1 441 ? 8.301 -17.939 11.892 1.000 17.700 441 ALA A CA 1
ATOM 3014 C C . ALA A 1 441 ? 9.447 -18.707 12.564 1.000 18.689 441 ALA A C 1
ATOM 3015 O O . ALA A 1 441 ? 9.754 -19.830 12.111 1.000 20.761 441 ALA A O 1
ATOM 3017 N N . ASP A 1 442 ? 10.075 -18.144 13.599 1.000 18.357 442 ASP A N 1
ATOM 3018 C CA . ASP A 1 442 ? 11.165 -18.832 14.343 1.000 17.561 442 ASP A CA 1
ATOM 3019 C C . ASP A 1 442 ? 10.515 -19.861 15.274 1.000 17.601 442 ASP A C 1
ATOM 3020 O O . ASP A 1 442 ? 10.313 -19.558 16.459 1.000 15.671 442 ASP A O 1
ATOM 3025 N N . MET A 1 443 ? 10.208 -21.046 14.748 1.000 18.725 443 MET A N 1
ATOM 3026 C CA . MET A 1 443 ? 9.394 -22.065 15.454 1.000 20.893 443 MET A CA 1
ATOM 3027 C C . MET A 1 443 ? 10.145 -22.535 16.707 1.000 20.692 443 MET A C 1
ATOM 3028 O O . MET A 1 443 ? 9.468 -22.772 17.717 1.000 20.532 443 MET A O 1
ATOM 3033 N N . ALA A 1 444 ? 11.483 -22.633 16.666 1.000 20.886 444 ALA A N 1
ATOM 3034 C CA . ALA A 1 444 ? 12.311 -23.048 17.827 1.000 21.637 444 ALA A CA 1
ATOM 3035 C C . ALA A 1 444 ? 12.162 -22.019 18.955 1.000 20.546 444 ALA A C 1
ATOM 3036 O O . ALA A 1 444 ? 11.961 -22.425 20.110 1.000 20.702 444 ALA A O 1
ATOM 3038 N N . CYS A 1 445 ? 12.237 -20.733 18.624 1.000 18.904 445 CYS A N 1
ATOM 3039 C CA . CYS A 1 445 ? 12.022 -19.624 19.583 1.000 18.543 445 CYS A CA 1
ATOM 3040 C C . CYS A 1 445 ? 10.649 -19.774 20.248 1.000 17.120 445 CYS A C 1
ATOM 3041 O O . CYS A 1 445 ? 10.584 -19.733 21.488 1.000 16.445 445 CYS A O 1
ATOM 3044 N N . HIS A 1 446 ? 9.582 -19.937 19.462 1.000 16.368 446 HIS A N 1
ATOM 3045 C CA . HIS A 1 446 ? 8.194 -19.968 19.998 1.000 15.910 446 HIS A CA 1
ATOM 3046 C C . HIS A 1 446 ? 7.963 -21.269 20.773 1.000 16.327 446 HIS A C 1
ATOM 3047 O O . HIS A 1 446 ? 7.235 -21.217 21.770 1.000 16.259 446 HIS A O 1
ATOM 3054 N N . GLU A 1 447 ? 8.642 -22.365 20.421 1.000 16.818 447 GLU A N 1
ATOM 3055 C CA . GLU A 1 447 ? 8.565 -23.622 21.212 1.000 18.909 447 GLU A CA 1
ATOM 3056 C C . GLU A 1 447 ? 9.251 -23.426 22.574 1.000 17.857 447 GLU A C 1
ATOM 3057 O O . GLU A 1 447 ? 8.705 -23.912 23.579 1.000 17.023 447 GLU A O 1
ATOM 3063 N N . ARG A 1 448 ? 10.370 -22.701 22.633 1.000 17.869 448 ARG A N 1
ATOM 3064 C CA . ARG A 1 448 ? 11.049 -22.368 23.916 1.000 18.273 448 ARG A CA 1
ATOM 3065 C C . ARG A 1 448 ? 10.094 -21.553 24.797 1.000 16.949 448 ARG A C 1
ATOM 3066 O O . ARG A 1 448 ? 10.066 -21.778 26.019 1.000 17.019 448 ARG A O 1
ATOM 3074 N N . TYR A 1 449 ? 9.292 -20.663 24.209 1.000 15.203 449 TYR A N 1
ATOM 3075 C CA . TYR A 1 449 ? 8.325 -19.855 24.988 1.000 14.868 449 TYR A CA 1
ATOM 3076 C C . TYR A 1 449 ? 7.232 -20.764 25.560 1.000 14.633 449 TYR A C 1
ATOM 3077 O O . TYR A 1 449 ? 6.774 -20.516 26.679 1.000 15.283 449 TYR A O 1
ATOM 3086 N N . ILE A 1 450 ? 6.794 -21.776 24.816 1.000 14.590 450 ILE A N 1
ATOM 3087 C CA . ILE A 1 450 ? 5.773 -22.734 25.329 1.000 15.199 450 ILE A CA 1
ATOM 3088 C C . ILE A 1 450 ? 6.379 -23.486 26.520 1.000 15.531 450 ILE A C 1
ATOM 3089 O O . ILE A 1 450 ? 5.685 -23.617 27.543 1.000 16.058 450 ILE A O 1
ATOM 3094 N N . ASP A 1 451 ? 7.631 -23.937 26.403 1.000 16.724 451 ASP A N 1
ATOM 3095 C CA . ASP A 1 451 ? 8.349 -24.607 27.519 1.000 17.946 451 ASP A CA 1
ATOM 3096 C C . ASP A 1 451 ? 8.384 -23.684 28.743 1.000 17.436 451 ASP A C 1
ATOM 3097 O O . ASP A 1 451 ? 8.104 -24.173 29.848 1.000 18.142 451 ASP A O 1
ATOM 3102 N N . GLY A 1 452 ? 8.735 -22.409 28.555 1.000 17.198 452 GLY A N 1
ATOM 3103 C CA . GLY A 1 452 ? 8.756 -21.386 29.621 1.000 17.087 452 GLY A CA 1
ATOM 3104 C C . GLY A 1 452 ? 7.392 -21.223 30.268 1.000 17.230 452 GLY A C 1
ATOM 3105 O O . GLY A 1 452 ? 7.309 -21.142 31.508 1.000 18.410 452 GLY A O 1
ATOM 3106 N N . PHE A 1 453 ? 6.331 -21.231 29.468 1.000 16.331 453 PHE A N 1
ATOM 3107 C CA . PHE A 1 453 ? 4.942 -21.112 29.961 1.000 16.891 453 PHE A CA 1
ATOM 3108 C C . PHE A 1 453 ? 4.633 -22.302 30.871 1.000 16.888 453 PHE A C 1
ATOM 3109 O O . PHE A 1 453 ? 4.095 -22.105 31.965 1.000 17.301 453 PHE A O 1
ATOM 3117 N N . ILE A 1 454 ? 4.975 -23.508 30.435 1.000 18.320 454 ILE A N 1
ATOM 3118 C CA . ILE A 1 454 ? 4.749 -24.742 31.241 1.000 20.787 454 ILE A CA 1
ATOM 3119 C C . ILE A 1 454 ? 5.503 -24.625 32.570 1.000 23.052 454 ILE A C 1
ATOM 3120 O O . ILE A 1 454 ? 4.922 -25.009 33.604 1.000 23.294 454 ILE A O 1
ATOM 3125 N N . GLN A 1 455 ? 6.729 -24.100 32.562 1.000 25.604 455 GLN A N 1
ATOM 3126 C CA . GLN A 1 455 ? 7.520 -23.904 33.807 1.000 29.066 455 GLN A CA 1
ATOM 3127 C C . GLN A 1 455 ? 6.810 -22.897 34.721 1.000 30.187 455 GLN A C 1
ATOM 3128 O O . GLN A 1 455 ? 6.789 -23.144 35.942 1.000 31.100 455 GLN A O 1
ATOM 3134 N N . GLN A 1 456 ? 6.243 -21.824 34.158 1.000 28.781 456 GLN A N 1
ATOM 3135 C CA . GLN A 1 456 ? 5.450 -20.816 34.911 1.000 30.344 456 GLN A CA 1
ATOM 3136 C C . GLN A 1 456 ? 4.291 -21.533 35.613 1.000 30.021 456 GLN A C 1
ATOM 3137 O O . GLN A 1 456 ? 4.091 -21.273 36.813 1.000 31.896 456 GLN A O 1
ATOM 3143 N N . LEU A 1 457 ? 3.571 -22.408 34.899 1.000 26.718 457 LEU A N 1
ATOM 3144 C CA . LEU A 1 457 ? 2.418 -23.170 35.457 1.000 25.946 457 LEU A CA 1
ATOM 3145 C C . LEU A 1 457 ? 2.908 -24.043 36.622 1.000 28.397 457 LEU A C 1
ATOM 3146 O O . LEU A 1 457 ? 2.218 -24.088 37.656 1.000 29.650 457 LEU A O 1
ATOM 3151 N N . ARG A 1 458 ? 4.073 -24.676 36.491 1.000 30.432 458 ARG A N 1
ATOM 3152 C CA . ARG A 1 458 ? 4.684 -25.472 37.593 1.000 33.385 458 ARG A CA 1
ATOM 3153 C C . ARG A 1 458 ? 4.974 -24.566 38.799 1.000 37.684 458 ARG A C 1
ATOM 3154 O O . ARG A 1 458 ? 4.563 -24.928 39.918 1.000 39.927 458 ARG A O 1
ATOM 3162 N N . SER A 1 459 ? 5.634 -23.426 38.579 1.000 37.319 459 SER A N 1
ATOM 3163 C CA . SER A 1 459 ? 5.938 -22.411 39.622 1.000 41.791 459 SER A CA 1
ATOM 3164 C C . SER A 1 459 ? 4.688 -21.569 39.907 1.000 43.848 459 SER A C 1
ATOM 3165 O O . SER A 1 459 ? 3.842 -21.940 40.720 1.000 50.823 459 SER A O 1
#

B-factor: mean 18.92, std 8.65, range [8.72, 63.88]

InterPro domains:
  IPR002213 UDP-glucuronosyl/UDP-glucosyltransferase [PF00201] (267-419)
  IPR002213 UDP-glucuronosyl/UDP-glucosyltransferase [cd03784] (15-405)
  IPR035595 UDP-glycosyltransferase family, conserved site [PS00375] (339-382)
  IPR050481 UDP-glycosyltransferase, plant-type [PTHR48049] (15-456)

Radius of gyration: 20.99 Å; Cα contacts (8 Å, |Δi|>4): 789; chains: 1; bounding box: 48×51×59 Å

Secondary structure (DSSP, 8-state):
-EEEEE--SSHHHHHHHHHHHHHHHHTT-EEEEEE-HHHHHTSPPPPGGGGGGEEEEE-PPPP-TTS-TT--STTTS-TT-HHHHHHHHHHHHTTHHHHHHHHHTS--SEEEE-TT-HHHHHHHHHTT--EEEE--S-HHHHHHHHT----HHHHHHHHHHT-SEEEES--TTT-TTTGGG--EETTEEEEE-------GGGS---TT-HHHHHHHTS-TT-EEEEE-TTT----HHHHHHHHHHHHHH--EEEEE-PPPTT--GGGSS-TTHHHHHTTTEEEE-S---HHHHHTSTTEEEEEE---HHHHHHHHHTT--EEE---STTHHHHHHHHHHTTSEEEPP--TTT----HHHHHHHHIIIIISHHHHHHHHHHHHHHHHHHT-HHHHHHHHHHHHHHHH-

Sequence (407 aa):
MHVVIICPWLAFGHLLPCLDLAQRLASRGHRRVSFVSTPRNISRLPPVVRPALAPLVAFVALPLPRVEGLPDGAESTNDVPHDRPDMVELHRRAFDGLAAPFSEFLGTACADWVIVDVFHHWAAAAALEHKVPCAMMLLGSAHMIASIADRRMSLAERFSLTLSRSSLVVGRSCVEFEPEETVPLLSTLRGKPITFLGLMPPLHEGRREDGEDATVRWLDAQPAKSVVYVALGSEVPLGVEEKVHELALGLELAGTRFLWALRKPTGVSDADLLPAGFEERTRGRGVVATRWVPQMMSILAHAAVGAFLTHCGWNSTIEGLMFGHPLIMLPIFGDQGPNARLIEAKNAGLQVARNDGDGSFDREGVAAAIRAVAVEEESSKVFQAKAKKLQEIVADMACHERYIDGFIQQLRS

Solvent-accessible surface area: 16960 Å² total; per-residue (Å²): 46,10,0,0,0,2,1,22,2,0,8,30,55,0,19,8,0,2,16,0,0,12,9,0,2,59,69,60,7,124,2,6,0,7,4,0,56,104,0,29,88,84,19,23,82,24,79,123,80,8,54,115,62,5,51,76,26,54,16,94,24,53,171,20,175,53,9,70,116,23,8,12,0,12,46,36,5,38,56,51,102,93,120,43,53,82,30,6,48,121,0,0,30,35,6,36,76,53,0,22,141,45,4,42,124,13,102,18,66,23,0,0,0,3,16,26,5,22,21,0,0,36,4,0,108,113,58,186,15,61,4,0,0,1,17,34,7,0,0,63,16,0,31,26,46,64,85,143,237,114,60,112,71,95,15,32,45,53,0,9,31,73,2,57,13,0,0,0,4,0,1,60,83,4,0,76,88,12,27,89,142,35,81,67,8,142,62,49,70,23,14,27,0,0,0,0,0,7,56,93,85,12,30,171,53,83,53,125,22,55,3,12,134,45,0,96,80,29,74,76,120,28,1,3,0,0,4,10,32,12,31,2,46,14,26,35,129,99,0,48,34,0,0,27,0,0,30,95,4,42,18,84,0,0,0,18,7,76,100,14,51,78,34,57,106,96,86,9,17,14,98,42,0,95,127,114,3,167,79,71,9,41,27,9,62,110,144,9,10,23,1,25,0,2,44,33,70,1,0,12,4,0,0,0,13,0,11,10,30,7,0,2,3,0,0,15,45,7,2,5,0,0,0,0,14,46,75,49,38,8,14,10,0,0,125,10,0,47,84,40,78,0,1,60,46,1,73,75,79,158,79,108,34,46,20,67,83,112,9,0,12,60,5,0,105,26,0,34,68,88,130,105,34,9,137,81,28,82,45,85,0,130,125,16,53,127,53,0,36,60,63,62,9,0,61,152,55,0,66,34,1,8,105,91,5,136,121

Nearest PDB structures (foldseek):
  7es0-assembly1_A  TM=1.002E+00  e=1.827E-79  Oryza sativa Japonica Group
  7erx-assembly1_A  TM=9.979E-01  e=2.062E-75  Oryza sativa Japonica Group
  7es1-assembly1_A  TM=1.001E+00  e=3.771E-75  Oryza sativa Japonica Group
  7es2-assembly1_A  TM=9.996E-01  e=1.492E-73  Oryza sativa Japonica Group
  9j9c-assembly1_A  TM=8.008E-01  e=2.663E-23  Nicotiana benthamiana

Foldseek 3Di:
DEEEEAFAQACLTLQLSLLLQLLCLVVPAAYEDEFAVLSVVPFDDRDPVSVRRYHYHHQHQDDFPPADRSCQHLLNQAPLPVVNVVSNVVSVVVCLVVLLVCVLPVPHQEYEHEQQPLSNLVSCVVNVHAYEYEPAFDLLQLVCLQPPCVPSNVSRVSSLVSHQEYEYQADCVLVVVGPVVDADDVNHGYAYLHNSQDDCSRRVDDCVPPLNVVLVVADFQQEAEEEAGRHFDQAQQRQAQLLLLVVVLPTQYEHADAAHPPADPCSNYPVCSCVVCVVRYDYDNDDHSLLSVLLRRSHAAYAYLQSSNNLLSNLLSQHQYAHNHRDDCSVVSQVSVVVLLLADYQDADPPPRGHGSNSSSVRCCQCRNPVPNVVSNSVSSPVSSVRSNPVVVSSVSNVVVVVVSVD